Protein AF-A0A370FU50-F1 (afdb_monomer_lite)

pLDDT: mean 83.42, std 17.74, range [23.2, 98.38]

Foldseek 3Di:
DADEPQEDLLLLDALLVVLQVQQVVQVVRQNRYAYHYELDDDQVSCVVSVHGSVCSQVSNVQSVQSNVQQQVDDDGFDDDPVDGDGGDHHPPHHNPPDDHHYHYDPHPDDDPDPDDDDDDDDDDDDDDPADQLDLSNLVSLLVCLLPQWAPQVLQLVLLVVLLVVQVAAEAEDVCQQVLLLVCLVVLAQEEEEEAAADPCVLSVVSNVCNVGSVVSQRRQEEEEDESVLCNDPVSVVVNSNSSYRYQYDDPPDDPVSNVVSLVSSLLSLLSSSLVRGHYYYHQLNDHDPDDLLAGDQGDLSVLSSQLSNVVVVHRHKYKAKAWDADVVGHIHIYIYRIHRDADNGSVSNSVVRNVRNSVNNVVSVDDPPDDDDPDD

Radius of gyration: 26.16 Å; chains: 1; bounding box: 62×49×79 Å

Sequence (376 aa):
MRLGTGIVIAALRGGAVLARTAATLDLISGGRLDLGVGTGWQEREYEAAGLDFADRGPLLDDTLAACRALWAGGPASVSTPGLSFDDAYCSPRPAPGRSIPIMGANLRSRRLCTVGSGGGIRSRGSHMTRPDVTLENYEDVYRFYLDHQQNRLVANAAYAALSARFRPRTRYADGACRQLQELLGSGTRLIVAANHVTDRDQYTLAATAWQSPLRRAIGRTRVLAKDELFVDPKLRRKIDMMGSIPVFRGKDHGMRAVADAGRRMMEISAQRLHRGDVLAIFPEGTCNDVDPSRVQKINSGIGHIAVKARKLGSAPALLSLGIRYRPGGVADVYISSPVLDLPTTPMDITRVVAADMQAAVDGAFDTVDGQRTPSR

Structure (mmCIF, N/CA/C/O backbone):
data_AF-A0A370FU50-F1
#
_entry.id   AF-A0A370FU50-F1
#
loop_
_atom_site.group_PDB
_atom_site.id
_atom_site.type_symbol
_atom_site.label_atom_id
_atom_site.label_alt_id
_atom_site.label_comp_id
_atom_site.label_asym_id
_atom_site.label_entity_id
_atom_site.label_seq_id
_atom_site.pdbx_PDB_ins_code
_atom_site.Cartn_x
_atom_site.Cartn_y
_atom_site.Cartn_z
_atom_site.occupancy
_atom_site.B_iso_or_equiv
_atom_site.auth_seq_id
_atom_site.auth_comp_id
_atom_site.auth_asym_id
_atom_site.auth_atom_id
_atom_site.pdbx_PDB_model_num
ATOM 1 N N . MET A 1 1 ? 27.797 -28.220 -16.320 1.00 72.56 1 MET A N 1
ATOM 2 C CA . MET A 1 1 ? 28.123 -26.795 -16.075 1.00 72.56 1 MET A CA 1
ATOM 3 C C . MET A 1 1 ? 27.723 -25.966 -17.295 1.00 72.56 1 MET A C 1
ATOM 5 O O . MET A 1 1 ? 28.123 -26.344 -18.393 1.00 72.56 1 MET A O 1
ATOM 9 N N . ARG A 1 2 ? 26.912 -24.911 -17.123 1.00 82.62 2 ARG A N 1
ATOM 10 C CA . ARG A 1 2 ? 26.444 -23.994 -18.190 1.00 82.62 2 ARG A CA 1
ATOM 11 C C . ARG A 1 2 ? 27.231 -22.675 -18.145 1.00 82.62 2 ARG A C 1
ATOM 13 O O . ARG A 1 2 ? 27.787 -22.364 -17.096 1.00 82.62 2 ARG A O 1
ATOM 20 N N . LEU A 1 3 ? 27.300 -21.943 -19.259 1.00 85.38 3 LEU A N 1
ATOM 21 C CA . LEU A 1 3 ? 28.017 -20.668 -19.379 1.00 85.38 3 LEU A CA 1
ATOM 22 C C . LEU A 1 3 ? 27.008 -19.517 -19.452 1.00 85.38 3 LEU A C 1
ATOM 24 O O . LEU A 1 3 ? 26.398 -19.305 -20.495 1.00 85.38 3 LEU A O 1
ATOM 28 N N . GLY A 1 4 ? 26.833 -18.784 -18.354 1.00 84.69 4 GLY A N 1
ATOM 29 C CA . GLY A 1 4 ? 25.979 -17.596 -18.309 1.00 84.69 4 GLY A CA 1
ATOM 30 C C . GLY A 1 4 ? 26.787 -16.316 -18.496 1.00 84.69 4 GLY A C 1
ATOM 31 O O . GLY A 1 4 ? 27.841 -16.166 -17.883 1.00 84.69 4 GLY A O 1
ATOM 32 N N . THR A 1 5 ? 26.288 -15.372 -19.297 1.00 78.56 5 THR A N 1
ATOM 33 C CA . THR A 1 5 ? 26.939 -14.057 -19.480 1.00 78.56 5 THR A CA 1
ATOM 34 C C . THR A 1 5 ? 26.685 -13.070 -18.334 1.00 78.56 5 THR A C 1
ATOM 36 O O . THR A 1 5 ? 27.193 -11.952 -18.372 1.00 78.56 5 THR A O 1
ATOM 39 N N . GLY A 1 6 ? 25.881 -13.437 -17.329 1.00 77.62 6 GLY A N 1
ATOM 40 C CA . GLY A 1 6 ? 25.358 -12.489 -16.343 1.00 77.62 6 GLY A CA 1
ATOM 41 C C . GLY A 1 6 ? 24.295 -11.607 -16.994 1.00 77.62 6 GLY A C 1
ATOM 42 O O . GLY A 1 6 ? 23.162 -12.050 -17.143 1.00 77.62 6 GLY A O 1
ATOM 43 N N . ILE A 1 7 ? 24.664 -10.397 -17.424 1.00 81.50 7 ILE A N 1
ATOM 44 C CA . ILE A 1 7 ? 23.837 -9.512 -18.257 1.00 81.50 7 ILE A CA 1
ATOM 45 C C . ILE A 1 7 ? 24.740 -8.749 -19.233 1.00 81.50 7 ILE A C 1
ATOM 47 O O . ILE A 1 7 ? 25.645 -8.027 -18.826 1.00 81.50 7 ILE A O 1
ATOM 51 N N . VAL A 1 8 ? 24.457 -8.865 -20.530 1.00 88.19 8 VAL A N 1
ATOM 52 C CA . VAL A 1 8 ? 25.020 -8.016 -21.585 1.00 88.19 8 VAL A CA 1
ATOM 53 C C . VAL A 1 8 ? 24.048 -6.871 -21.854 1.00 88.19 8 VAL A C 1
ATOM 55 O O . VAL A 1 8 ? 22.857 -7.105 -22.064 1.00 88.19 8 VAL A O 1
ATOM 58 N N . ILE A 1 9 ? 24.535 -5.631 -21.906 1.00 89.88 9 ILE A N 1
ATOM 59 C CA . ILE A 1 9 ? 23.716 -4.475 -22.298 1.00 89.88 9 ILE A CA 1
ATOM 60 C C . ILE A 1 9 ? 23.509 -4.508 -23.819 1.00 89.88 9 ILE A C 1
ATOM 62 O O . ILE A 1 9 ? 24.213 -3.854 -24.582 1.00 89.88 9 ILE A O 1
ATOM 66 N N . ALA A 1 10 ? 22.585 -5.353 -24.272 1.00 91.12 10 ALA A N 1
ATOM 67 C CA . ALA A 1 10 ? 22.378 -5.661 -25.684 1.00 91.12 10 ALA A CA 1
ATOM 68 C C . ALA A 1 10 ? 21.825 -4.465 -26.478 1.00 91.12 10 ALA A C 1
ATOM 70 O O . ALA A 1 10 ? 22.110 -4.342 -27.663 1.00 91.12 10 ALA A O 1
ATOM 71 N N . ALA A 1 11 ? 21.125 -3.542 -25.817 1.00 88.88 11 ALA A N 1
ATOM 72 C CA . ALA A 1 11 ? 20.698 -2.279 -26.420 1.00 88.88 11 ALA A CA 1
ATOM 73 C C . ALA A 1 11 ? 21.869 -1.372 -26.862 1.00 88.88 11 ALA A C 1
ATOM 75 O O . ALA A 1 11 ? 21.698 -0.558 -27.758 1.00 88.88 11 ALA A O 1
ATOM 76 N N . LEU A 1 12 ? 23.068 -1.546 -26.288 1.00 90.94 12 LEU A N 1
ATOM 77 C CA . LEU A 1 12 ? 24.294 -0.831 -26.677 1.00 90.94 12 LEU A CA 1
ATOM 78 C C . LEU A 1 12 ? 25.164 -1.632 -27.666 1.00 90.94 12 LEU A C 1
ATOM 80 O O . LEU A 1 12 ? 26.358 -1.364 -27.827 1.00 90.94 12 LEU A O 1
ATOM 84 N N . ARG A 1 13 ? 24.622 -2.692 -28.275 1.00 89.38 13 ARG A N 1
ATOM 85 C CA . ARG A 1 13 ? 25.353 -3.574 -29.194 1.00 89.38 13 ARG A CA 1
ATOM 86 C C . ARG A 1 13 ? 24.656 -3.611 -30.541 1.00 89.38 13 ARG A C 1
ATOM 88 O O . ARG A 1 13 ? 23.446 -3.770 -30.609 1.00 89.38 13 ARG A O 1
ATOM 95 N N . GLY A 1 14 ? 25.440 -3.578 -31.617 1.00 89.50 14 GLY A N 1
ATOM 96 C CA . GLY A 1 14 ? 24.916 -3.874 -32.946 1.00 89.50 14 GLY A CA 1
ATOM 97 C C . GLY A 1 14 ? 24.388 -5.310 -33.003 1.00 89.50 14 GLY A C 1
ATOM 98 O O . GLY A 1 14 ? 25.126 -6.252 -32.695 1.00 89.50 14 GLY A O 1
ATOM 99 N N . GLY A 1 15 ? 23.132 -5.481 -33.423 1.00 90.56 15 GLY A N 1
ATOM 100 C CA . GLY A 1 15 ? 22.444 -6.776 -33.481 1.00 90.56 15 GLY A CA 1
ATOM 101 C C . GLY A 1 15 ? 23.236 -7.872 -34.193 1.00 90.56 15 GLY A C 1
ATOM 102 O O . GLY A 1 15 ? 23.414 -8.959 -33.650 1.00 90.56 15 GLY A O 1
ATOM 103 N N . ALA A 1 16 ? 23.813 -7.567 -35.358 1.00 90.50 16 ALA A N 1
ATOM 104 C CA . ALA A 1 16 ? 24.632 -8.518 -36.113 1.00 90.50 16 ALA A CA 1
ATOM 105 C C . ALA A 1 16 ? 25.925 -8.929 -35.385 1.00 90.50 16 ALA A C 1
ATOM 107 O O . ALA A 1 16 ? 26.333 -10.094 -35.427 1.00 90.50 16 ALA A O 1
ATOM 108 N N . VAL A 1 17 ? 26.557 -7.984 -34.684 1.00 92.38 17 VAL A N 1
ATOM 109 C CA . VAL A 1 17 ? 27.788 -8.232 -33.922 1.00 92.38 17 VAL A CA 1
ATOM 110 C C . VAL A 1 17 ? 27.483 -9.128 -32.726 1.00 92.38 17 VAL A C 1
ATOM 112 O O . VAL A 1 17 ? 28.170 -10.131 -32.514 1.00 92.38 17 VAL A O 1
ATOM 115 N N . LEU A 1 18 ? 26.420 -8.821 -31.977 1.00 94.38 18 LEU A N 1
ATOM 116 C CA . LEU A 1 18 ? 25.985 -9.647 -30.852 1.00 94.38 18 LEU A CA 1
ATOM 117 C C . LEU A 1 18 ? 25.582 -11.054 -31.311 1.00 94.38 18 LEU A C 1
ATOM 119 O O . LEU A 1 18 ? 25.999 -12.032 -30.689 1.00 94.38 18 LEU A O 1
ATOM 123 N N . ALA A 1 19 ? 24.845 -11.164 -32.420 1.00 93.31 19 ALA A N 1
ATOM 124 C CA . ALA A 1 19 ? 24.422 -12.437 -32.994 1.00 93.31 19 ALA A CA 1
ATOM 125 C C . ALA A 1 19 ? 25.614 -13.357 -33.287 1.00 93.31 19 ALA A C 1
ATOM 127 O O . ALA A 1 19 ? 25.636 -14.503 -32.830 1.00 93.31 19 ALA A O 1
ATOM 128 N N . ARG A 1 20 ? 26.632 -12.843 -33.990 1.00 94.00 20 ARG A N 1
ATOM 129 C CA . ARG A 1 20 ? 27.850 -13.596 -34.327 1.00 94.00 20 ARG A CA 1
ATOM 130 C C . ARG A 1 20 ? 28.663 -13.962 -33.088 1.00 94.00 20 ARG A C 1
ATOM 132 O O . ARG A 1 20 ? 29.181 -15.075 -32.997 1.00 94.00 20 ARG A O 1
ATOM 139 N N . THR A 1 21 ? 28.762 -13.043 -32.132 1.00 95.12 21 THR A N 1
ATOM 140 C CA . THR A 1 21 ? 29.532 -13.249 -30.898 1.00 95.12 21 THR A CA 1
ATOM 141 C C . THR A 1 21 ? 28.904 -14.357 -30.057 1.00 95.12 21 THR A C 1
ATOM 143 O O . THR A 1 21 ? 29.582 -15.302 -29.658 1.00 95.12 21 THR A O 1
ATOM 146 N N . ALA A 1 22 ? 27.588 -14.291 -29.852 1.00 95.06 22 ALA A N 1
ATOM 147 C CA . ALA A 1 22 ? 26.842 -15.299 -29.111 1.00 95.06 22 ALA A CA 1
ATOM 148 C C . ALA A 1 22 ? 26.846 -16.657 -29.826 1.00 95.06 22 ALA A C 1
ATOM 150 O O . ALA A 1 22 ? 27.049 -17.671 -29.169 1.00 95.06 22 ALA A O 1
ATOM 151 N N . ALA A 1 23 ? 26.698 -16.694 -31.155 1.00 93.38 23 ALA A N 1
ATOM 152 C CA . ALA A 1 23 ? 26.781 -17.938 -31.924 1.00 93.38 23 ALA A CA 1
ATOM 153 C C . ALA A 1 23 ? 28.162 -18.601 -31.810 1.00 93.38 23 ALA A C 1
ATOM 155 O O . ALA A 1 23 ? 28.251 -19.807 -31.600 1.00 93.38 23 ALA A O 1
ATOM 156 N N . THR A 1 24 ? 29.235 -17.809 -31.868 1.00 93.69 24 THR A N 1
ATOM 157 C CA . THR A 1 24 ? 30.608 -18.295 -31.661 1.00 93.69 24 THR A CA 1
ATOM 158 C C . THR A 1 24 ? 30.790 -18.883 -30.261 1.00 93.69 24 THR A C 1
ATOM 160 O O . THR A 1 24 ? 31.299 -19.992 -30.117 1.00 93.69 24 THR A O 1
ATOM 163 N N . LEU A 1 25 ? 30.339 -18.169 -29.225 1.00 94.00 25 LEU A N 1
ATOM 164 C CA . LEU A 1 25 ? 30.421 -18.637 -27.839 1.00 94.00 25 LEU A CA 1
ATOM 165 C C . LEU A 1 25 ? 29.564 -19.882 -27.594 1.00 94.00 25 LEU A C 1
ATOM 167 O O . LEU A 1 25 ? 30.001 -20.805 -26.908 1.00 94.00 25 LEU A O 1
ATOM 171 N N . ASP A 1 26 ? 28.360 -19.939 -28.158 1.00 94.12 26 ASP A N 1
ATOM 172 C CA . ASP A 1 26 ? 27.492 -21.109 -28.067 1.00 94.12 26 ASP A CA 1
ATOM 173 C C . ASP A 1 26 ? 28.142 -22.324 -28.735 1.00 94.12 26 ASP A C 1
ATOM 175 O O . ASP A 1 26 ? 28.230 -23.379 -28.109 1.00 94.12 26 ASP A O 1
ATOM 179 N N . LEU A 1 27 ? 28.711 -22.160 -29.932 1.00 92.38 27 LEU A N 1
ATOM 180 C CA . LEU A 1 27 ? 29.402 -23.234 -30.642 1.00 92.38 27 LEU A CA 1
ATOM 181 C C . LEU A 1 27 ? 30.628 -23.746 -29.868 1.00 92.38 27 LEU A C 1
ATOM 183 O O . LEU A 1 27 ? 30.735 -24.947 -29.625 1.00 92.38 27 LEU A O 1
ATOM 187 N N . ILE A 1 28 ? 31.518 -22.854 -29.418 1.00 93.75 28 ILE A N 1
ATOM 188 C CA . ILE A 1 28 ? 32.731 -23.230 -28.666 1.00 93.75 28 ILE A CA 1
ATOM 189 C C . ILE A 1 28 ? 32.372 -23.831 -27.302 1.00 93.75 28 ILE A C 1
ATOM 191 O O . ILE A 1 28 ? 33.044 -24.738 -26.811 1.00 93.75 28 ILE A O 1
ATOM 195 N N . SER A 1 29 ? 31.284 -23.369 -26.682 1.00 91.44 29 SER A N 1
ATOM 196 C CA . SER A 1 29 ? 30.797 -23.945 -25.429 1.00 91.44 29 SER A CA 1
ATOM 197 C C . SER A 1 29 ? 30.077 -25.286 -25.615 1.00 91.44 29 SER A C 1
ATOM 199 O O . SER A 1 29 ? 29.749 -25.919 -24.611 1.00 91.44 29 SER A O 1
ATOM 201 N N . GLY A 1 30 ? 29.844 -25.753 -26.846 1.00 90.44 30 GLY A N 1
ATOM 202 C CA . GLY A 1 30 ? 29.090 -26.978 -27.122 1.00 90.44 30 GLY A CA 1
ATOM 203 C C . GLY A 1 30 ? 27.599 -26.836 -26.806 1.00 90.44 30 GLY A C 1
ATOM 204 O O . GLY A 1 30 ? 26.998 -27.732 -26.216 1.00 90.44 30 GLY A O 1
ATOM 205 N N . GLY A 1 31 ? 27.010 -25.680 -27.114 1.00 90.69 31 GLY A N 1
ATOM 206 C CA . GLY A 1 31 ? 25.600 -25.385 -26.868 1.00 90.69 31 GLY A CA 1
ATOM 207 C C . GLY A 1 31 ? 25.286 -25.078 -25.403 1.00 90.69 31 GLY A C 1
ATOM 208 O O . GLY A 1 31 ? 24.177 -25.340 -24.937 1.00 90.69 31 GLY A O 1
ATOM 209 N N . ARG A 1 32 ? 26.254 -24.616 -24.606 1.00 91.69 32 ARG A N 1
ATOM 210 C CA . ARG A 1 32 ? 26.078 -24.405 -23.154 1.00 91.69 32 ARG A CA 1
ATOM 211 C C . ARG A 1 32 ? 25.873 -22.943 -22.772 1.00 91.69 32 ARG A C 1
ATOM 213 O O . ARG A 1 32 ? 25.794 -22.669 -21.575 1.00 91.69 32 ARG A O 1
ATOM 220 N N . LEU A 1 33 ? 25.761 -22.043 -23.747 1.00 91.75 33 LEU A N 1
ATOM 221 C CA . LEU A 1 33 ? 25.545 -20.622 -23.511 1.00 91.75 33 LEU A CA 1
ATOM 222 C C . LEU A 1 33 ? 24.120 -20.348 -23.006 1.00 91.75 33 LEU A C 1
ATOM 224 O O . LEU A 1 33 ? 23.147 -20.887 -23.537 1.00 91.75 33 LEU A O 1
ATOM 228 N N . ASP A 1 34 ? 24.030 -19.482 -22.001 1.00 89.38 34 ASP A N 1
ATOM 229 C CA . ASP A 1 34 ? 22.841 -18.748 -21.577 1.00 89.38 34 ASP A CA 1
ATOM 230 C C . ASP A 1 34 ? 23.130 -17.251 -21.734 1.00 89.38 34 ASP A C 1
ATOM 232 O O . ASP A 1 34 ? 23.961 -16.682 -21.018 1.00 89.38 34 ASP A O 1
ATOM 236 N N . LEU A 1 35 ? 22.471 -16.613 -22.702 1.00 90.31 35 LEU A N 1
ATOM 237 C CA . LEU A 1 35 ? 22.704 -15.213 -23.033 1.00 90.31 35 LEU A CA 1
ATOM 238 C C . LEU A 1 35 ? 21.803 -14.314 -22.180 1.00 90.31 35 LEU A C 1
ATOM 240 O O . LEU A 1 35 ? 20.643 -14.078 -22.513 1.00 90.31 35 LEU A O 1
ATOM 244 N N . GLY A 1 36 ? 22.348 -13.793 -21.086 1.00 87.94 36 GLY A N 1
ATOM 245 C CA . GLY A 1 36 ? 21.734 -12.717 -20.315 1.00 87.94 36 GLY A CA 1
ATOM 246 C C . GLY A 1 36 ? 21.816 -11.390 -21.068 1.00 87.94 36 GLY A C 1
ATOM 247 O O . GLY A 1 36 ? 22.905 -10.994 -21.487 1.00 87.94 36 GLY A O 1
ATOM 248 N N . VAL A 1 37 ? 20.691 -10.695 -21.231 1.00 87.50 37 VAL A N 1
ATOM 249 C CA . VAL A 1 37 ? 20.564 -9.408 -21.929 1.00 87.50 37 VAL A CA 1
ATOM 250 C C . VAL A 1 37 ? 19.806 -8.388 -21.086 1.00 87.50 37 VAL A C 1
ATOM 252 O O . VAL A 1 37 ? 18.935 -8.740 -20.294 1.00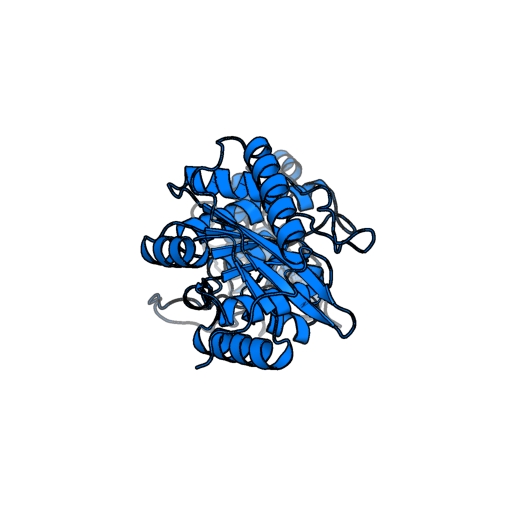 87.50 37 VAL A O 1
ATOM 255 N N . GLY A 1 38 ? 20.096 -7.109 -21.279 1.00 82.19 38 GLY A N 1
ATOM 256 C CA . GLY A 1 38 ? 19.359 -6.021 -20.649 1.00 82.19 38 GLY A CA 1
ATOM 257 C C . GLY A 1 38 ? 19.524 -4.702 -21.389 1.00 82.19 38 GLY A C 1
ATOM 258 O O . GLY A 1 38 ? 20.317 -4.581 -22.323 1.00 82.19 38 GLY A O 1
ATOM 259 N N . THR A 1 39 ? 18.768 -3.704 -20.942 1.00 82.00 39 THR A N 1
ATOM 260 C CA . THR A 1 39 ? 18.830 -2.336 -21.471 1.00 82.00 39 THR A CA 1
ATOM 261 C C . THR A 1 39 ? 19.932 -1.501 -20.822 1.00 82.00 39 THR A C 1
ATOM 263 O O . THR A 1 39 ? 20.213 -0.411 -21.286 1.00 82.00 39 THR A O 1
ATOM 266 N N . GLY A 1 40 ? 20.551 -1.941 -19.724 1.00 75.56 40 GLY A N 1
ATOM 267 C CA . GLY A 1 40 ? 21.417 -1.055 -18.936 1.00 75.56 40 GLY A CA 1
ATOM 268 C C . GLY A 1 40 ? 20.628 0.078 -18.258 1.00 75.56 40 GLY A C 1
ATOM 269 O O . GLY A 1 40 ? 19.430 0.264 -18.502 1.00 75.56 40 GLY A O 1
ATOM 270 N N . TRP A 1 41 ? 21.287 0.794 -17.349 1.00 73.94 41 TRP A N 1
ATOM 271 C CA . TRP A 1 41 ? 20.665 1.822 -16.498 1.00 73.94 41 TRP A CA 1
ATOM 272 C C . TRP A 1 41 ? 21.376 3.178 -16.561 1.00 73.94 41 TRP A C 1
ATOM 274 O O . TRP A 1 41 ? 20.840 4.169 -16.070 1.00 73.94 41 TRP A O 1
ATOM 284 N N . GLN A 1 42 ? 22.577 3.225 -17.136 1.00 76.94 42 GLN A N 1
ATOM 285 C CA . GLN A 1 42 ? 23.448 4.386 -17.087 1.00 76.94 42 GLN A CA 1
ATOM 286 C C . GLN A 1 42 ? 23.330 5.193 -18.384 1.00 76.94 42 GLN A C 1
ATOM 288 O O . GLN A 1 42 ? 23.895 4.832 -19.409 1.00 76.94 42 GLN A O 1
ATOM 293 N N . GLU A 1 43 ? 22.621 6.318 -18.323 1.00 81.88 43 GLU A N 1
ATOM 294 C CA . GLU A 1 43 ? 22.420 7.244 -19.451 1.00 81.88 43 GLU A CA 1
ATOM 295 C C . GLU A 1 43 ? 23.736 7.690 -20.108 1.00 81.88 43 GLU A C 1
ATOM 297 O O . GLU A 1 43 ? 23.842 7.706 -21.328 1.00 81.88 43 GLU A O 1
ATOM 302 N N . ARG A 1 44 ? 24.797 7.899 -19.319 1.00 79.44 44 ARG A N 1
ATOM 303 C CA . ARG A 1 44 ? 26.131 8.243 -19.845 1.00 79.44 44 ARG A CA 1
ATOM 304 C C . ARG A 1 44 ? 26.728 7.191 -20.786 1.00 79.44 44 ARG A C 1
ATOM 306 O O . ARG A 1 44 ? 27.541 7.540 -21.633 1.00 79.44 44 ARG A O 1
ATOM 313 N N . GLU A 1 45 ? 26.371 5.913 -20.637 1.00 80.31 45 GLU A N 1
ATOM 314 C CA . GLU A 1 45 ? 26.824 4.869 -21.569 1.00 80.31 45 GLU A CA 1
ATOM 315 C C . GLU A 1 45 ? 26.130 4.998 -22.930 1.00 80.31 45 GLU A C 1
ATOM 317 O O . GLU A 1 45 ? 26.739 4.706 -23.956 1.00 80.31 45 GLU A O 1
ATOM 322 N N . TYR A 1 46 ? 24.882 5.474 -22.938 1.00 90.31 46 TYR A N 1
ATOM 323 C CA . TYR A 1 46 ? 24.118 5.762 -24.151 1.00 90.31 46 TYR A CA 1
ATOM 324 C C . TYR A 1 46 ? 24.637 7.015 -24.845 1.00 90.31 46 TYR A C 1
ATOM 326 O O . TYR A 1 46 ? 24.934 6.962 -26.035 1.00 90.31 46 TYR A O 1
ATOM 334 N N . GLU A 1 47 ? 24.872 8.089 -24.088 1.00 86.44 47 GLU A N 1
ATOM 335 C CA . GLU A 1 47 ? 25.514 9.306 -24.597 1.00 86.44 47 GLU A CA 1
ATOM 336 C C . GLU A 1 47 ? 26.874 8.991 -25.238 1.00 86.44 47 GLU A C 1
ATOM 338 O O . GLU A 1 47 ? 27.144 9.402 -26.365 1.00 86.44 47 GLU A O 1
ATOM 343 N N . ALA A 1 48 ? 27.712 8.198 -24.559 1.00 89.94 48 ALA A N 1
ATOM 344 C CA . ALA A 1 48 ? 29.013 7.775 -25.080 1.00 89.94 48 ALA A CA 1
ATOM 345 C C . ALA A 1 48 ? 28.905 6.871 -26.322 1.00 89.94 48 ALA A C 1
ATOM 347 O O . ALA A 1 48 ? 29.816 6.856 -27.149 1.00 89.94 48 ALA A O 1
ATOM 348 N N . ALA A 1 49 ? 27.806 6.126 -26.460 1.00 86.88 49 ALA A N 1
ATOM 349 C CA . ALA A 1 49 ? 27.504 5.313 -27.634 1.00 86.88 49 ALA A CA 1
ATOM 350 C C . ALA A 1 49 ? 26.798 6.098 -28.758 1.00 86.88 49 ALA A C 1
ATOM 352 O O . ALA A 1 49 ? 26.541 5.524 -29.815 1.00 86.88 49 ALA A O 1
ATOM 353 N N . GLY A 1 50 ? 26.485 7.384 -28.550 1.00 91.31 50 GLY A N 1
ATOM 354 C CA . GLY A 1 50 ? 25.746 8.212 -29.506 1.00 91.31 50 GLY A CA 1
ATOM 355 C C . GLY A 1 50 ? 24.276 7.808 -29.669 1.00 91.31 50 GLY A C 1
ATOM 356 O O . GLY A 1 50 ? 23.704 8.016 -30.736 1.00 91.31 50 GLY A O 1
ATOM 357 N N . LEU A 1 51 ? 23.679 7.199 -28.644 1.00 91.25 51 LEU A N 1
ATOM 358 C CA . LEU A 1 51 ? 22.303 6.702 -28.635 1.00 91.25 51 LEU A CA 1
ATOM 359 C C . LEU A 1 51 ? 21.466 7.475 -27.611 1.00 91.25 51 LEU A C 1
ATOM 361 O O . LEU A 1 51 ? 21.980 7.891 -26.574 1.00 91.25 51 LEU A O 1
ATOM 365 N N . ASP A 1 52 ? 20.166 7.627 -27.866 1.00 88.88 52 ASP A N 1
ATOM 366 C CA . ASP A 1 52 ? 19.248 8.206 -26.883 1.00 88.88 52 ASP A CA 1
ATOM 367 C C . ASP A 1 52 ? 18.908 7.163 -25.805 1.00 88.88 52 ASP A C 1
ATOM 369 O O . ASP A 1 52 ? 18.492 6.034 -26.090 1.00 88.88 52 ASP A O 1
ATOM 373 N N . PHE A 1 53 ? 19.069 7.538 -24.536 1.00 83.00 53 PHE A N 1
ATOM 374 C CA . PHE A 1 53 ? 18.713 6.683 -23.410 1.00 83.00 53 PHE A CA 1
ATOM 375 C C . PHE A 1 53 ? 17.215 6.349 -23.369 1.00 83.00 53 PHE A C 1
ATOM 377 O O . PHE A 1 53 ? 16.835 5.285 -22.860 1.00 83.00 53 PHE A O 1
ATOM 384 N N . ALA A 1 54 ? 16.347 7.211 -23.905 1.00 83.94 54 ALA A N 1
ATOM 385 C CA . ALA A 1 54 ? 14.913 6.964 -24.027 1.00 83.94 54 ALA A CA 1
ATOM 386 C C . ALA A 1 54 ? 14.600 5.752 -24.926 1.00 83.94 54 ALA A C 1
ATOM 388 O O . ALA A 1 54 ? 13.658 5.006 -24.637 1.00 83.94 54 ALA A O 1
ATOM 389 N N . ASP A 1 55 ? 15.446 5.485 -25.924 1.00 86.44 55 ASP A N 1
ATOM 390 C CA . ASP A 1 55 ? 15.249 4.435 -26.928 1.00 86.44 55 ASP A CA 1
ATOM 391 C C . ASP A 1 55 ? 15.813 3.070 -26.516 1.00 86.44 55 ASP A C 1
ATOM 393 O O . ASP A 1 55 ? 15.684 2.086 -27.243 1.00 86.44 55 ASP A O 1
ATOM 397 N N . ARG A 1 56 ? 16.371 2.943 -25.306 1.00 85.12 56 ARG A N 1
ATOM 398 C CA . ARG A 1 56 ? 16.980 1.697 -24.797 1.00 85.12 56 ARG A CA 1
ATOM 399 C C . ARG A 1 56 ? 16.098 0.445 -24.886 1.00 85.12 56 ARG A C 1
ATOM 401 O O . ARG A 1 56 ? 16.611 -0.667 -24.975 1.00 85.12 56 ARG A O 1
ATOM 408 N N . GLY A 1 57 ? 14.776 0.611 -24.808 1.00 83.06 57 GLY A N 1
ATOM 409 C CA . GLY A 1 57 ? 13.807 -0.476 -24.973 1.00 83.06 57 GLY A CA 1
ATOM 410 C C . GLY A 1 57 ? 13.696 -0.920 -26.435 1.00 83.06 57 GLY A C 1
ATOM 411 O O . GLY A 1 57 ? 14.041 -2.063 -26.725 1.00 83.06 57 GLY A O 1
ATOM 412 N N . PRO A 1 58 ? 13.269 -0.025 -27.347 1.00 86.56 58 PRO A N 1
ATOM 413 C CA . PRO A 1 58 ? 13.283 -0.275 -28.791 1.00 86.56 58 PRO A CA 1
ATOM 414 C C . PRO A 1 58 ? 14.619 -0.818 -29.320 1.00 86.56 58 PRO A C 1
ATOM 416 O O . PRO A 1 58 ? 14.630 -1.826 -30.019 1.00 86.56 58 PRO A O 1
ATOM 419 N N . LEU A 1 59 ? 15.747 -0.239 -28.896 1.00 88.50 59 LEU A N 1
ATOM 420 C CA . LEU A 1 59 ? 17.088 -0.698 -29.274 1.00 88.50 59 LEU A CA 1
ATOM 421 C C . LEU A 1 59 ? 17.351 -2.149 -28.847 1.00 88.50 59 LEU A C 1
ATOM 423 O O . LEU A 1 59 ? 17.934 -2.928 -29.598 1.00 88.50 59 LEU A O 1
ATOM 427 N N . LEU A 1 60 ? 16.903 -2.549 -27.651 1.00 88.88 60 LEU A N 1
ATOM 428 C CA . LEU A 1 60 ? 17.003 -3.942 -27.211 1.00 88.88 60 LEU A CA 1
ATOM 429 C C . LEU A 1 60 ? 16.158 -4.870 -28.091 1.00 88.88 60 LEU A C 1
ATOM 431 O O . LEU A 1 60 ? 16.625 -5.950 -28.460 1.00 88.88 60 LEU A O 1
ATOM 435 N N . ASP A 1 61 ? 14.928 -4.469 -28.408 1.00 86.06 61 ASP A N 1
ATOM 436 C CA . ASP A 1 61 ? 14.018 -5.261 -29.236 1.00 86.06 61 ASP A CA 1
ATOM 437 C C . ASP A 1 61 ? 14.597 -5.473 -30.645 1.00 86.06 61 ASP A C 1
ATOM 439 O O . ASP A 1 61 ? 14.614 -6.610 -31.130 1.00 86.06 61 ASP A O 1
ATOM 443 N N . ASP A 1 62 ? 15.168 -4.426 -31.243 1.00 87.31 62 ASP A N 1
ATOM 444 C CA . ASP A 1 62 ? 15.832 -4.460 -32.550 1.00 87.31 62 ASP A CA 1
ATOM 445 C C . ASP A 1 62 ? 17.060 -5.376 -32.548 1.00 87.31 62 ASP A C 1
ATOM 447 O O . ASP A 1 62 ? 17.194 -6.267 -33.396 1.00 87.31 62 ASP A O 1
ATOM 451 N N . THR A 1 63 ? 17.929 -5.244 -31.542 1.00 92.31 63 THR A N 1
ATOM 452 C CA . THR A 1 63 ? 19.095 -6.121 -31.378 1.00 92.31 63 THR A CA 1
ATOM 453 C C . THR A 1 63 ? 18.672 -7.586 -31.255 1.00 92.31 63 THR A C 1
ATOM 455 O O . THR A 1 63 ? 19.285 -8.470 -31.862 1.00 92.31 63 THR A O 1
ATOM 458 N N . LEU A 1 64 ? 17.611 -7.883 -30.500 1.00 91.19 64 LEU A N 1
ATOM 459 C CA . LEU A 1 64 ? 17.122 -9.254 -30.348 1.00 91.19 64 LEU A CA 1
ATOM 460 C C . LEU A 1 64 ? 16.424 -9.785 -31.602 1.00 91.19 64 LEU A C 1
ATOM 462 O O . LEU A 1 64 ? 16.513 -10.986 -31.869 1.00 91.19 64 LEU A O 1
ATOM 466 N N . ALA A 1 65 ? 15.740 -8.932 -32.365 1.00 88.81 65 ALA A N 1
ATOM 467 C CA . ALA A 1 65 ? 15.175 -9.295 -33.661 1.00 88.81 65 ALA A CA 1
ATOM 468 C C . ALA A 1 65 ? 16.286 -9.721 -34.632 1.00 88.81 65 ALA A C 1
ATOM 470 O O . ALA A 1 65 ? 16.208 -10.810 -35.206 1.00 88.81 65 ALA A O 1
ATOM 471 N N . ALA A 1 66 ? 17.365 -8.937 -34.712 1.00 91.31 66 ALA A N 1
ATOM 472 C CA . ALA A 1 66 ? 18.547 -9.255 -35.508 1.00 91.31 66 ALA A CA 1
ATOM 473 C C . ALA A 1 66 ? 19.172 -10.596 -35.116 1.00 91.31 66 ALA A C 1
ATOM 475 O O . ALA A 1 66 ? 19.377 -11.456 -35.970 1.00 91.31 66 ALA A O 1
ATOM 476 N N . CYS A 1 67 ? 19.427 -10.799 -33.818 1.00 92.75 67 CYS A N 1
ATOM 477 C CA . CYS A 1 67 ? 19.989 -12.043 -33.298 1.00 92.75 67 CYS A CA 1
ATOM 478 C C . CYS A 1 67 ? 19.154 -13.260 -33.699 1.00 92.75 67 CYS A C 1
ATOM 480 O O . CYS A 1 67 ? 19.690 -14.230 -34.229 1.00 92.75 67 CYS A O 1
ATOM 482 N N . ARG A 1 68 ? 17.834 -13.203 -33.495 1.00 89.00 68 ARG A N 1
ATOM 483 C CA . ARG A 1 68 ? 16.941 -14.323 -33.820 1.00 89.00 68 ARG A CA 1
ATOM 484 C C . ARG A 1 68 ? 16.911 -14.622 -35.313 1.00 89.00 68 ARG A C 1
ATOM 486 O O . ARG A 1 68 ? 17.014 -15.790 -35.676 1.00 89.00 68 ARG A O 1
ATOM 493 N N . ALA A 1 69 ? 16.791 -13.597 -36.155 1.00 89.38 69 ALA A N 1
ATOM 494 C CA . ALA A 1 69 ? 16.767 -13.772 -37.604 1.00 89.38 69 ALA A CA 1
ATOM 495 C C . ALA A 1 69 ? 18.075 -14.404 -38.103 1.00 89.38 69 ALA A C 1
ATOM 497 O O . ALA A 1 69 ? 18.061 -15.403 -38.814 1.00 89.38 69 ALA A O 1
ATOM 498 N N . LEU A 1 70 ? 19.211 -13.893 -37.629 1.00 90.50 70 LEU A N 1
ATOM 499 C CA . LEU A 1 70 ? 20.538 -14.382 -37.997 1.00 90.50 70 LEU A CA 1
ATOM 500 C C . LEU A 1 70 ? 20.824 -15.812 -37.510 1.00 90.50 70 LEU A C 1
ATOM 502 O O . LEU A 1 70 ? 21.560 -16.549 -38.167 1.00 90.50 70 LEU A O 1
ATOM 506 N N . TRP A 1 71 ? 20.245 -16.232 -36.383 1.00 91.38 71 TRP A N 1
ATOM 507 C CA . TRP A 1 71 ? 20.379 -17.602 -35.872 1.00 91.38 71 TRP A CA 1
ATOM 508 C C . TRP A 1 71 ? 19.423 -18.608 -36.521 1.00 91.38 71 TRP A C 1
ATOM 510 O O . TRP A 1 71 ? 19.708 -19.804 -36.486 1.00 91.38 71 TRP A O 1
ATOM 520 N N . ALA A 1 72 ? 18.310 -18.154 -37.109 1.00 84.44 72 ALA A N 1
ATOM 521 C CA . ALA A 1 72 ? 17.302 -19.025 -37.720 1.00 84.44 72 ALA A CA 1
ATOM 522 C C . ALA A 1 72 ? 17.783 -19.705 -39.017 1.00 84.44 72 ALA A C 1
ATOM 524 O O . ALA A 1 72 ? 17.223 -20.720 -39.427 1.00 84.44 72 ALA A O 1
ATOM 525 N N . GLY A 1 73 ? 18.837 -19.176 -39.638 1.00 75.44 73 GLY A N 1
ATOM 526 C CA . GLY A 1 73 ? 19.338 -19.617 -40.937 1.00 75.44 73 GLY A CA 1
ATOM 527 C C . GLY A 1 73 ? 19.378 -18.447 -41.914 1.00 75.44 73 GLY A C 1
ATOM 528 O O . GLY A 1 73 ? 18.585 -17.521 -41.806 1.00 75.44 73 GLY A O 1
ATOM 529 N N . GLY A 1 74 ? 20.354 -18.466 -42.822 1.00 73.94 74 GLY A N 1
ATOM 530 C CA . GLY A 1 74 ? 20.577 -17.383 -43.779 1.00 73.94 74 GLY A CA 1
ATOM 531 C C . GLY A 1 74 ? 20.121 -17.736 -45.201 1.00 73.94 74 GLY A C 1
ATOM 532 O O . GLY A 1 74 ? 20.079 -18.930 -45.524 1.00 73.94 74 GLY A O 1
ATOM 533 N N . PRO A 1 75 ? 19.884 -16.722 -46.052 1.00 83.56 75 PRO A N 1
ATOM 534 C CA . PRO A 1 75 ? 19.989 -15.290 -45.737 1.00 83.56 75 PRO A CA 1
ATOM 535 C C . PRO A 1 75 ? 18.861 -14.792 -44.817 1.00 83.56 75 PRO A C 1
ATOM 537 O O . PRO A 1 75 ? 17.743 -15.299 -44.866 1.00 83.56 75 PRO A O 1
ATOM 540 N N . ALA A 1 76 ? 19.178 -13.827 -43.949 1.00 88.38 76 ALA A N 1
ATOM 541 C CA . ALA A 1 76 ? 18.235 -13.213 -43.022 1.00 88.38 76 ALA A CA 1
ATOM 542 C C . ALA A 1 76 ? 18.027 -11.732 -43.359 1.00 88.38 76 ALA A C 1
ATOM 544 O O . ALA A 1 76 ? 18.996 -10.985 -43.506 1.00 88.38 76 ALA A O 1
ATOM 545 N N . SER A 1 77 ? 16.762 -11.322 -43.384 1.00 87.00 77 SER A N 1
ATOM 546 C CA . SER A 1 77 ? 16.335 -9.929 -43.506 1.00 87.00 77 SER A CA 1
ATOM 547 C C . SER A 1 77 ? 15.546 -9.521 -42.268 1.00 87.00 77 SER A C 1
ATOM 549 O O . SER A 1 77 ? 14.724 -10.291 -41.761 1.00 87.00 77 SER A O 1
ATOM 551 N N . VAL A 1 78 ? 15.786 -8.310 -41.777 1.00 87.12 78 VAL A N 1
ATOM 552 C CA . VAL A 1 78 ? 15.051 -7.706 -40.661 1.00 87.12 78 VAL A CA 1
ATOM 553 C C . VAL A 1 78 ? 14.716 -6.276 -41.036 1.00 87.12 78 VAL A C 1
ATOM 555 O O . VAL A 1 78 ? 15.587 -5.540 -41.482 1.00 87.12 78 VAL A O 1
ATOM 558 N N . SER A 1 79 ? 13.465 -5.885 -40.809 1.00 88.12 79 SER A N 1
ATOM 559 C CA . SER A 1 79 ? 13.011 -4.504 -40.932 1.00 88.12 79 SER A CA 1
ATOM 560 C C . SER A 1 79 ? 12.159 -4.157 -39.715 1.00 88.12 79 SER A C 1
ATOM 562 O O . SER A 1 79 ? 11.084 -4.722 -39.497 1.00 88.12 79 SER A O 1
ATOM 564 N N . THR A 1 80 ? 12.681 -3.266 -38.885 1.00 83.69 80 THR A N 1
ATOM 565 C CA . THR A 1 80 ? 12.016 -2.653 -37.736 1.00 83.69 80 THR A CA 1
ATOM 566 C C . THR A 1 80 ? 12.146 -1.129 -37.849 1.00 83.69 80 THR A C 1
ATOM 568 O O . THR A 1 80 ? 12.897 -0.638 -38.695 1.00 83.69 80 THR A O 1
ATOM 571 N N . PRO A 1 81 ? 11.440 -0.341 -37.016 1.00 77.62 81 PRO A N 1
ATOM 572 C CA . PRO A 1 81 ? 11.563 1.116 -37.052 1.00 77.62 81 PRO A CA 1
ATOM 573 C C . PRO A 1 81 ? 12.987 1.647 -36.812 1.00 77.62 81 PRO A C 1
ATOM 575 O O . PRO A 1 81 ? 13.309 2.713 -37.327 1.00 77.62 81 PRO A O 1
ATOM 578 N N . GLY A 1 82 ? 13.821 0.933 -36.042 1.00 78.62 82 GLY A N 1
ATOM 579 C CA . GLY A 1 82 ? 15.186 1.349 -35.693 1.00 78.62 82 GLY A CA 1
ATOM 580 C C . GLY A 1 82 ? 16.305 0.509 -36.319 1.00 78.62 82 GLY A C 1
ATOM 581 O O . GLY A 1 82 ? 17.477 0.862 -36.181 1.00 78.62 82 GLY A O 1
ATOM 582 N N . LEU A 1 83 ? 15.986 -0.576 -37.036 1.00 84.56 83 LEU A N 1
ATOM 583 C CA . LEU A 1 83 ? 16.972 -1.459 -37.656 1.00 84.56 83 LEU A CA 1
ATOM 584 C C . LEU A 1 83 ? 16.455 -2.054 -38.970 1.00 84.56 83 LEU A C 1
ATOM 586 O O . LEU A 1 83 ? 15.420 -2.712 -39.000 1.00 84.56 83 LEU A O 1
ATOM 590 N N . SER A 1 84 ? 17.231 -1.912 -40.047 1.00 87.69 84 SER A N 1
ATOM 591 C CA . SER A 1 84 ? 16.942 -2.569 -41.324 1.00 87.69 84 SER A CA 1
ATOM 592 C C . SER A 1 84 ? 18.206 -3.167 -41.932 1.00 87.69 84 SER A C 1
ATOM 594 O O . SER A 1 84 ? 19.223 -2.484 -42.040 1.00 87.69 84 SER A O 1
ATOM 596 N N . PHE A 1 85 ? 18.145 -4.434 -42.334 1.00 88.31 85 PHE A N 1
ATOM 597 C CA . PHE A 1 85 ? 19.166 -5.081 -43.155 1.00 88.31 85 PHE A CA 1
ATOM 598 C C . PHE A 1 85 ? 18.555 -6.218 -43.972 1.00 88.31 85 PHE A C 1
ATOM 600 O O . PHE A 1 85 ? 17.600 -6.858 -43.530 1.00 88.31 85 PHE A O 1
ATOM 607 N N . ASP A 1 86 ? 19.175 -6.506 -45.114 1.00 90.50 86 ASP A N 1
ATOM 608 C CA . ASP A 1 86 ? 18.764 -7.562 -46.031 1.00 90.50 86 ASP A CA 1
ATOM 609 C C . ASP A 1 86 ? 19.920 -8.501 -46.369 1.00 90.50 86 ASP A C 1
ATOM 611 O O . ASP A 1 86 ? 21.089 -8.114 -46.314 1.00 90.50 86 ASP A O 1
ATOM 615 N N . ASP A 1 87 ? 19.574 -9.749 -46.686 1.00 87.56 87 ASP A N 1
ATOM 616 C CA . ASP A 1 87 ? 20.491 -10.796 -47.146 1.00 87.56 87 ASP A CA 1
ATOM 617 C C . ASP A 1 87 ? 21.741 -11.015 -46.271 1.00 87.56 87 ASP A C 1
ATOM 619 O O . ASP A 1 87 ? 22.830 -11.360 -46.741 1.00 87.56 87 ASP A O 1
ATOM 623 N N . ALA A 1 88 ? 21.589 -10.864 -44.953 1.00 87.25 88 ALA A N 1
ATOM 624 C CA . ALA A 1 88 ? 22.688 -11.016 -44.010 1.00 87.25 88 ALA A CA 1
ATOM 625 C C . ALA A 1 88 ? 22.889 -12.478 -43.576 1.00 87.25 88 ALA A C 1
ATOM 627 O O . ALA A 1 88 ? 21.942 -13.232 -43.339 1.00 87.25 88 ALA A O 1
ATOM 628 N N . TYR A 1 89 ? 24.153 -12.866 -43.388 1.00 87.44 89 TYR A N 1
ATOM 629 C CA . TYR A 1 89 ? 24.542 -14.194 -42.913 1.00 87.44 89 TYR A CA 1
ATOM 630 C C . TYR A 1 89 ? 25.252 -14.133 -41.559 1.00 87.44 89 TYR A C 1
ATOM 632 O O . TYR A 1 89 ? 26.109 -13.281 -41.311 1.00 87.44 89 TYR A O 1
ATOM 640 N N . CYS A 1 90 ? 24.963 -15.115 -40.704 1.00 88.81 90 CYS A N 1
ATOM 641 C CA . CYS A 1 90 ? 25.713 -15.374 -39.479 1.00 88.81 90 CYS A CA 1
ATOM 642 C C . CYS A 1 90 ? 26.516 -16.670 -39.609 1.00 88.81 90 CYS A C 1
ATOM 644 O O . CYS A 1 90 ? 25.945 -17.756 -39.728 1.00 88.81 90 CYS A O 1
ATOM 646 N N . SER A 1 91 ? 27.843 -16.542 -39.573 1.00 85.62 91 SER A N 1
ATOM 647 C CA . SER A 1 91 ? 28.782 -17.660 -39.469 1.00 85.62 91 SER A CA 1
ATOM 648 C C . SER A 1 91 ? 29.819 -17.347 -38.379 1.00 85.62 91 SER A C 1
ATOM 650 O O . SER A 1 91 ? 30.400 -16.255 -38.423 1.00 85.62 91 SER A O 1
ATOM 652 N N . PRO A 1 92 ? 30.043 -18.247 -37.398 1.00 86.25 92 PRO A N 1
ATOM 653 C CA . PRO A 1 92 ? 29.396 -19.555 -37.230 1.00 86.25 92 PRO A CA 1
ATOM 654 C C . PRO A 1 92 ? 27.909 -19.458 -36.847 1.00 86.25 92 PRO A C 1
ATOM 656 O O . PRO A 1 92 ? 27.420 -18.403 -36.435 1.00 86.25 92 PRO A O 1
ATOM 659 N N . ARG A 1 93 ? 27.186 -20.575 -36.988 1.00 86.31 93 ARG A N 1
ATOM 660 C CA . ARG A 1 93 ? 25.823 -20.734 -36.459 1.00 86.31 93 ARG A CA 1
ATOM 661 C C . ARG A 1 93 ? 25.871 -21.252 -35.014 1.00 86.31 93 ARG A C 1
ATOM 663 O O . ARG A 1 93 ? 26.875 -21.864 -34.641 1.00 86.31 93 ARG A O 1
ATOM 670 N N . PRO A 1 94 ? 24.806 -21.039 -34.216 1.00 87.94 94 PRO A N 1
ATOM 671 C CA . PRO A 1 94 ? 24.651 -21.715 -32.930 1.00 87.94 94 PRO A CA 1
ATOM 672 C C . PRO A 1 94 ? 24.771 -23.237 -33.057 1.00 87.94 94 PRO A C 1
ATOM 674 O O . PRO A 1 94 ? 24.623 -23.790 -34.1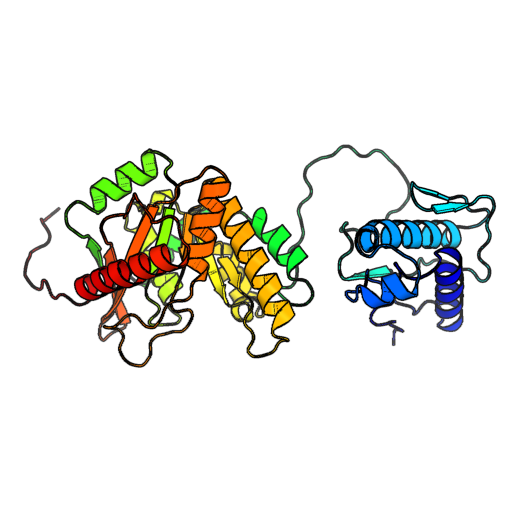52 1.00 87.94 94 PRO A O 1
ATOM 677 N N . ALA A 1 95 ? 25.019 -23.914 -31.935 1.00 87.62 95 ALA A N 1
ATOM 678 C CA . ALA A 1 95 ? 25.169 -25.362 -31.919 1.00 87.62 95 ALA A CA 1
ATOM 679 C C . ALA A 1 95 ? 23.944 -26.059 -32.566 1.00 87.62 95 ALA A C 1
ATOM 681 O O . ALA A 1 95 ? 22.801 -25.668 -32.296 1.00 87.62 95 ALA A O 1
ATOM 682 N N . PRO A 1 96 ? 24.146 -27.085 -33.420 1.00 77.94 96 PRO A N 1
ATOM 683 C CA . PRO A 1 96 ? 23.056 -27.733 -34.148 1.00 77.94 96 PRO A CA 1
ATOM 684 C C . PRO A 1 96 ? 21.919 -28.227 -33.242 1.00 77.94 96 PRO A C 1
ATOM 686 O O . PRO A 1 96 ? 22.155 -28.779 -32.170 1.00 77.94 96 PRO A O 1
ATOM 689 N N . GLY A 1 97 ? 20.674 -28.060 -33.698 1.00 72.00 97 GLY A N 1
ATOM 690 C CA . GLY A 1 97 ? 19.482 -28.578 -33.014 1.00 72.00 97 GLY A CA 1
ATOM 691 C C . GLY A 1 97 ? 19.008 -27.763 -31.807 1.00 72.00 97 GLY A C 1
ATOM 692 O O . GLY A 1 97 ? 18.095 -28.202 -31.108 1.00 72.00 97 GLY A O 1
ATOM 693 N N . ARG A 1 98 ? 19.584 -26.579 -31.549 1.00 70.62 98 ARG A N 1
ATOM 694 C CA . ARG A 1 98 ? 19.192 -25.732 -30.416 1.00 70.62 98 ARG A CA 1
ATOM 695 C C . ARG A 1 98 ? 19.232 -24.234 -30.740 1.00 70.62 98 ARG A C 1
ATOM 697 O O . ARG A 1 98 ? 20.121 -23.749 -31.425 1.00 70.62 98 ARG A O 1
ATOM 704 N N . SER A 1 99 ? 18.287 -23.486 -30.167 1.00 79.62 99 SER A N 1
ATOM 705 C CA . SER A 1 99 ? 18.333 -22.021 -30.081 1.00 79.62 99 SER A CA 1
ATOM 706 C C . SER A 1 99 ? 19.088 -21.564 -28.828 1.00 79.62 99 SER A C 1
ATOM 708 O O . SER A 1 99 ? 18.881 -22.128 -27.747 1.00 79.62 99 SER A O 1
ATOM 710 N N . ILE A 1 100 ? 19.895 -20.505 -28.936 1.00 85.62 100 ILE A N 1
ATOM 711 C CA . ILE A 1 100 ? 20.557 -19.883 -27.778 1.00 85.62 100 ILE A CA 1
ATOM 712 C C . ILE A 1 100 ? 19.481 -19.326 -26.829 1.00 85.62 100 ILE A C 1
ATOM 714 O O . ILE A 1 100 ? 18.688 -18.478 -27.248 1.00 85.62 100 ILE A O 1
ATOM 718 N N . PRO A 1 101 ? 19.415 -19.775 -25.563 1.00 84.50 101 PRO A N 1
ATOM 719 C CA . PRO A 1 101 ? 18.521 -19.193 -24.573 1.00 84.50 101 PRO A CA 1
ATOM 720 C C . PRO A 1 101 ? 18.890 -17.734 -24.315 1.00 84.50 101 PRO A C 1
ATOM 722 O O . PRO A 1 101 ? 20.035 -17.431 -23.983 1.00 84.50 101 PRO A O 1
ATOM 725 N N . ILE A 1 102 ? 17.908 -16.843 -24.444 1.00 82.69 102 ILE A N 1
ATOM 726 C CA . ILE A 1 102 ? 18.041 -15.430 -24.090 1.00 82.69 102 ILE A CA 1
ATOM 727 C C . ILE A 1 102 ? 17.293 -15.199 -22.776 1.00 82.69 102 ILE A C 1
ATOM 729 O O . ILE A 1 102 ? 16.093 -15.466 -22.693 1.00 82.69 102 ILE A O 1
ATOM 733 N N . MET A 1 103 ? 17.987 -14.689 -21.761 1.00 75.50 103 MET A N 1
ATOM 734 C CA . MET A 1 103 ? 17.414 -14.294 -20.472 1.00 75.50 103 MET A CA 1
ATOM 735 C C . MET A 1 103 ? 17.440 -12.771 -20.366 1.00 75.50 103 MET A C 1
ATOM 737 O O . MET A 1 103 ? 18.494 -12.177 -20.531 1.00 75.50 103 MET A O 1
ATOM 741 N N . GLY A 1 104 ? 16.303 -12.120 -20.124 1.00 60.12 104 GLY A N 1
ATOM 742 C CA . GLY A 1 104 ? 16.234 -10.657 -20.068 1.00 60.12 104 GLY A CA 1
ATOM 743 C C . GLY A 1 104 ? 16.120 -10.102 -18.654 1.00 60.12 104 GLY A C 1
ATOM 744 O O . GLY A 1 104 ? 15.258 -10.547 -17.902 1.00 60.12 104 GLY A O 1
ATOM 745 N N . ALA A 1 105 ? 16.890 -9.061 -18.345 1.00 48.09 105 ALA A N 1
ATOM 746 C CA . ALA A 1 105 ? 16.533 -8.071 -17.335 1.00 48.09 105 ALA A CA 1
ATOM 747 C C . ALA A 1 105 ? 15.731 -6.949 -18.028 1.00 48.09 105 ALA A C 1
ATOM 749 O O . ALA A 1 105 ? 16.249 -6.289 -18.929 1.00 48.09 105 ALA A O 1
ATOM 750 N N . ASN A 1 106 ? 14.467 -6.753 -17.633 1.00 43.78 106 ASN A N 1
ATOM 751 C CA . ASN A 1 106 ? 13.554 -5.706 -18.131 1.00 43.78 106 ASN A CA 1
ATOM 752 C C . ASN A 1 106 ? 13.062 -5.821 -19.598 1.00 43.78 106 ASN A C 1
ATOM 754 O O . ASN A 1 106 ? 12.708 -4.811 -20.208 1.00 43.78 106 ASN A O 1
ATOM 758 N N . LEU A 1 107 ? 12.971 -7.026 -20.183 1.00 38.69 107 LEU A N 1
ATOM 759 C CA . LEU A 1 107 ? 12.295 -7.203 -21.481 1.00 38.69 107 LEU A CA 1
ATOM 760 C C . LEU A 1 107 ? 10.785 -6.948 -21.339 1.00 38.69 107 LEU A C 1
ATOM 762 O O . LEU A 1 107 ? 10.102 -7.631 -20.575 1.00 38.69 107 LEU A O 1
ATOM 766 N N . ARG A 1 108 ? 10.233 -6.023 -22.140 1.00 32.88 108 ARG A N 1
ATOM 767 C CA . ARG A 1 108 ? 8.792 -5.689 -22.206 1.00 32.88 108 ARG A CA 1
ATOM 768 C C . ARG A 1 108 ? 7.873 -6.845 -22.632 1.00 32.88 108 ARG A C 1
ATOM 770 O O . ARG A 1 108 ? 6.672 -6.644 -22.795 1.00 32.88 108 ARG A O 1
ATOM 777 N N . SER A 1 109 ? 8.369 -8.068 -22.779 1.00 30.39 109 SER A N 1
ATOM 778 C CA . SER A 1 109 ? 7.544 -9.214 -23.135 1.00 30.39 109 SER A CA 1
ATOM 779 C C . SER A 1 109 ? 8.015 -10.501 -22.463 1.00 30.39 109 SER A C 1
ATOM 781 O O . SER A 1 109 ? 9.131 -10.989 -22.623 1.00 30.39 109 SER A O 1
ATOM 783 N N . ARG A 1 110 ? 7.090 -11.098 -21.715 1.00 32.12 110 ARG A N 1
ATOM 784 C CA . ARG A 1 110 ? 7.167 -12.478 -21.247 1.00 32.12 110 ARG A CA 1
ATOM 785 C C . ARG A 1 110 ? 7.055 -13.400 -22.453 1.00 32.12 110 ARG A C 1
ATOM 787 O O .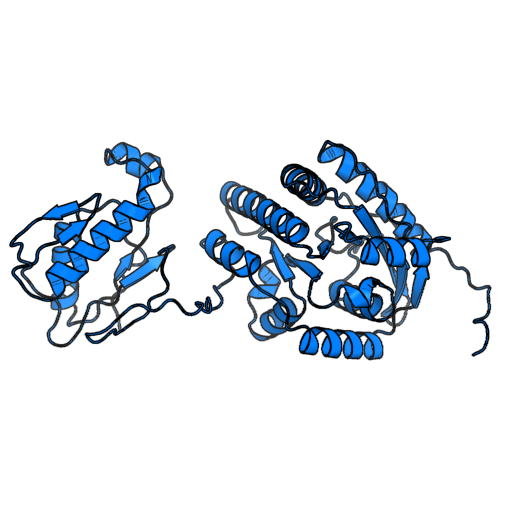 ARG A 1 110 ? 5.948 -13.637 -22.924 1.00 32.12 110 ARG A O 1
ATOM 794 N N . ARG A 1 111 ? 8.176 -13.949 -22.914 1.00 31.08 111 ARG A N 1
ATOM 795 C CA . ARG A 1 111 ? 8.218 -15.182 -23.711 1.00 31.08 111 ARG A CA 1
ATOM 796 C C . ARG A 1 111 ? 9.476 -15.975 -23.365 1.00 31.08 111 ARG A C 1
ATOM 798 O O . ARG A 1 111 ? 10.457 -15.963 -24.097 1.00 31.08 111 ARG A O 1
ATOM 805 N N . LEU A 1 112 ? 9.403 -16.723 -22.262 1.00 33.50 112 LEU A N 1
ATOM 806 C CA . LEU A 1 112 ? 10.042 -18.035 -22.234 1.00 33.50 112 LEU A CA 1
ATOM 807 C C . LEU A 1 112 ? 9.207 -18.893 -23.191 1.00 33.50 112 LEU A C 1
ATOM 809 O O . LEU A 1 112 ? 8.073 -19.255 -22.888 1.00 33.50 112 LEU A O 1
ATOM 813 N N . CYS A 1 113 ? 9.695 -19.063 -24.408 1.00 26.16 113 CYS A N 1
ATOM 814 C CA . CYS A 1 113 ? 8.980 -19.741 -25.472 1.00 26.16 113 CYS A CA 1
ATOM 815 C C . CYS A 1 113 ? 10.012 -20.383 -26.391 1.00 26.16 113 CYS A C 1
ATOM 817 O O . CYS A 1 113 ? 10.564 -19.728 -27.271 1.00 26.16 113 CYS A O 1
ATOM 819 N N . THR A 1 114 ? 10.220 -21.685 -26.227 1.00 33.50 114 THR A N 1
ATOM 820 C CA . THR A 1 114 ? 10.338 -22.573 -27.384 1.00 33.50 114 THR A CA 1
ATOM 821 C C . THR A 1 114 ? 9.017 -22.440 -28.150 1.00 33.50 114 THR A C 1
ATOM 823 O O . THR A 1 114 ? 8.047 -23.128 -27.855 1.00 33.50 114 THR A O 1
ATOM 826 N N . VAL A 1 115 ? 8.917 -21.461 -29.051 1.00 33.22 115 VAL A N 1
ATOM 827 C CA . VAL A 1 115 ? 7.766 -21.325 -29.955 1.00 33.22 115 VAL A CA 1
ATOM 828 C C . VAL A 1 115 ? 8.170 -21.941 -31.277 1.00 33.22 115 VAL A C 1
ATOM 830 O O . VAL A 1 115 ? 8.956 -21.374 -32.032 1.00 33.22 115 VAL A O 1
ATOM 833 N N . GLY A 1 116 ? 7.638 -23.141 -31.501 1.00 25.64 116 GLY A N 1
ATOM 834 C CA . GLY A 1 116 ? 7.497 -23.715 -32.826 1.00 25.64 116 GLY A CA 1
ATOM 835 C C . GLY A 1 116 ? 6.549 -22.867 -33.675 1.00 25.64 116 GLY A C 1
ATOM 836 O O . GLY A 1 116 ? 5.647 -22.197 -33.175 1.00 25.64 116 GLY A O 1
ATOM 837 N N . SER A 1 117 ? 6.828 -22.883 -34.965 1.00 30.92 117 SER A N 1
ATOM 838 C CA . SER A 1 117 ? 6.219 -22.135 -36.057 1.00 30.92 117 SER A CA 1
ATOM 839 C C . SER A 1 117 ? 4.679 -22.171 -36.084 1.00 30.92 117 SER A C 1
ATOM 841 O O . SER A 1 117 ? 4.089 -23.243 -36.000 1.00 30.92 117 SER A O 1
ATOM 843 N N . GLY A 1 118 ? 4.046 -21.015 -36.336 1.00 25.86 118 GLY A N 1
ATOM 844 C CA . GLY A 1 118 ? 2.726 -20.926 -36.985 1.00 25.86 118 GLY A CA 1
ATOM 845 C C . GLY A 1 118 ? 1.552 -20.358 -36.166 1.00 25.86 118 GLY A C 1
ATOM 846 O O . GLY A 1 118 ? 1.139 -20.937 -35.170 1.00 25.86 118 GLY A O 1
ATOM 847 N N . GLY A 1 119 ? 0.939 -19.279 -36.679 1.00 24.67 119 GLY A N 1
ATOM 848 C CA . GLY A 1 119 ? -0.511 -19.034 -36.566 1.00 24.67 119 GLY A CA 1
ATOM 849 C C . GLY A 1 119 ? -1.014 -17.953 -35.591 1.00 24.67 119 GLY A C 1
ATOM 850 O O . GLY A 1 119 ? -1.159 -18.198 -34.402 1.00 24.67 119 GLY A O 1
ATOM 851 N N . GLY A 1 120 ? -1.398 -16.792 -36.144 1.00 24.06 120 GLY A N 1
ATOM 852 C CA . GLY A 1 120 ? -2.565 -15.977 -35.748 1.00 24.06 120 GLY A CA 1
ATOM 853 C C . GLY A 1 120 ? -2.681 -15.459 -34.305 1.00 24.06 120 GLY A C 1
ATOM 854 O O . GLY A 1 120 ? -3.235 -16.119 -33.431 1.00 24.06 120 GLY A O 1
ATOM 855 N N . ILE A 1 121 ? -2.309 -14.193 -34.078 1.00 26.94 121 ILE A N 1
ATOM 856 C CA . ILE A 1 121 ? -2.577 -13.477 -32.821 1.00 26.94 121 ILE A CA 1
ATOM 857 C C . ILE A 1 121 ? -4.051 -13.042 -32.784 1.00 26.94 121 ILE A C 1
ATOM 859 O O . ILE A 1 121 ? -4.430 -12.013 -33.338 1.00 26.94 121 ILE A O 1
ATOM 863 N N . ARG A 1 122 ? -4.890 -13.802 -32.071 1.00 23.20 122 ARG A N 1
ATOM 864 C CA . ARG A 1 122 ? -6.093 -13.264 -31.415 1.00 23.20 122 ARG A CA 1
ATOM 865 C C . ARG A 1 122 ? -5.746 -12.963 -29.959 1.00 23.20 122 ARG A C 1
ATOM 867 O O . ARG A 1 122 ? -5.450 -13.867 -29.184 1.00 23.20 122 ARG A O 1
ATOM 874 N N . SER A 1 123 ? -5.783 -11.683 -29.601 1.00 27.02 123 SER A N 1
ATOM 875 C CA . SER A 1 123 ? -5.612 -11.190 -28.233 1.00 27.02 123 SER A CA 1
ATOM 876 C C . SER A 1 123 ? -6.766 -11.671 -27.340 1.00 27.02 123 SER A C 1
ATOM 878 O O . SER A 1 123 ? -7.888 -11.173 -27.423 1.00 27.02 123 SER A O 1
ATOM 880 N N . ARG A 1 124 ? -6.494 -12.668 -26.492 1.00 23.72 124 ARG A N 1
ATOM 881 C CA . ARG A 1 124 ? -7.246 -12.964 -25.263 1.00 23.72 124 ARG A CA 1
ATOM 882 C C . ARG A 1 124 ? -6.280 -12.793 -24.086 1.00 23.72 124 ARG A C 1
ATOM 884 O O . ARG A 1 124 ? -5.117 -13.168 -24.193 1.00 23.72 124 ARG A O 1
ATOM 891 N N . GLY A 1 125 ? -6.770 -12.159 -23.018 1.00 28.50 125 GLY A N 1
ATOM 892 C CA . GLY A 1 125 ? -5.995 -11.518 -21.949 1.00 28.50 125 GLY A CA 1
ATOM 893 C C . GLY A 1 125 ? -4.798 -12.311 -21.416 1.00 28.50 125 GLY A C 1
ATOM 894 O O . GLY A 1 125 ? -4.908 -13.482 -21.058 1.00 28.50 125 GLY A O 1
ATOM 895 N N . SER A 1 126 ? -3.644 -11.647 -21.346 1.00 32.84 126 SER A N 1
ATOM 896 C CA . SER A 1 126 ? -2.399 -12.229 -20.855 1.00 32.84 126 SER A CA 1
ATOM 897 C C . SER A 1 126 ? -2.375 -12.267 -19.327 1.00 32.84 126 SER A C 1
ATOM 899 O O . SER A 1 126 ? -2.300 -11.227 -18.672 1.00 32.84 126 SER A O 1
ATOM 901 N N . HIS A 1 127 ? -2.349 -13.463 -18.747 1.00 34.06 127 HIS A N 1
ATOM 902 C CA . HIS A 1 127 ? -1.925 -13.641 -17.362 1.00 34.06 127 HIS A CA 1
ATOM 903 C C . HIS A 1 127 ? -0.439 -13.263 -17.227 1.00 34.06 127 HIS A C 1
ATOM 905 O O . HIS A 1 127 ? 0.445 -13.953 -17.738 1.00 34.06 127 HIS A O 1
ATOM 911 N N . MET A 1 128 ? -0.144 -12.161 -16.533 1.00 48.75 128 MET A N 1
ATOM 912 C CA . MET A 1 128 ? 1.216 -11.834 -16.101 1.00 48.75 128 MET A CA 1
ATOM 913 C C . MET A 1 128 ? 1.642 -12.849 -15.028 1.00 48.75 128 MET A C 1
ATOM 915 O O . MET A 1 128 ? 1.062 -12.868 -13.945 1.00 48.75 128 MET A O 1
ATOM 919 N N . THR A 1 129 ? 2.636 -13.711 -15.281 1.00 59.59 129 THR A N 1
ATOM 920 C CA . THR A 1 129 ? 3.234 -14.499 -14.183 1.00 59.59 129 THR A CA 1
ATOM 921 C C . THR A 1 129 ? 3.924 -13.547 -13.192 1.00 59.59 129 THR A C 1
ATOM 923 O O . THR A 1 129 ? 4.443 -12.480 -13.538 1.00 59.59 129 THR A O 1
ATOM 926 N N . ARG A 1 130 ? 3.870 -13.934 -11.928 1.00 72.62 130 ARG A N 1
ATOM 927 C CA . ARG A 1 130 ? 4.295 -13.155 -10.769 1.00 72.62 130 ARG A CA 1
ATOM 928 C C . ARG A 1 130 ? 5.822 -12.923 -10.784 1.00 72.62 130 ARG A C 1
ATOM 930 O O . ARG A 1 130 ? 6.538 -13.918 -10.864 1.00 72.62 130 ARG A O 1
ATOM 937 N N . PRO A 1 131 ? 6.321 -11.670 -10.749 1.00 80.50 131 PRO A N 1
ATOM 938 C CA . PRO A 1 131 ? 7.761 -11.376 -10.739 1.00 80.50 131 PRO A CA 1
ATOM 939 C C . PRO A 1 131 ? 8.368 -11.660 -9.363 1.00 80.50 131 PRO A C 1
ATOM 941 O O . PRO A 1 131 ? 7.641 -11.645 -8.376 1.00 80.50 131 PRO A O 1
ATOM 944 N N . ASP A 1 132 ? 9.672 -11.874 -9.246 1.00 80.81 132 ASP A N 1
ATOM 945 C CA . ASP A 1 132 ? 10.335 -11.813 -7.936 1.00 80.81 132 ASP A CA 1
ATOM 946 C C . ASP A 1 132 ? 10.346 -10.373 -7.421 1.00 80.81 132 ASP A C 1
ATOM 948 O O . ASP A 1 132 ? 10.393 -9.445 -8.221 1.00 80.81 132 ASP A O 1
ATOM 952 N N . VAL A 1 133 ? 10.203 -10.174 -6.108 1.00 82.50 133 VAL A N 1
ATOM 953 C CA . VAL A 1 133 ? 10.190 -8.827 -5.517 1.00 82.50 133 VAL A CA 1
ATOM 954 C C . VAL A 1 133 ? 11.621 -8.461 -5.174 1.00 82.50 133 VAL A C 1
ATOM 956 O O . VAL A 1 133 ? 12.095 -8.814 -4.100 1.00 82.50 133 VAL A O 1
ATOM 959 N N . THR A 1 134 ? 12.309 -7.791 -6.095 1.00 81.62 134 THR A N 1
ATOM 960 C CA . THR A 1 134 ? 13.652 -7.264 -5.849 1.00 81.62 134 THR A CA 1
ATOM 961 C C . THR A 1 134 ? 13.728 -5.806 -6.273 1.00 81.62 134 THR A C 1
ATOM 963 O O . THR A 1 134 ? 12.898 -5.312 -7.043 1.00 81.62 134 THR A O 1
ATOM 966 N N . LEU A 1 135 ? 14.695 -5.069 -5.731 1.00 78.12 135 LEU A N 1
ATOM 967 C CA . LEU A 1 135 ? 14.822 -3.665 -6.092 1.00 78.12 135 LEU A CA 1
ATOM 968 C C . LEU A 1 135 ? 15.254 -3.515 -7.554 1.00 78.12 135 LEU A C 1
ATOM 970 O O . LEU A 1 135 ? 14.825 -2.587 -8.223 1.00 78.12 135 LEU A O 1
ATOM 974 N N . GLU A 1 136 ? 16.049 -4.434 -8.094 1.00 75.88 136 GLU A N 1
ATOM 975 C CA . GLU A 1 136 ? 16.563 -4.362 -9.466 1.00 75.88 136 GLU A CA 1
ATOM 976 C C . GLU A 1 136 ? 15.449 -4.435 -10.524 1.00 75.88 136 GLU A C 1
ATOM 978 O O . GLU A 1 136 ? 15.616 -3.911 -11.626 1.00 75.88 136 GLU A O 1
ATOM 983 N N . ASN A 1 137 ? 14.308 -5.050 -10.192 1.00 80.88 137 ASN A N 1
ATOM 984 C CA . ASN A 1 137 ? 13.162 -5.217 -11.086 1.00 80.88 137 ASN A CA 1
ATOM 985 C C . ASN A 1 137 ? 11.895 -4.487 -10.596 1.00 80.88 137 ASN A C 1
ATOM 987 O O . ASN A 1 137 ? 10.778 -4.870 -10.966 1.00 80.88 137 ASN A O 1
ATOM 991 N N . TYR A 1 138 ? 12.048 -3.420 -9.794 1.00 83.19 138 TYR A N 1
ATOM 992 C CA . TYR A 1 138 ? 10.919 -2.733 -9.155 1.00 83.19 138 TYR A CA 1
ATOM 993 C C . TYR A 1 138 ? 9.820 -2.316 -10.145 1.00 83.19 138 TYR A C 1
ATOM 995 O O . TYR A 1 138 ? 8.644 -2.361 -9.798 1.00 83.19 138 TYR A O 1
ATOM 1003 N N . GLU A 1 139 ? 10.157 -1.949 -11.387 1.00 84.69 139 GLU A N 1
ATOM 1004 C CA . GLU A 1 139 ? 9.170 -1.588 -12.415 1.00 84.69 139 GLU A CA 1
ATOM 1005 C C . GLU A 1 139 ? 8.245 -2.750 -12.795 1.00 84.69 139 GLU A C 1
ATOM 1007 O O . GLU A 1 139 ? 7.035 -2.561 -12.933 1.00 84.69 139 GLU A O 1
ATOM 1012 N N . ASP A 1 140 ? 8.783 -3.960 -12.942 1.00 83.50 140 ASP A N 1
ATOM 1013 C CA . ASP A 1 140 ? 7.996 -5.145 -13.288 1.00 83.50 140 ASP A CA 1
ATOM 1014 C C . ASP A 1 140 ? 7.132 -5.596 -12.110 1.00 83.50 140 ASP A C 1
ATOM 1016 O O . ASP A 1 140 ? 5.961 -5.950 -12.292 1.00 83.50 140 ASP A O 1
ATOM 1020 N N . VAL A 1 141 ? 7.686 -5.515 -10.896 1.00 86.38 141 VAL A N 1
ATOM 1021 C CA . VAL A 1 141 ? 6.965 -5.727 -9.636 1.00 86.38 141 VAL A CA 1
ATOM 1022 C C . VAL A 1 141 ? 5.752 -4.810 -9.577 1.00 86.38 141 VAL A C 1
ATOM 1024 O O . VAL A 1 141 ? 4.613 -5.255 -9.442 1.00 86.38 141 VAL A O 1
ATOM 1027 N N . TYR A 1 142 ? 5.980 -3.518 -9.743 1.00 89.50 142 TYR A N 1
ATOM 1028 C CA . TYR A 1 142 ? 4.949 -2.504 -9.652 1.00 89.50 142 TYR A CA 1
ATOM 1029 C C . TYR A 1 142 ? 3.940 -2.569 -10.804 1.00 89.50 142 TYR A C 1
ATOM 1031 O O . TYR A 1 142 ? 2.743 -2.399 -10.568 1.00 89.50 142 TYR A O 1
ATOM 1039 N N . ARG A 1 143 ? 4.360 -2.935 -12.020 1.00 86.56 143 ARG A N 1
ATOM 1040 C CA . ARG A 1 143 ? 3.437 -3.231 -13.126 1.00 86.56 143 ARG A CA 1
ATOM 1041 C C . ARG A 1 143 ? 2.520 -4.409 -12.796 1.00 86.56 143 ARG A C 1
ATOM 1043 O O . ARG A 1 143 ? 1.325 -4.324 -13.044 1.00 86.56 143 ARG A O 1
ATOM 1050 N N . PHE A 1 144 ? 3.044 -5.476 -12.193 1.00 87.12 144 PHE A N 1
ATOM 1051 C CA . PHE A 1 144 ? 2.223 -6.597 -11.730 1.00 87.12 144 PHE A CA 1
ATOM 1052 C C . PHE A 1 144 ? 1.221 -6.156 -10.649 1.00 87.12 144 PHE A C 1
ATOM 1054 O O . PHE A 1 144 ? 0.027 -6.439 -10.751 1.00 87.12 144 PHE A O 1
ATOM 1061 N N . TYR A 1 145 ? 1.671 -5.406 -9.638 1.00 88.69 145 TYR A N 1
ATOM 1062 C CA . TYR A 1 145 ? 0.802 -4.947 -8.547 1.00 88.69 145 TYR A CA 1
ATOM 1063 C C . TYR A 1 145 ? -0.176 -3.832 -8.936 1.00 88.69 145 TYR A C 1
ATOM 1065 O O . TYR A 1 145 ? -1.106 -3.563 -8.172 1.00 88.69 145 TYR A O 1
ATOM 1073 N N . LEU A 1 146 ? -0.035 -3.218 -10.112 1.00 88.69 146 LEU A N 1
ATOM 1074 C CA . LEU A 1 146 ? -1.046 -2.316 -10.664 1.00 88.69 146 LEU A CA 1
ATOM 1075 C C . LEU A 1 146 ? -2.339 -3.063 -11.033 1.00 88.69 146 LEU A C 1
ATOM 1077 O O . LEU A 1 146 ? -3.430 -2.528 -10.836 1.00 88.69 146 LEU A O 1
ATOM 1081 N N . ASP A 1 147 ? -2.223 -4.306 -11.499 1.00 83.94 147 ASP A N 1
ATOM 1082 C CA . ASP A 1 147 ? -3.363 -5.098 -11.973 1.00 83.94 147 ASP A CA 1
ATOM 1083 C C . ASP A 1 147 ? -3.693 -6.297 -11.063 1.00 83.94 147 ASP A C 1
ATOM 1085 O O . ASP A 1 147 ? -4.768 -6.882 -11.189 1.00 83.94 147 ASP A O 1
ATOM 1089 N N . HIS A 1 148 ? -2.828 -6.638 -10.099 1.00 83.31 148 HIS A N 1
ATOM 1090 C CA . HIS A 1 148 ? -3.040 -7.739 -9.146 1.00 83.31 148 HIS A CA 1
ATOM 1091 C C . HIS A 1 148 ? -4.352 -7.599 -8.358 1.00 83.31 148 HIS A C 1
ATOM 1093 O O . HIS A 1 148 ? -4.501 -6.718 -7.519 1.00 83.31 148 HIS A O 1
ATOM 1099 N N . GLN A 1 149 ? -5.320 -8.484 -8.552 1.00 77.62 149 GLN A N 1
ATOM 1100 C CA . GLN A 1 149 ? -6.563 -8.456 -7.777 1.00 77.62 149 GLN A CA 1
ATOM 1101 C C . GLN A 1 149 ? -6.560 -9.555 -6.720 1.00 77.62 149 GLN A C 1
ATOM 1103 O O . GLN A 1 149 ? -6.160 -10.690 -6.979 1.00 77.62 149 GLN A O 1
ATOM 1108 N N . GLN A 1 150 ? -7.067 -9.241 -5.527 1.00 80.06 150 GLN A N 1
ATOM 1109 C CA . GLN A 1 150 ? -7.387 -10.288 -4.565 1.00 80.06 150 GLN A CA 1
ATOM 1110 C C . GLN A 1 150 ? -8.529 -11.133 -5.126 1.00 80.06 150 GLN A C 1
ATOM 1112 O O . GLN A 1 150 ? -9.535 -10.605 -5.606 1.00 80.06 150 GLN A O 1
ATOM 1117 N N . ASN A 1 151 ? -8.432 -12.452 -4.983 1.00 83.00 151 ASN A N 1
ATOM 1118 C CA . ASN A 1 151 ? -9.617 -13.278 -5.143 1.00 83.00 151 ASN A CA 1
ATOM 1119 C C . ASN A 1 151 ? -10.578 -12.953 -3.990 1.00 83.00 151 ASN A C 1
ATOM 1121 O O . ASN A 1 151 ? -10.312 -13.288 -2.836 1.00 83.00 151 ASN A O 1
ATOM 1125 N N . ARG A 1 152 ? -11.691 -12.284 -4.310 1.00 86.62 152 ARG A N 1
ATOM 1126 C CA . ARG A 1 152 ? -12.650 -11.779 -3.322 1.00 86.62 152 ARG A CA 1
ATOM 1127 C C . ARG A 1 152 ? -13.195 -12.884 -2.420 1.00 86.62 152 ARG A C 1
ATOM 1129 O O . ARG A 1 152 ? -13.337 -12.647 -1.225 1.00 86.62 152 ARG A O 1
ATOM 1136 N N . LEU A 1 153 ? -13.470 -14.074 -2.955 1.00 85.69 153 LEU A N 1
ATOM 1137 C CA . LEU A 1 153 ? -13.985 -15.199 -2.168 1.00 85.69 153 LEU A CA 1
ATOM 1138 C C . LEU A 1 153 ? -12.946 -15.693 -1.162 1.00 85.69 153 LEU A C 1
ATOM 1140 O O . LEU A 1 153 ? -13.244 -15.816 0.024 1.00 85.69 153 LEU A O 1
ATOM 1144 N N . VAL A 1 154 ? -11.710 -15.891 -1.624 1.00 86.94 154 VAL A N 1
ATOM 1145 C CA . VAL A 1 154 ? -10.596 -16.330 -0.772 1.00 86.94 154 VAL A CA 1
ATOM 1146 C C . VAL A 1 154 ? -10.284 -15.282 0.296 1.00 86.94 154 VAL A C 1
ATOM 1148 O O . VAL A 1 154 ? -10.137 -15.630 1.464 1.00 86.94 154 VAL A O 1
ATOM 1151 N N . ALA A 1 155 ? -10.245 -13.999 -0.074 1.00 87.69 155 ALA A N 1
ATOM 1152 C CA . ALA A 1 155 ? -10.006 -12.906 0.862 1.00 87.69 155 ALA A CA 1
ATOM 1153 C C . ALA A 1 155 ? -11.112 -12.819 1.922 1.00 87.69 155 ALA A C 1
ATOM 1155 O O . ALA A 1 155 ? -10.810 -12.723 3.106 1.00 87.69 155 ALA A O 1
ATOM 1156 N N . ASN A 1 156 ? -12.387 -12.927 1.533 1.00 90.31 156 ASN A N 1
ATOM 1157 C CA . ASN A 1 156 ? -13.494 -12.931 2.493 1.00 90.31 156 ASN A CA 1
ATOM 1158 C C . ASN A 1 156 ? -13.398 -14.115 3.464 1.00 90.31 156 ASN A C 1
ATOM 1160 O O . ASN A 1 156 ? -13.490 -13.911 4.672 1.00 90.31 156 ASN A O 1
ATOM 1164 N N . ALA A 1 157 ? -13.154 -15.330 2.966 1.00 90.06 157 ALA A N 1
ATOM 1165 C CA . ALA A 1 157 ? -12.986 -16.505 3.819 1.00 90.06 157 ALA A CA 1
ATOM 1166 C C . ALA A 1 157 ? -11.792 -16.357 4.782 1.00 90.06 157 ALA A C 1
ATOM 1168 O O . ALA A 1 157 ? -11.911 -16.644 5.973 1.00 90.06 157 ALA A O 1
ATOM 1169 N N . ALA A 1 158 ? -10.658 -15.852 4.290 1.00 89.62 158 ALA A N 1
ATOM 1170 C CA . ALA A 1 158 ? -9.474 -15.612 5.107 1.00 89.62 158 ALA A CA 1
ATOM 1171 C C . ALA A 1 158 ? -9.729 -14.559 6.195 1.00 89.62 158 ALA A C 1
ATOM 1173 O O . ALA A 1 158 ? -9.392 -14.784 7.354 1.00 89.62 158 ALA A O 1
ATOM 1174 N N . TYR A 1 159 ? -10.366 -13.436 5.853 1.00 93.25 159 TYR A N 1
ATOM 1175 C CA . TYR A 1 159 ? -10.678 -12.365 6.803 1.00 93.25 159 TYR A CA 1
ATOM 1176 C C . TYR A 1 159 ? -11.679 -12.843 7.863 1.00 93.25 159 TYR A C 1
ATOM 1178 O O . TYR A 1 159 ? -11.512 -12.524 9.038 1.00 93.25 159 TYR A O 1
ATOM 1186 N N . ALA A 1 160 ? -12.655 -13.678 7.487 1.00 93.44 160 ALA A N 1
ATOM 1187 C CA . ALA A 1 160 ? -13.564 -14.327 8.430 1.00 93.44 160 ALA A CA 1
ATOM 1188 C C . ALA A 1 160 ? -12.818 -15.231 9.425 1.00 93.44 160 ALA A C 1
ATOM 1190 O O . ALA A 1 160 ? -13.037 -15.141 10.634 1.00 93.44 160 ALA A O 1
ATOM 1191 N N . ALA A 1 161 ? -11.898 -16.066 8.932 1.00 93.12 161 ALA A N 1
ATOM 1192 C CA . ALA A 1 161 ? -11.092 -16.951 9.771 1.00 93.12 161 ALA A CA 1
ATOM 1193 C C . ALA A 1 161 ? -10.167 -16.166 10.718 1.00 93.12 161 ALA A C 1
ATOM 1195 O O . ALA A 1 161 ? -10.062 -16.495 11.901 1.00 93.12 161 ALA A O 1
ATOM 1196 N N . LEU A 1 162 ? -9.536 -15.094 10.226 1.00 91.81 162 LEU A N 1
ATOM 1197 C CA . LEU A 1 162 ? -8.741 -14.180 11.050 1.00 91.81 162 LEU A CA 1
ATOM 1198 C C . LEU A 1 162 ? -9.611 -13.498 12.108 1.00 91.81 162 LEU A C 1
ATOM 1200 O O . LEU A 1 162 ? -9.220 -13.433 13.269 1.00 91.81 162 LEU A O 1
ATOM 1204 N N . SER A 1 163 ? -10.819 -13.070 11.746 1.00 93.81 163 SER A N 1
ATOM 1205 C CA . SER A 1 163 ? -11.779 -12.489 12.684 1.00 93.81 163 SER A CA 1
ATOM 1206 C C . SER A 1 163 ? -12.155 -13.459 13.807 1.00 93.81 163 SER A C 1
ATOM 1208 O O . SER A 1 163 ? -12.122 -13.085 14.979 1.00 93.81 163 SER A O 1
ATOM 1210 N N . ALA A 1 164 ? -12.411 -14.728 13.478 1.00 94.06 164 ALA A N 1
ATOM 1211 C CA . ALA A 1 164 ? -12.710 -15.768 14.461 1.00 94.06 164 ALA A CA 1
ATOM 1212 C C . ALA A 1 164 ? -11.522 -16.093 15.385 1.00 94.06 164 ALA A C 1
ATOM 1214 O O . ALA A 1 164 ? -11.743 -16.434 16.551 1.00 94.06 164 ALA A O 1
ATOM 1215 N N . ARG A 1 165 ? -10.287 -15.981 14.872 1.00 92.94 165 ARG A N 1
ATOM 1216 C CA . ARG A 1 165 ? -9.035 -16.258 15.595 1.00 92.94 165 ARG A CA 1
ATOM 1217 C C . ARG A 1 165 ? -8.597 -15.110 16.504 1.00 92.94 165 ARG A C 1
ATOM 1219 O O . ARG A 1 165 ? -8.251 -15.359 17.651 1.00 92.94 165 ARG A O 1
ATOM 1226 N N . PHE A 1 166 ? -8.555 -13.887 15.981 1.00 90.69 166 PHE A N 1
ATOM 1227 C CA . PHE A 1 166 ? -8.002 -12.722 16.681 1.00 90.69 166 PHE A CA 1
ATOM 1228 C C . PHE A 1 166 ? -9.050 -11.975 17.508 1.00 90.69 166 PHE A C 1
ATOM 1230 O O . PHE A 1 166 ? -8.692 -11.383 18.521 1.00 90.69 166 PHE A O 1
ATOM 1237 N N . ARG A 1 167 ? -10.327 -12.017 17.094 1.00 93.38 167 ARG A N 1
ATOM 1238 C CA . ARG A 1 167 ? -11.475 -11.397 17.782 1.00 93.38 167 ARG A CA 1
ATOM 1239 C C . ARG A 1 167 ? -11.167 -9.993 18.341 1.00 93.38 167 ARG A C 1
ATOM 1241 O O . ARG A 1 167 ? -11.334 -9.782 19.544 1.00 93.38 167 ARG A O 1
ATOM 1248 N N . PRO A 1 168 ? -10.696 -9.050 17.500 1.00 94.62 168 PRO A N 1
ATOM 1249 C CA . PRO A 1 168 ? -10.443 -7.690 17.957 1.00 94.62 168 PRO A CA 1
ATOM 1250 C C . PRO A 1 168 ? -11.729 -7.057 18.496 1.00 94.62 168 PRO A C 1
ATOM 1252 O O . PRO A 1 168 ? -12.823 -7.356 18.021 1.00 94.62 168 PRO A O 1
ATOM 1255 N N . ARG A 1 169 ? -11.602 -6.174 19.485 1.00 94.56 169 ARG A N 1
ATOM 1256 C CA . ARG A 1 169 ? -12.708 -5.366 20.002 1.00 94.56 169 ARG A CA 1
ATOM 1257 C C . ARG A 1 169 ? -12.735 -4.049 19.247 1.00 94.56 169 ARG A C 1
ATOM 1259 O O . ARG A 1 169 ? -11.899 -3.183 19.483 1.00 94.56 169 ARG A O 1
ATOM 1266 N N . THR A 1 170 ? -13.671 -3.914 18.316 1.00 94.88 170 THR A N 1
ATOM 1267 C CA . THR A 1 170 ? -13.795 -2.702 17.502 1.00 94.88 170 THR A CA 1
ATOM 1268 C C . THR A 1 170 ? -14.717 -1.683 18.165 1.00 94.88 170 THR A C 1
ATOM 1270 O O . THR A 1 170 ? -15.870 -1.984 18.470 1.00 94.88 170 THR A O 1
ATOM 1273 N N . ARG A 1 171 ? -14.213 -0.465 18.347 1.00 95.88 171 ARG A N 1
ATOM 1274 C CA . ARG A 1 171 ? -14.952 0.720 18.788 1.00 95.88 171 ARG A CA 1
ATOM 1275 C C . ARG A 1 171 ? -14.864 1.808 17.724 1.00 95.88 171 ARG A C 1
ATOM 1277 O O . ARG A 1 171 ? -13.999 1.765 16.852 1.00 95.88 171 ARG A O 1
ATOM 1284 N N . TYR A 1 172 ? -15.775 2.764 17.795 1.00 96.62 172 TYR A N 1
ATOM 1285 C CA . TYR A 1 172 ? -15.903 3.841 16.822 1.00 96.62 172 TYR A CA 1
ATOM 1286 C C . TYR A 1 172 ? -15.977 5.172 17.555 1.00 96.62 172 TYR A C 1
ATOM 1288 O O . TYR A 1 172 ? -16.556 5.233 18.640 1.00 96.62 172 TYR A O 1
ATOM 1296 N N . ALA A 1 173 ? -15.457 6.221 16.928 1.00 96.12 173 ALA A N 1
ATOM 1297 C CA . ALA A 1 173 ? -15.845 7.578 17.273 1.00 96.12 173 ALA A CA 1
ATOM 1298 C C . ALA A 1 173 ? -17.343 7.801 17.015 1.00 96.12 173 ALA A C 1
ATOM 1300 O O . ALA A 1 173 ? -17.978 7.090 16.220 1.00 96.12 173 ALA A O 1
ATOM 1301 N N . ASP A 1 174 ? -17.910 8.799 17.687 1.00 93.69 174 ASP A N 1
ATOM 1302 C CA . ASP A 1 174 ? -19.328 9.118 17.576 1.00 93.69 174 ASP A CA 1
ATOM 1303 C C . ASP A 1 174 ? -19.713 9.407 16.120 1.00 93.69 174 ASP A C 1
ATOM 1305 O O . ASP A 1 174 ? -19.114 10.227 15.428 1.00 93.69 174 ASP A O 1
ATOM 1309 N N . GLY A 1 175 ? -20.709 8.671 15.619 1.00 93.44 175 GLY A N 1
ATOM 1310 C CA . GLY A 1 175 ? -21.173 8.777 14.233 1.00 93.44 175 GLY A CA 1
ATOM 1311 C C . GLY A 1 175 ? -20.251 8.157 13.171 1.00 93.44 175 GLY A C 1
ATOM 1312 O O . GLY A 1 175 ? -20.711 7.948 12.046 1.00 93.44 175 GLY A O 1
ATOM 1313 N N . ALA A 1 176 ? -19.014 7.768 13.504 1.00 95.19 176 ALA A N 1
ATOM 1314 C CA . ALA A 1 176 ? -18.030 7.276 12.534 1.00 95.19 176 ALA A CA 1
ATOM 1315 C C . ALA A 1 176 ? -18.498 6.025 11.779 1.00 95.19 176 ALA A C 1
ATOM 1317 O O . ALA A 1 176 ? -18.286 5.907 10.574 1.00 95.19 176 ALA A O 1
ATOM 1318 N N . CYS A 1 177 ? -19.199 5.102 12.450 1.00 95.62 177 CYS A N 1
ATOM 1319 C CA . CYS A 1 177 ? -19.732 3.901 11.797 1.00 95.62 177 CYS A CA 1
ATOM 1320 C C . CYS A 1 177 ? -20.727 4.248 10.673 1.00 95.62 177 CYS A C 1
ATOM 1322 O O . CYS A 1 177 ? -20.661 3.661 9.592 1.00 95.62 177 CYS A O 1
ATOM 1324 N N . ARG A 1 178 ? -21.616 5.228 10.898 1.00 96.19 178 ARG A N 1
ATOM 1325 C CA . ARG A 1 178 ? -22.592 5.687 9.897 1.00 96.19 178 ARG A CA 1
ATOM 1326 C C . ARG A 1 178 ? -21.895 6.420 8.751 1.00 96.19 178 ARG A C 1
ATOM 1328 O O . ARG A 1 178 ? -22.085 6.044 7.599 1.00 96.19 178 ARG A O 1
ATOM 1335 N N . GLN A 1 179 ? -21.024 7.377 9.074 1.00 96.00 179 GLN A N 1
ATOM 1336 C CA . GLN A 1 179 ? -20.253 8.136 8.082 1.00 96.00 179 GLN A CA 1
ATOM 1337 C C . GLN A 1 179 ? -19.419 7.211 7.188 1.00 96.00 179 GLN A C 1
ATOM 1339 O O . GLN A 1 179 ? -19.385 7.371 5.972 1.00 96.00 179 GLN A O 1
ATOM 1344 N N . LEU A 1 180 ? -18.797 6.180 7.765 1.00 95.31 180 LEU A N 1
ATOM 1345 C CA . LEU A 1 180 ? -18.039 5.193 7.004 1.00 95.31 180 LEU A CA 1
ATOM 1346 C C . LEU A 1 180 ? -18.930 4.365 6.064 1.00 95.31 180 LEU A C 1
ATOM 1348 O O . LEU A 1 180 ? -18.521 4.054 4.946 1.00 95.31 180 LEU A O 1
ATOM 1352 N N . GLN A 1 181 ? -20.141 3.990 6.488 1.00 94.94 181 GLN A N 1
ATOM 1353 C CA . GLN A 1 181 ? -21.088 3.285 5.618 1.00 94.94 181 GLN A CA 1
ATOM 1354 C C . GLN A 1 181 ? -21.521 4.150 4.429 1.00 94.94 181 GLN A C 1
ATOM 1356 O O . GLN A 1 181 ? -21.545 3.642 3.307 1.00 94.94 181 GLN A O 1
ATOM 1361 N N . GLU A 1 182 ? -21.823 5.425 4.673 1.00 94.62 182 GLU A N 1
ATOM 1362 C CA . GLU A 1 182 ? -22.196 6.408 3.649 1.00 94.62 182 GLU A CA 1
ATOM 1363 C C . GLU A 1 182 ? -21.047 6.635 2.658 1.00 94.62 182 GLU A C 1
ATOM 1365 O O . GLU A 1 182 ? -21.237 6.518 1.448 1.00 94.62 182 GLU A O 1
ATOM 1370 N N . LEU A 1 183 ? -19.827 6.832 3.164 1.00 93.56 183 LEU A N 1
ATOM 1371 C CA . LEU A 1 183 ? -18.615 7.033 2.367 1.00 93.56 183 LEU A CA 1
ATOM 1372 C C . LEU A 1 183 ? -18.297 5.833 1.466 1.00 93.56 183 LEU A C 1
ATOM 1374 O O . LEU A 1 183 ? -17.941 5.982 0.298 1.00 93.56 183 LEU A O 1
ATOM 1378 N N . LEU A 1 184 ? -18.461 4.613 1.982 1.00 91.19 184 LEU A N 1
ATOM 1379 C CA . LEU A 1 184 ? -18.277 3.401 1.181 1.00 91.19 184 LEU A CA 1
ATOM 1380 C C . LEU A 1 184 ? -19.362 3.229 0.105 1.00 91.19 184 LEU A C 1
ATOM 1382 O O . LEU A 1 184 ? -19.111 2.523 -0.876 1.00 91.19 184 LEU A O 1
ATOM 1386 N N . GLY A 1 185 ? -20.539 3.835 0.296 1.00 89.00 185 GLY A N 1
ATOM 1387 C CA . GLY A 1 185 ? -21.652 3.849 -0.655 1.00 89.00 185 GLY A CA 1
ATOM 1388 C C . GLY A 1 185 ? -21.542 4.942 -1.723 1.00 89.00 185 GLY A C 1
ATOM 1389 O O . GLY A 1 185 ? -21.915 4.696 -2.866 1.00 89.00 185 GLY A O 1
ATOM 1390 N N . SER A 1 186 ? -20.974 6.106 -1.391 1.00 90.00 186 SER A N 1
ATOM 1391 C CA . SER A 1 186 ? -20.793 7.231 -2.325 1.00 90.00 186 SER A CA 1
ATOM 1392 C C . SER A 1 186 ? -19.728 6.974 -3.397 1.00 90.00 186 SER A C 1
ATOM 1394 O O . SER A 1 186 ? -19.652 7.689 -4.393 1.00 90.00 186 SER A O 1
ATOM 1396 N N . GLY A 1 187 ? -18.872 5.970 -3.191 1.00 84.19 187 GLY A N 1
ATOM 1397 C CA . GLY A 1 187 ? -17.727 5.699 -4.056 1.00 84.19 187 GLY A CA 1
ATOM 1398 C C . GLY A 1 187 ? -16.521 6.603 -3.785 1.00 84.19 187 GLY A C 1
ATOM 1399 O O . GLY A 1 187 ? -15.545 6.535 -4.538 1.00 84.19 187 GLY A O 1
ATOM 1400 N N . THR A 1 188 ? -16.538 7.408 -2.717 1.00 90.12 188 THR A N 1
ATOM 1401 C CA . THR A 1 188 ? -15.374 8.192 -2.283 1.00 90.12 188 THR A CA 1
ATOM 1402 C C . THR A 1 188 ? -14.172 7.271 -2.066 1.00 90.12 188 THR A C 1
ATOM 1404 O O . THR A 1 188 ? -14.287 6.183 -1.494 1.00 90.12 188 THR A O 1
ATOM 1407 N N . ARG A 1 189 ? -13.000 7.675 -2.572 1.00 94.31 189 ARG A N 1
ATOM 1408 C CA . ARG A 1 189 ? -11.776 6.875 -2.421 1.00 94.31 189 ARG A CA 1
ATOM 1409 C C . ARG A 1 189 ? -11.317 6.931 -0.976 1.00 94.31 189 ARG A C 1
ATOM 1411 O O . ARG A 1 189 ? -11.456 7.963 -0.333 1.00 94.31 189 ARG A O 1
ATOM 1418 N N . LEU A 1 190 ? -10.777 5.830 -0.470 1.00 96.56 190 LEU A N 1
ATOM 1419 C CA . LEU A 1 190 ? -10.470 5.714 0.948 1.00 96.56 190 LEU A CA 1
ATOM 1420 C C . LEU A 1 190 ? -9.017 5.305 1.161 1.00 96.56 190 LEU A C 1
ATOM 1422 O O . LEU A 1 190 ? -8.562 4.291 0.625 1.00 96.56 190 LEU A O 1
ATOM 1426 N N . ILE A 1 191 ? -8.319 6.089 1.978 1.00 97.75 191 ILE A N 1
ATOM 1427 C CA . ILE A 1 191 ? -7.025 5.738 2.554 1.00 97.75 191 ILE A CA 1
ATOM 1428 C C . ILE A 1 191 ? -7.251 5.415 4.030 1.00 97.75 191 ILE A C 1
ATOM 1430 O O . ILE A 1 191 ? -7.769 6.231 4.783 1.00 97.75 191 ILE A O 1
ATOM 1434 N N . VAL A 1 192 ? -6.859 4.215 4.435 1.00 97.75 192 VAL A N 1
ATOM 1435 C CA . VAL A 1 192 ? -6.900 3.730 5.810 1.00 97.75 192 VAL A CA 1
ATOM 1436 C C . VAL A 1 192 ? -5.492 3.834 6.388 1.00 97.75 192 VAL A C 1
ATOM 1438 O O . VAL A 1 192 ? -4.569 3.198 5.876 1.00 97.75 192 VAL A O 1
ATOM 1441 N N . ALA A 1 193 ? -5.317 4.631 7.435 1.00 97.62 193 ALA A N 1
ATOM 1442 C CA . ALA A 1 193 ? -4.062 4.749 8.169 1.00 97.62 193 ALA A CA 1
ATOM 1443 C C . ALA A 1 193 ? -4.194 4.048 9.521 1.00 97.62 193 ALA A C 1
ATOM 1445 O O . ALA A 1 193 ? -5.209 4.199 10.192 1.00 97.62 193 ALA A O 1
ATOM 1446 N N . ALA A 1 194 ? -3.190 3.281 9.928 1.00 96.69 194 ALA A N 1
ATOM 1447 C CA . ALA A 1 194 ? -3.161 2.675 11.254 1.00 96.69 194 ALA A CA 1
ATOM 1448 C C . ALA A 1 194 ? -1.779 2.804 11.888 1.00 96.69 194 ALA A C 1
ATOM 1450 O O . ALA A 1 194 ? -0.768 2.786 11.174 1.00 96.69 194 ALA A O 1
ATOM 1451 N N . ASN A 1 195 ? -1.738 2.892 13.217 1.00 95.56 195 ASN A N 1
ATOM 1452 C CA . ASN A 1 195 ? -0.485 2.751 13.949 1.00 95.56 195 ASN A CA 1
ATOM 1453 C C . ASN A 1 195 ? 0.044 1.312 13.823 1.00 95.56 195 ASN A C 1
ATOM 1455 O O . ASN A 1 195 ? -0.712 0.360 13.607 1.00 95.56 195 ASN A O 1
ATOM 1459 N N . HIS A 1 196 ? 1.358 1.158 13.930 1.00 92.12 196 HIS A N 1
ATOM 1460 C CA . HIS A 1 196 ? 2.049 -0.115 13.808 1.00 92.12 196 HIS A CA 1
ATOM 1461 C C . HIS A 1 196 ? 2.693 -0.468 15.144 1.00 92.12 196 HIS A C 1
ATOM 1463 O O . HIS A 1 196 ? 3.710 0.099 15.511 1.00 92.12 196 HIS A O 1
ATOM 1469 N N . VAL A 1 197 ? 2.108 -1.405 15.878 1.00 90.56 197 VAL A N 1
ATOM 1470 C CA . VAL A 1 197 ? 2.569 -1.879 17.187 1.00 90.56 197 VAL A CA 1
ATOM 1471 C C . VAL A 1 197 ? 3.293 -3.220 17.064 1.00 90.56 197 VAL A C 1
ATOM 1473 O O . VAL A 1 197 ? 4.308 -3.442 17.715 1.00 90.56 197 VAL A O 1
ATOM 1476 N N . THR A 1 198 ? 2.795 -4.133 16.225 1.00 88.38 198 THR A N 1
ATOM 1477 C CA . THR A 1 198 ? 3.323 -5.500 16.103 1.00 88.38 198 THR A CA 1
ATOM 1478 C C . THR A 1 198 ? 3.303 -6.010 14.662 1.00 88.38 198 THR A C 1
ATOM 1480 O O . THR A 1 198 ? 2.601 -5.503 13.791 1.00 88.38 198 THR A O 1
ATOM 1483 N N . ASP A 1 199 ? 4.001 -7.111 14.400 1.00 83.00 199 ASP A N 1
ATOM 1484 C CA . ASP A 1 199 ? 3.906 -7.840 13.129 1.00 83.00 199 ASP A CA 1
ATOM 1485 C C . ASP A 1 199 ? 2.500 -8.421 12.855 1.00 83.00 199 ASP A C 1
ATOM 1487 O O . ASP A 1 199 ? 2.170 -8.765 11.717 1.00 83.00 199 ASP A O 1
ATOM 1491 N N . ARG A 1 200 ? 1.639 -8.501 13.881 1.00 86.12 200 ARG A N 1
ATOM 1492 C CA . ARG A 1 200 ? 0.269 -9.024 13.781 1.00 86.12 200 ARG A CA 1
ATOM 1493 C C . ARG A 1 200 ? -0.751 -7.999 13.304 1.00 86.12 200 ARG A C 1
ATOM 1495 O O . ARG A 1 200 ? -1.872 -8.388 12.974 1.00 86.12 200 ARG A O 1
ATOM 1502 N N . ASP A 1 201 ? -0.387 -6.725 13.213 1.00 89.50 201 ASP A N 1
ATOM 1503 C CA . ASP A 1 201 ? -1.339 -5.638 12.958 1.00 89.50 201 ASP A CA 1
ATOM 1504 C C . ASP A 1 201 ? -2.072 -5.788 11.633 1.00 89.50 201 ASP A C 1
ATOM 1506 O O . ASP A 1 201 ? -3.258 -5.494 11.548 1.00 89.50 201 ASP A O 1
ATOM 1510 N N . GLN A 1 202 ? -1.406 -6.320 10.609 1.00 88.50 202 GLN A N 1
ATOM 1511 C CA . GLN A 1 202 ? -2.033 -6.606 9.317 1.00 88.50 202 GLN A CA 1
ATOM 1512 C C . GLN A 1 202 ? -3.190 -7.608 9.452 1.00 88.50 202 GLN A C 1
ATOM 1514 O O . GLN A 1 202 ? -4.243 -7.439 8.835 1.00 88.50 202 GLN A O 1
ATOM 1519 N N . TYR A 1 203 ? -3.024 -8.628 10.297 1.00 89.94 203 TYR A N 1
ATOM 1520 C CA . TYR A 1 203 ? -4.063 -9.619 10.573 1.00 89.94 203 TYR A CA 1
ATOM 1521 C C . TYR A 1 203 ? -5.168 -9.044 11.458 1.00 89.94 203 TYR A C 1
ATOM 1523 O O . TYR A 1 203 ? -6.343 -9.322 11.219 1.00 89.94 203 TYR A O 1
ATOM 1531 N N . THR A 1 204 ? -4.804 -8.213 12.436 1.00 92.75 204 THR A N 1
ATOM 1532 C CA . THR A 1 204 ? -5.751 -7.476 13.279 1.00 92.75 204 THR A CA 1
ATOM 1533 C C . THR A 1 204 ? -6.609 -6.530 12.439 1.00 92.75 204 THR A C 1
ATOM 1535 O O . THR A 1 204 ? -7.831 -6.555 12.554 1.00 92.75 204 THR A O 1
ATOM 1538 N N . LEU A 1 205 ? -6.013 -5.768 11.518 1.00 93.00 205 LEU A N 1
ATOM 1539 C CA . LEU A 1 205 ? -6.734 -4.912 10.575 1.00 93.00 205 LEU A CA 1
ATOM 1540 C C . LEU A 1 205 ? -7.666 -5.715 9.667 1.00 93.00 205 LEU A C 1
ATOM 1542 O O . LEU A 1 205 ? -8.805 -5.306 9.454 1.00 93.00 205 LEU A O 1
ATOM 1546 N N . ALA A 1 206 ? -7.225 -6.866 9.154 1.00 92.25 206 ALA A N 1
ATOM 1547 C CA . ALA A 1 206 ? -8.080 -7.743 8.357 1.00 92.25 206 ALA A CA 1
ATOM 1548 C C . ALA A 1 206 ? -9.275 -8.278 9.171 1.00 92.25 206 ALA A C 1
ATOM 1550 O O . ALA A 1 206 ? -10.416 -8.270 8.700 1.00 92.25 206 ALA A O 1
ATOM 1551 N N . ALA A 1 207 ? -9.034 -8.689 10.418 1.00 94.06 207 ALA A N 1
ATOM 1552 C CA . ALA A 1 207 ? -10.069 -9.132 11.344 1.00 94.06 207 ALA A CA 1
ATOM 1553 C C . ALA A 1 207 ? -11.072 -8.012 11.681 1.00 94.06 207 ALA A C 1
ATOM 1555 O O . ALA A 1 207 ? -12.280 -8.256 11.653 1.00 94.06 207 ALA A O 1
ATOM 1556 N N . THR A 1 208 ? -10.593 -6.789 11.928 1.00 95.94 208 THR A N 1
ATOM 1557 C CA . THR A 1 208 ? -11.419 -5.590 12.144 1.00 95.94 208 THR A CA 1
ATOM 1558 C C . THR A 1 208 ? -12.210 -5.223 10.893 1.00 95.94 208 THR A C 1
ATOM 1560 O O . THR A 1 208 ? -13.389 -4.880 10.977 1.00 95.94 208 THR A O 1
ATOM 1563 N N . ALA A 1 209 ? -11.610 -5.341 9.705 1.00 95.19 209 ALA A N 1
ATOM 1564 C CA . ALA A 1 209 ? -12.303 -5.076 8.452 1.00 95.19 209 ALA A CA 1
ATOM 1565 C C . ALA A 1 209 ? -13.507 -6.010 8.274 1.00 95.19 209 ALA A C 1
ATOM 1567 O O . ALA A 1 209 ? -14.564 -5.563 7.848 1.00 95.19 209 ALA A O 1
ATOM 1568 N N . TRP A 1 210 ? -13.394 -7.283 8.664 1.00 96.06 210 TRP A N 1
ATOM 1569 C CA . TRP A 1 210 ? -14.520 -8.222 8.637 1.00 96.06 210 TRP A CA 1
ATOM 1570 C C . TRP A 1 210 ? -15.677 -7.831 9.572 1.00 96.06 210 TRP A C 1
ATOM 1572 O O . TRP A 1 210 ? -16.836 -8.073 9.240 1.00 96.06 210 TRP A O 1
ATOM 1582 N N . GLN A 1 211 ? -15.377 -7.233 10.727 1.00 94.56 211 GLN A N 1
ATOM 1583 C CA . GLN A 1 211 ? -16.362 -6.876 11.761 1.00 94.56 211 GLN A CA 1
ATOM 1584 C C . GLN A 1 211 ? -16.949 -5.466 11.599 1.00 94.56 211 GLN A C 1
ATOM 1586 O O . GLN A 1 211 ? -17.793 -5.051 12.389 1.00 94.56 211 GLN A O 1
ATOM 1591 N N . SER A 1 212 ? -16.511 -4.718 10.588 1.00 95.25 212 SER A N 1
ATOM 1592 C CA . SER A 1 212 ? -16.856 -3.309 10.390 1.00 95.25 212 SER A CA 1
ATOM 1593 C C . SER A 1 212 ? -17.443 -3.066 8.996 1.00 95.25 212 SER A C 1
ATOM 1595 O O . SER A 1 212 ? -17.423 -3.957 8.138 1.00 95.25 212 SER A O 1
ATOM 1597 N N . PRO A 1 213 ? -17.947 -1.852 8.703 1.00 95.81 213 PRO A N 1
ATOM 1598 C CA . PRO A 1 213 ? -18.378 -1.492 7.352 1.00 95.81 213 PRO A CA 1
ATOM 1599 C C . PRO A 1 213 ? -17.311 -1.721 6.266 1.00 95.81 213 PRO A C 1
ATOM 1601 O O . PRO A 1 213 ? -17.660 -1.989 5.111 1.00 95.81 213 PRO A O 1
ATOM 1604 N N . LEU A 1 214 ? -16.019 -1.711 6.635 1.00 94.69 214 LEU A N 1
ATOM 1605 C CA . LEU A 1 214 ? -14.894 -2.032 5.747 1.00 94.69 214 LEU A CA 1
ATOM 1606 C C . LEU A 1 214 ? -14.983 -3.436 5.136 1.00 94.69 214 LEU A C 1
ATOM 1608 O O . LEU A 1 214 ? -14.320 -3.694 4.131 1.00 94.69 214 LEU A O 1
ATOM 1612 N N . ARG A 1 215 ? -15.847 -4.322 5.647 1.00 94.50 215 ARG A N 1
ATOM 1613 C CA . ARG A 1 215 ? -16.118 -5.636 5.052 1.00 94.50 215 ARG A CA 1
ATOM 1614 C C . ARG A 1 215 ? -16.496 -5.523 3.575 1.00 94.50 215 ARG A C 1
ATOM 1616 O O . ARG A 1 215 ? -16.105 -6.363 2.769 1.00 94.50 215 ARG A O 1
ATOM 1623 N N . ARG A 1 216 ? -17.193 -4.445 3.187 1.00 92.06 216 ARG A N 1
ATOM 1624 C CA . ARG A 1 216 ? -17.560 -4.158 1.786 1.00 92.06 216 ARG A CA 1
ATOM 1625 C C . ARG A 1 216 ? -16.354 -3.864 0.888 1.00 92.06 216 ARG A C 1
ATOM 1627 O O . ARG A 1 216 ? -16.464 -4.003 -0.327 1.00 92.06 216 ARG A O 1
ATOM 1634 N N . ALA A 1 217 ? -15.222 -3.466 1.465 1.00 91.31 217 ALA A N 1
ATOM 1635 C CA . ALA A 1 217 ? -13.978 -3.211 0.749 1.00 91.31 217 ALA A CA 1
ATOM 1636 C C . ALA A 1 217 ? -13.055 -4.437 0.635 1.00 91.31 217 ALA A C 1
ATOM 1638 O O . ALA A 1 217 ? -12.082 -4.391 -0.116 1.00 91.31 217 ALA A O 1
ATOM 1639 N N . ILE A 1 218 ? -13.367 -5.558 1.293 1.00 91.31 218 ILE A N 1
ATOM 1640 C CA . ILE A 1 218 ? -12.563 -6.781 1.177 1.00 91.31 218 ILE A CA 1
ATOM 1641 C C . ILE A 1 218 ? -12.551 -7.265 -0.282 1.00 91.31 218 ILE A C 1
ATOM 1643 O O . ILE A 1 218 ? -13.600 -7.441 -0.908 1.00 91.31 218 ILE A O 1
ATOM 1647 N N . GLY A 1 219 ? -11.349 -7.494 -0.817 1.00 88.19 219 GLY A N 1
ATOM 1648 C CA . GLY A 1 219 ? -11.094 -7.813 -2.226 1.00 88.19 219 GLY A CA 1
ATOM 1649 C C . GLY A 1 219 ? -10.529 -6.629 -3.027 1.00 88.19 219 GLY A C 1
ATOM 1650 O O . GLY A 1 219 ? -9.760 -6.821 -3.972 1.00 88.19 219 GLY A O 1
ATOM 1651 N N . ARG A 1 220 ? -10.848 -5.397 -2.614 1.00 90.88 220 ARG A N 1
ATOM 1652 C CA . ARG A 1 220 ? -10.334 -4.147 -3.205 1.00 90.88 220 ARG A CA 1
ATOM 1653 C C . ARG A 1 220 ? -9.387 -3.384 -2.276 1.00 90.88 220 ARG A C 1
ATOM 1655 O O . ARG A 1 220 ? -8.972 -2.280 -2.603 1.00 90.88 220 ARG A O 1
ATOM 1662 N N . THR A 1 221 ? -9.034 -3.955 -1.127 1.00 91.38 221 THR A N 1
ATOM 1663 C CA . THR A 1 221 ? -8.051 -3.364 -0.213 1.00 91.38 221 THR A CA 1
ATOM 1664 C C . THR A 1 221 ? -6.633 -3.700 -0.677 1.00 91.38 221 THR A C 1
ATOM 1666 O O . THR A 1 221 ? -6.353 -4.836 -1.067 1.00 91.38 221 THR A O 1
ATOM 1669 N N . ARG A 1 222 ? -5.733 -2.714 -0.641 1.00 93.50 222 ARG A N 1
ATOM 1670 C CA . ARG A 1 222 ? -4.297 -2.864 -0.899 1.00 93.50 222 ARG A CA 1
ATOM 1671 C C . ARG A 1 222 ? -3.519 -2.434 0.327 1.00 93.50 222 ARG A C 1
ATOM 1673 O O . ARG A 1 222 ? -3.663 -1.297 0.756 1.00 93.50 222 ARG A O 1
ATOM 1680 N N . VAL A 1 223 ? -2.717 -3.330 0.888 1.00 90.69 223 VAL A N 1
ATOM 1681 C CA . VAL A 1 223 ? -1.908 -3.038 2.079 1.00 90.69 223 VAL A CA 1
ATOM 1682 C C . VAL A 1 223 ? -0.474 -2.742 1.653 1.00 90.69 223 VAL A C 1
ATOM 1684 O O . VAL A 1 223 ? 0.150 -3.563 0.991 1.00 90.69 223 VAL A O 1
ATOM 1687 N N . LEU A 1 224 ? 0.087 -1.597 2.024 1.00 88.81 224 LEU A N 1
ATOM 1688 C CA . LEU A 1 224 ? 1.517 -1.366 1.800 1.00 88.81 224 LEU A CA 1
ATOM 1689 C C . LEU A 1 224 ? 2.334 -2.192 2.804 1.00 88.81 224 LEU A C 1
ATOM 1691 O O . LEU A 1 224 ? 2.168 -2.036 4.014 1.00 88.81 224 LEU A O 1
ATOM 1695 N N . ALA A 1 225 ? 3.200 -3.078 2.311 1.00 82.00 225 ALA A N 1
ATOM 1696 C CA . ALA A 1 225 ? 3.974 -4.013 3.128 1.00 82.00 225 ALA A CA 1
ATOM 1697 C C . ALA A 1 225 ? 5.453 -4.000 2.729 1.00 82.00 225 ALA A C 1
ATOM 1699 O O . ALA A 1 225 ? 5.781 -3.743 1.574 1.00 82.00 225 ALA A O 1
ATOM 1700 N N . LYS A 1 226 ? 6.351 -4.280 3.680 1.00 78.50 226 LYS A N 1
ATOM 1701 C CA . LYS A 1 226 ? 7.791 -4.314 3.398 1.00 78.50 226 LYS A CA 1
ATOM 1702 C C . LYS A 1 226 ? 8.138 -5.436 2.420 1.00 78.50 226 LYS A C 1
ATOM 1704 O O . LYS A 1 226 ? 7.516 -6.499 2.459 1.00 78.50 226 LYS A O 1
ATOM 1709 N N . ASP A 1 227 ? 9.114 -5.187 1.558 1.00 72.88 227 ASP A N 1
ATOM 1710 C CA . ASP A 1 227 ? 9.567 -6.105 0.515 1.00 72.88 227 ASP A CA 1
ATOM 1711 C C . ASP A 1 227 ? 10.167 -7.405 1.067 1.00 72.88 227 ASP A C 1
ATOM 1713 O O . ASP A 1 227 ? 9.932 -8.460 0.480 1.00 72.88 227 ASP A O 1
ATOM 1717 N N . GLU A 1 228 ? 10.812 -7.387 2.240 1.00 70.12 228 GLU A N 1
ATOM 1718 C CA . GLU A 1 228 ? 11.400 -8.604 2.829 1.00 70.12 228 GLU A CA 1
ATOM 1719 C C . GLU A 1 228 ? 10.338 -9.679 3.123 1.00 70.12 228 GLU A C 1
ATOM 1721 O O . GLU A 1 228 ? 10.598 -10.884 3.067 1.00 70.12 228 GLU A O 1
ATOM 1726 N N . LEU A 1 229 ? 9.092 -9.256 3.358 1.00 71.25 229 LEU A N 1
ATOM 1727 C CA . LEU A 1 229 ? 7.971 -10.164 3.579 1.00 71.25 229 LEU A CA 1
ATOM 1728 C C . LEU A 1 229 ? 7.565 -10.937 2.308 1.00 71.25 229 LEU A C 1
ATOM 1730 O O . LEU A 1 229 ? 6.805 -11.906 2.385 1.00 71.25 229 LEU A O 1
ATOM 1734 N N . PHE A 1 230 ? 8.062 -10.531 1.137 1.00 74.31 230 PHE A N 1
ATOM 1735 C CA . PHE A 1 230 ? 7.769 -11.165 -0.144 1.00 74.31 230 PHE A CA 1
ATOM 1736 C C . PHE A 1 230 ? 8.816 -12.200 -0.580 1.00 74.31 230 PHE A C 1
ATOM 1738 O O . PHE A 1 230 ? 8.628 -12.840 -1.616 1.00 74.31 230 PHE A O 1
ATOM 1745 N N . VAL A 1 231 ? 9.881 -12.396 0.202 1.00 71.81 231 VAL A N 1
ATOM 1746 C CA . VAL A 1 231 ? 10.972 -13.319 -0.139 1.00 71.81 231 VAL A CA 1
ATOM 1747 C C . VAL A 1 231 ? 10.576 -14.779 0.119 1.00 71.81 231 VAL A C 1
ATOM 1749 O O . VAL A 1 231 ? 10.739 -15.621 -0.762 1.00 71.81 231 VAL A O 1
ATOM 1752 N N . ASP A 1 232 ? 9.994 -15.098 1.284 1.00 73.44 232 ASP A N 1
ATOM 1753 C CA . ASP A 1 232 ? 9.534 -16.464 1.593 1.00 73.44 232 ASP A CA 1
ATOM 1754 C C . ASP A 1 232 ? 8.263 -16.815 0.791 1.00 73.44 232 ASP A C 1
ATOM 1756 O O . ASP A 1 232 ? 7.217 -16.201 1.019 1.00 73.44 232 ASP A O 1
ATOM 1760 N N . PRO A 1 233 ? 8.269 -17.852 -0.073 1.00 74.31 233 PRO A N 1
ATOM 1761 C CA . PRO A 1 233 ? 7.105 -18.252 -0.865 1.00 74.31 233 PRO A CA 1
ATOM 1762 C C . PRO A 1 233 ? 5.820 -18.504 -0.057 1.00 74.31 233 PRO A C 1
ATOM 1764 O O . PRO A 1 233 ? 4.717 -18.226 -0.549 1.00 74.31 233 PRO A O 1
ATOM 1767 N N . LYS A 1 234 ? 5.928 -19.035 1.173 1.00 72.94 234 LYS A N 1
ATOM 1768 C CA . LYS A 1 234 ? 4.762 -19.304 2.034 1.0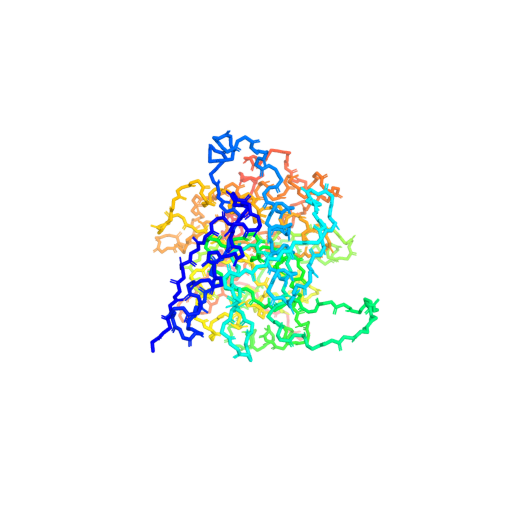0 72.94 234 LYS A CA 1
ATOM 1769 C C . LYS A 1 234 ? 4.168 -18.006 2.569 1.00 72.94 234 LYS A C 1
ATOM 1771 O O . LYS A 1 234 ? 2.947 -17.826 2.504 1.00 72.94 234 LYS A O 1
ATOM 1776 N N . LEU A 1 235 ? 5.013 -17.106 3.065 1.00 74.56 235 LEU A N 1
ATOM 1777 C CA . LEU A 1 235 ? 4.608 -15.784 3.537 1.00 74.56 235 LEU A CA 1
ATOM 1778 C C . LEU A 1 235 ? 4.056 -14.934 2.387 1.00 74.56 235 LEU A C 1
ATOM 1780 O O . LEU A 1 235 ? 2.960 -14.379 2.483 1.00 74.56 235 LEU A O 1
ATOM 1784 N N . ARG A 1 236 ? 4.734 -14.964 1.241 1.00 78.19 236 ARG A N 1
ATOM 1785 C CA . ARG A 1 236 ? 4.351 -14.259 0.022 1.00 78.19 236 ARG A CA 1
ATOM 1786 C C . ARG A 1 236 ? 2.957 -14.649 -0.460 1.00 78.19 236 ARG A C 1
ATOM 1788 O O . ARG A 1 236 ? 2.182 -13.802 -0.890 1.00 78.19 236 ARG A O 1
ATOM 1795 N N . ARG A 1 237 ? 2.583 -15.935 -0.403 1.00 77.25 237 ARG A N 1
ATOM 1796 C CA . ARG A 1 237 ? 1.216 -16.373 -0.759 1.00 77.25 237 ARG A CA 1
ATOM 1797 C C . ARG A 1 237 ? 0.161 -15.746 0.158 1.00 77.25 237 ARG A C 1
ATOM 1799 O O . ARG A 1 237 ? -0.909 -15.377 -0.320 1.00 77.25 237 ARG A O 1
ATOM 1806 N N . LYS A 1 238 ? 0.458 -15.613 1.455 1.00 75.75 238 LYS A N 1
ATOM 1807 C CA . LYS A 1 238 ? -0.460 -14.993 2.420 1.00 75.75 238 LYS A CA 1
ATOM 1808 C C . LYS A 1 238 ? -0.599 -13.490 2.191 1.00 75.75 238 LYS A C 1
ATOM 1810 O O . LYS A 1 238 ? -1.700 -12.960 2.267 1.00 75.75 238 LYS A O 1
ATOM 1815 N N . ILE A 1 239 ? 0.501 -12.822 1.878 1.00 79.75 239 ILE A N 1
ATOM 1816 C CA . ILE A 1 239 ? 0.551 -11.372 1.692 1.00 79.75 239 ILE A CA 1
ATOM 1817 C C . ILE A 1 239 ? -0.131 -10.943 0.387 1.00 79.75 239 ILE A C 1
ATOM 1819 O O . ILE A 1 239 ? -0.944 -10.021 0.398 1.00 79.75 239 ILE A O 1
ATOM 1823 N N . ASP A 1 240 ? 0.050 -11.681 -0.710 1.00 79.31 240 ASP A N 1
ATOM 1824 C CA . ASP A 1 240 ? -0.709 -11.421 -1.943 1.00 79.31 240 ASP A CA 1
ATOM 1825 C C . ASP A 1 240 ? -2.205 -11.696 -1.781 1.00 79.31 240 ASP A C 1
ATOM 1827 O O . ASP A 1 240 ? -3.023 -10.992 -2.377 1.00 79.31 240 ASP A O 1
ATOM 1831 N N . MET A 1 241 ? -2.579 -12.691 -0.964 1.00 78.38 241 MET A N 1
ATOM 1832 C CA . MET A 1 241 ? -3.976 -12.924 -0.584 1.00 78.38 241 MET A CA 1
ATOM 1833 C C . MET A 1 241 ? -4.554 -11.711 0.162 1.00 78.38 241 MET A C 1
ATOM 1835 O O . MET A 1 241 ? -5.718 -11.372 -0.049 1.00 78.38 241 MET A O 1
ATOM 1839 N N . MET A 1 242 ? -3.756 -11.017 0.978 1.00 74.19 242 MET A N 1
ATOM 1840 C CA . MET A 1 242 ? -4.133 -9.751 1.629 1.00 74.19 242 MET A CA 1
ATOM 1841 C C . MET A 1 242 ? -4.072 -8.534 0.687 1.00 74.19 242 MET A C 1
ATOM 1843 O O . MET A 1 242 ? -4.456 -7.436 1.082 1.00 74.19 242 MET A O 1
ATOM 1847 N N . GLY A 1 243 ? -3.684 -8.732 -0.579 1.00 81.81 243 GLY A N 1
ATOM 1848 C CA . GLY A 1 243 ? -3.668 -7.685 -1.599 1.00 81.81 243 GLY A CA 1
ATOM 1849 C C . GLY A 1 243 ? -2.516 -6.703 -1.435 1.00 81.81 243 GLY A C 1
ATOM 1850 O O . GLY A 1 243 ? -2.633 -5.562 -1.879 1.00 81.81 243 GLY A O 1
ATOM 1851 N N . SER A 1 244 ? -1.439 -7.106 -0.762 1.00 85.94 244 SER A N 1
ATOM 1852 C CA . SER A 1 244 ? -0.379 -6.175 -0.408 1.00 85.94 244 SER A CA 1
ATOM 1853 C C . SER A 1 244 ? 0.468 -5.737 -1.603 1.00 85.94 244 SER A C 1
ATOM 1855 O O . SER A 1 244 ? 0.666 -6.498 -2.547 1.00 85.94 244 SER A O 1
ATOM 1857 N N . ILE A 1 245 ? 0.994 -4.517 -1.533 1.00 90.00 245 ILE A N 1
ATOM 1858 C CA . ILE A 1 245 ? 1.943 -3.936 -2.487 1.00 90.00 245 ILE A CA 1
ATOM 1859 C C . ILE A 1 245 ? 3.294 -3.799 -1.764 1.00 90.00 245 ILE A C 1
ATOM 1861 O O . ILE A 1 245 ? 3.313 -3.274 -0.644 1.00 90.00 245 ILE A O 1
ATOM 1865 N N . PRO A 1 246 ? 4.407 -4.266 -2.357 1.00 88.94 246 PRO A N 1
ATOM 1866 C CA . PRO A 1 246 ? 5.723 -4.192 -1.736 1.00 88.94 246 PRO A CA 1
ATOM 1867 C C . PRO A 1 246 ? 6.226 -2.750 -1.648 1.00 88.94 246 PRO A C 1
ATOM 1869 O O . PRO A 1 246 ? 5.948 -1.923 -2.514 1.00 88.94 246 PRO A O 1
ATOM 1872 N N . VAL A 1 247 ? 6.989 -2.464 -0.598 1.00 86.31 247 VAL A N 1
ATOM 1873 C CA . VAL A 1 247 ? 7.648 -1.183 -0.352 1.00 86.31 247 VAL A CA 1
ATOM 1874 C C . VAL A 1 247 ? 9.117 -1.457 -0.075 1.00 86.31 247 VAL A C 1
ATOM 1876 O O . VAL A 1 247 ? 9.450 -1.917 1.014 1.00 86.31 247 VAL A O 1
ATOM 1879 N N . PHE A 1 248 ? 9.974 -1.135 -1.042 1.00 84.06 248 PHE A N 1
ATOM 1880 C CA . PHE A 1 248 ? 11.425 -1.273 -0.913 1.00 84.06 248 PHE A CA 1
ATOM 1881 C C . PHE A 1 248 ? 12.010 -0.248 0.061 1.00 84.06 248 PHE A C 1
ATOM 1883 O O . PHE A 1 248 ? 11.643 0.933 0.024 1.00 84.06 248 PHE A O 1
ATOM 1890 N N . ARG A 1 249 ? 12.945 -0.678 0.915 1.00 71.25 249 ARG A N 1
ATOM 1891 C CA . ARG A 1 249 ? 13.632 0.194 1.882 1.00 71.25 249 ARG A CA 1
ATOM 1892 C C . ARG A 1 249 ? 15.147 0.146 1.753 1.00 71.25 249 ARG A C 1
ATOM 1894 O O . ARG A 1 249 ? 15.740 -0.869 1.426 1.00 71.25 249 ARG A O 1
ATOM 1901 N N . GLY A 1 250 ? 15.784 1.276 2.055 1.00 56.06 250 GLY A N 1
ATOM 1902 C CA . GLY A 1 250 ? 17.218 1.492 1.845 1.00 56.06 250 GLY A CA 1
ATOM 1903 C C . GLY A 1 250 ? 18.143 0.962 2.932 1.00 56.06 250 GLY A C 1
ATOM 1904 O O . GLY A 1 250 ? 19.161 1.597 3.175 1.00 56.06 250 GLY A O 1
ATOM 1905 N N . LYS A 1 251 ? 17.807 -0.145 3.606 1.00 51.59 251 LYS A N 1
ATOM 1906 C CA . LYS A 1 251 ? 18.760 -0.767 4.542 1.00 51.59 251 LYS A CA 1
ATOM 1907 C C . LYS A 1 251 ? 19.862 -1.541 3.809 1.00 51.59 251 LYS A C 1
ATOM 1909 O O . LYS A 1 251 ? 21.003 -1.472 4.243 1.00 51.59 251 LYS A O 1
ATOM 1914 N N . ASP A 1 252 ? 19.543 -2.128 2.654 1.00 46.56 252 ASP A N 1
ATOM 1915 C CA . ASP A 1 252 ? 20.454 -3.017 1.912 1.00 46.56 252 ASP A CA 1
ATOM 1916 C C . ASP A 1 252 ? 20.725 -2.556 0.463 1.00 46.56 252 ASP A C 1
ATOM 1918 O O . ASP A 1 252 ? 21.285 -3.291 -0.349 1.00 46.56 252 ASP A O 1
ATOM 1922 N N . HIS A 1 253 ? 20.331 -1.324 0.111 1.00 54.47 253 HIS A N 1
ATOM 1923 C CA . HIS A 1 253 ? 20.293 -0.859 -1.278 1.00 54.47 253 HIS A CA 1
ATOM 1924 C C . HIS A 1 253 ? 20.714 0.605 -1.472 1.00 54.47 253 HIS A C 1
ATOM 1926 O O . HIS A 1 253 ? 20.566 1.447 -0.587 1.00 54.47 253 HIS A O 1
ATOM 1932 N N . GLY A 1 254 ? 21.182 0.942 -2.682 1.00 62.62 254 GLY A N 1
ATOM 1933 C CA . GLY A 1 254 ? 21.573 2.306 -3.048 1.00 62.62 254 GLY A CA 1
ATOM 1934 C C . GLY A 1 254 ? 20.425 3.320 -2.921 1.00 62.62 254 GLY A C 1
ATOM 1935 O O . GLY A 1 254 ? 19.337 3.119 -3.462 1.00 62.62 254 GLY A O 1
ATOM 1936 N N . MET A 1 255 ? 20.688 4.456 -2.259 1.00 64.25 255 MET A N 1
ATOM 1937 C CA . MET A 1 255 ? 19.677 5.472 -1.906 1.00 64.25 255 MET A CA 1
ATOM 1938 C C . MET A 1 255 ? 18.831 5.982 -3.087 1.00 64.25 255 MET A C 1
ATOM 1940 O O . MET A 1 255 ? 17.652 6.285 -2.910 1.00 64.25 255 MET A O 1
ATOM 1944 N N . ARG A 1 256 ? 19.402 6.072 -4.298 1.00 68.50 256 ARG A N 1
ATOM 1945 C CA . ARG A 1 256 ? 18.684 6.564 -5.490 1.00 68.50 256 ARG A CA 1
ATOM 1946 C C . ARG A 1 256 ? 17.650 5.564 -6.011 1.00 68.50 256 ARG A C 1
ATOM 1948 O O . ARG A 1 256 ? 16.504 5.943 -6.216 1.00 68.50 256 ARG A O 1
ATOM 1955 N N . ALA A 1 257 ? 18.015 4.288 -6.140 1.00 71.69 257 ALA A N 1
ATOM 1956 C CA . ALA A 1 257 ? 17.100 3.251 -6.622 1.00 71.69 257 ALA A CA 1
ATOM 1957 C C . ALA A 1 257 ? 15.892 3.075 -5.684 1.00 71.69 257 ALA A C 1
ATOM 1959 O O . ALA A 1 257 ? 14.758 2.941 -6.138 1.00 71.69 257 ALA A O 1
ATOM 1960 N N . VAL A 1 258 ? 16.117 3.174 -4.370 1.00 77.25 258 VAL A N 1
ATOM 1961 C CA . VAL A 1 258 ? 15.051 3.155 -3.355 1.00 77.25 258 VAL A CA 1
ATOM 1962 C C . VAL A 1 258 ? 14.112 4.353 -3.510 1.00 77.25 258 VAL A C 1
ATOM 1964 O O . VAL A 1 258 ? 12.894 4.200 -3.423 1.00 77.25 258 VAL A O 1
ATOM 1967 N N . ALA A 1 259 ? 14.655 5.545 -3.771 1.00 79.06 259 ALA A N 1
ATOM 1968 C CA . ALA A 1 259 ? 13.845 6.737 -4.001 1.00 79.06 259 ALA A CA 1
ATOM 1969 C C . ALA A 1 259 ? 12.983 6.604 -5.267 1.00 79.06 259 ALA A C 1
ATOM 1971 O O . ALA A 1 259 ? 11.816 7.000 -5.258 1.00 79.06 259 ALA A O 1
ATOM 1972 N N . ASP A 1 260 ? 13.530 6.039 -6.341 1.00 84.56 260 ASP A N 1
ATOM 1973 C CA . ASP A 1 260 ? 12.825 5.832 -7.610 1.00 84.56 260 ASP A CA 1
ATOM 1974 C C . ASP A 1 260 ? 11.700 4.803 -7.457 1.00 84.56 260 ASP A C 1
ATOM 1976 O O . ASP A 1 260 ? 10.541 5.088 -7.777 1.00 84.56 260 ASP A O 1
ATOM 1980 N N . ALA A 1 261 ? 12.009 3.659 -6.844 1.00 86.75 261 ALA A N 1
ATOM 1981 C CA . ALA A 1 261 ? 11.030 2.637 -6.503 1.00 86.75 261 ALA A CA 1
ATOM 1982 C C . ALA A 1 261 ? 9.931 3.185 -5.575 1.00 86.75 261 ALA A C 1
ATOM 1984 O O . ALA A 1 261 ? 8.750 2.883 -5.754 1.00 86.75 261 ALA A O 1
ATOM 1985 N N . GLY A 1 262 ? 10.290 4.047 -4.619 1.00 88.06 262 GLY A N 1
ATOM 1986 C CA . GLY A 1 262 ? 9.341 4.750 -3.758 1.00 88.06 262 GLY A CA 1
ATOM 1987 C C . GLY A 1 262 ? 8.402 5.675 -4.539 1.00 88.06 262 GLY A C 1
ATOM 1988 O O . GLY A 1 262 ? 7.189 5.639 -4.324 1.00 88.06 262 GLY A O 1
ATOM 1989 N N . ARG A 1 263 ? 8.919 6.464 -5.494 1.00 90.56 263 ARG A N 1
ATOM 1990 C CA . ARG A 1 263 ? 8.079 7.309 -6.367 1.00 90.56 263 ARG A CA 1
ATOM 1991 C C . ARG A 1 263 ? 7.112 6.464 -7.193 1.00 90.56 263 ARG A C 1
ATOM 1993 O O . ARG A 1 263 ? 5.932 6.812 -7.281 1.00 90.56 263 ARG A O 1
ATOM 2000 N N . ARG A 1 264 ? 7.589 5.337 -7.727 1.00 92.94 264 ARG A N 1
ATOM 2001 C CA . ARG A 1 264 ? 6.784 4.409 -8.526 1.00 92.94 264 ARG A CA 1
ATOM 2002 C C . ARG A 1 264 ? 5.665 3.749 -7.717 1.00 92.94 264 ARG A C 1
ATOM 2004 O O . ARG A 1 264 ? 4.517 3.715 -8.160 1.00 92.94 264 ARG A O 1
ATOM 2011 N N . MET A 1 265 ? 5.968 3.313 -6.496 1.00 93.75 265 MET A N 1
ATOM 2012 C CA . MET A 1 265 ? 4.984 2.791 -5.543 1.00 93.75 265 MET A CA 1
ATOM 2013 C C . MET A 1 265 ? 3.857 3.791 -5.276 1.00 93.75 265 MET A C 1
ATOM 2015 O O . MET A 1 265 ? 2.677 3.429 -5.300 1.00 93.75 265 MET A O 1
ATOM 2019 N N . MET A 1 266 ? 4.208 5.062 -5.056 1.00 94.88 266 MET A N 1
ATOM 2020 C CA . MET A 1 266 ? 3.224 6.111 -4.788 1.00 94.88 266 MET A CA 1
ATOM 2021 C C . MET A 1 266 ? 2.323 6.377 -6.001 1.00 94.88 266 MET A C 1
ATOM 2023 O O . MET A 1 266 ? 1.131 6.632 -5.836 1.00 94.88 266 MET A O 1
ATOM 2027 N N . GLU A 1 267 ? 2.865 6.306 -7.220 1.00 95.00 267 GLU A N 1
ATOM 2028 C CA . GLU A 1 267 ? 2.085 6.439 -8.458 1.00 95.00 267 GLU A CA 1
ATOM 2029 C C . GLU A 1 267 ? 1.059 5.332 -8.617 1.00 95.00 267 GLU A C 1
ATOM 2031 O O . GLU A 1 267 ? -0.110 5.614 -8.875 1.00 95.00 267 GLU A O 1
ATOM 2036 N N . ILE A 1 268 ? 1.465 4.081 -8.423 1.00 94.25 268 ILE A N 1
ATOM 2037 C CA . ILE A 1 268 ? 0.542 2.955 -8.554 1.00 94.25 268 ILE A CA 1
ATOM 2038 C C . ILE A 1 268 ? -0.483 2.963 -7.439 1.00 94.25 268 ILE A C 1
ATOM 2040 O O . ILE A 1 268 ? -1.660 2.765 -7.712 1.00 94.25 268 ILE A O 1
ATOM 2044 N N . SER A 1 269 ? -0.089 3.288 -6.211 1.00 96.00 269 SER A N 1
ATOM 2045 C CA . SER A 1 269 ? -1.036 3.456 -5.106 1.00 96.00 269 SER A CA 1
ATOM 2046 C C . SER A 1 269 ? -2.110 4.503 -5.436 1.00 96.00 269 SER A C 1
ATOM 2048 O O . SER A 1 269 ? -3.298 4.260 -5.224 1.00 96.00 269 SER A O 1
ATOM 2050 N N . ALA A 1 270 ? -1.720 5.629 -6.043 1.00 96.50 270 ALA A N 1
ATOM 2051 C CA . ALA A 1 270 ? -2.655 6.651 -6.510 1.00 96.50 270 ALA A CA 1
ATOM 2052 C C . ALA A 1 270 ? -3.549 6.168 -7.667 1.00 96.50 270 ALA A C 1
ATOM 2054 O O . ALA A 1 270 ? -4.754 6.415 -7.650 1.00 96.50 270 ALA A O 1
ATOM 2055 N N . GLN A 1 271 ? -2.999 5.444 -8.647 1.00 95.69 271 GLN A N 1
ATOM 2056 C CA . GLN A 1 271 ? -3.779 4.859 -9.748 1.00 95.69 271 GLN A CA 1
ATOM 2057 C C . GLN A 1 271 ? -4.785 3.817 -9.250 1.00 95.69 271 GLN A C 1
ATOM 2059 O O . GLN A 1 271 ? -5.909 3.750 -9.741 1.00 95.69 271 GLN A O 1
ATOM 2064 N N . ARG A 1 272 ? -4.408 3.019 -8.252 1.00 94.56 272 ARG A N 1
ATOM 2065 C CA . ARG A 1 272 ? -5.270 2.014 -7.624 1.00 94.56 272 ARG A CA 1
ATOM 2066 C C . ARG A 1 272 ? -6.421 2.658 -6.872 1.00 94.56 272 ARG A C 1
ATOM 2068 O O . ARG A 1 272 ? -7.571 2.290 -7.107 1.00 94.56 272 ARG A O 1
ATOM 2075 N N . LEU A 1 273 ? -6.125 3.668 -6.054 1.00 94.88 273 LEU A N 1
ATOM 2076 C CA . LEU A 1 273 ? -7.148 4.506 -5.428 1.00 94.88 273 LEU A CA 1
ATOM 2077 C C . LEU A 1 273 ? -8.093 5.084 -6.484 1.00 94.88 273 LEU A C 1
ATOM 2079 O O . LEU A 1 273 ? -9.306 4.953 -6.359 1.00 94.88 273 LEU A O 1
ATOM 2083 N N . HIS A 1 274 ? -7.560 5.648 -7.570 1.00 94.75 274 HIS A N 1
ATOM 2084 C CA . HIS A 1 274 ? -8.375 6.179 -8.661 1.00 94.75 274 HIS A CA 1
ATOM 2085 C C . HIS A 1 274 ? -9.305 5.117 -9.280 1.00 94.75 274 HIS A C 1
ATOM 2087 O O . HIS A 1 274 ? -10.499 5.371 -9.457 1.00 94.75 274 HIS A O 1
ATOM 2093 N N . ARG A 1 275 ? -8.803 3.890 -9.487 1.00 92.38 275 ARG A N 1
ATOM 2094 C CA . ARG A 1 275 ? -9.564 2.718 -9.968 1.00 92.38 275 ARG A CA 1
ATOM 2095 C C . ARG A 1 275 ? -10.588 2.162 -8.962 1.00 92.38 275 ARG A C 1
ATOM 2097 O O . ARG A 1 275 ? -11.321 1.240 -9.307 1.00 92.38 275 ARG A O 1
ATOM 2104 N N . GLY A 1 276 ? -10.680 2.719 -7.753 1.00 90.88 276 GLY A N 1
ATOM 2105 C CA . GLY A 1 276 ? -11.686 2.347 -6.753 1.00 90.88 276 GLY A CA 1
ATOM 2106 C C . GLY A 1 276 ? -11.205 1.364 -5.688 1.00 90.88 276 GLY A C 1
ATOM 2107 O O . GLY A 1 276 ? -12.031 0.867 -4.918 1.00 90.88 276 GLY A O 1
ATOM 2108 N N . ASP A 1 277 ? -9.900 1.093 -5.622 1.00 93.88 277 ASP A N 1
ATOM 2109 C CA . ASP A 1 277 ? -9.319 0.359 -4.501 1.00 93.88 277 ASP A CA 1
ATOM 2110 C C . ASP A 1 277 ? -9.310 1.212 -3.221 1.00 93.88 277 ASP A C 1
ATOM 2112 O O . ASP A 1 277 ? -9.349 2.443 -3.253 1.00 93.88 277 ASP A O 1
ATOM 2116 N N . VAL A 1 278 ? -9.229 0.529 -2.080 1.00 94.75 278 VAL A N 1
ATOM 2117 C CA . VAL A 1 278 ? -8.960 1.123 -0.767 1.00 94.75 278 VAL A CA 1
ATOM 2118 C C . VAL A 1 278 ? -7.498 0.880 -0.432 1.00 94.75 278 VAL A C 1
ATOM 2120 O O . VAL A 1 278 ? -7.026 -0.251 -0.533 1.00 94.75 278 VAL A O 1
ATOM 2123 N N . LEU A 1 279 ? -6.777 1.912 -0.011 1.00 96.00 279 LEU A N 1
ATOM 2124 C CA . LEU A 1 279 ? -5.367 1.782 0.349 1.00 96.00 279 LEU A CA 1
ATOM 2125 C C . LEU A 1 279 ? -5.215 1.756 1.868 1.00 96.00 279 LEU A C 1
ATOM 2127 O O . LEU A 1 279 ? -5.614 2.705 2.523 1.00 96.00 279 LEU A O 1
ATOM 2131 N N . ALA A 1 280 ? -4.627 0.703 2.423 1.00 94.94 280 ALA A N 1
ATOM 2132 C CA . ALA A 1 280 ? -4.312 0.578 3.841 1.00 94.94 280 ALA A CA 1
ATOM 2133 C C . ALA A 1 280 ? -2.799 0.711 4.064 1.00 94.94 280 ALA A C 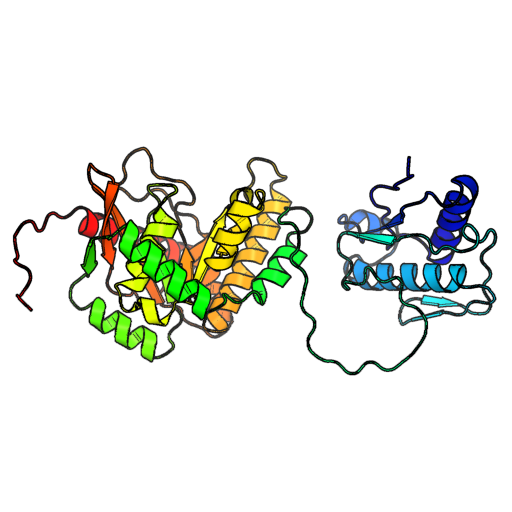1
ATOM 2135 O O . ALA A 1 280 ? -1.999 0.045 3.401 1.00 94.94 280 ALA A O 1
ATOM 2136 N N . ILE A 1 281 ? -2.400 1.589 4.981 1.00 94.44 281 ILE A N 1
ATOM 2137 C CA . ILE A 1 281 ? -1.003 1.970 5.198 1.00 94.44 281 ILE A CA 1
ATOM 2138 C C . ILE A 1 281 ? -0.712 2.031 6.696 1.00 94.44 281 ILE A C 1
ATOM 2140 O O . ILE A 1 281 ? -1.547 2.474 7.478 1.00 94.44 281 ILE A O 1
ATOM 2144 N N . PHE A 1 282 ? 0.511 1.648 7.058 1.00 93.06 282 PHE A N 1
ATOM 2145 C CA . PHE A 1 282 ? 1.121 1.895 8.362 1.00 93.06 282 PHE A CA 1
ATOM 2146 C C . PHE A 1 282 ? 2.152 3.026 8.221 1.00 93.06 282 PHE A C 1
ATOM 2148 O O . PHE A 1 282 ? 3.295 2.754 7.833 1.00 93.06 282 PHE A O 1
ATOM 2155 N N . PRO A 1 283 ? 1.779 4.304 8.434 1.00 90.88 283 PRO A N 1
ATOM 2156 C CA . PRO A 1 283 ? 2.608 5.443 8.026 1.00 90.88 283 PRO A CA 1
ATOM 2157 C C . PRO A 1 283 ? 3.922 5.585 8.810 1.00 90.88 283 PRO A C 1
ATOM 2159 O O . PRO A 1 283 ? 4.889 6.144 8.283 1.00 90.88 283 PRO A O 1
ATOM 2162 N N . GLU A 1 284 ? 3.976 5.052 10.035 1.00 85.25 284 GLU A N 1
ATOM 2163 C CA . GLU A 1 284 ? 5.188 4.965 10.870 1.00 85.25 284 GLU A CA 1
ATOM 2164 C C . GLU A 1 284 ? 6.266 4.106 10.200 1.00 85.25 284 GLU A C 1
ATOM 2166 O O . GLU A 1 284 ? 7.463 4.363 10.290 1.00 85.25 284 GLU A O 1
ATOM 2171 N N . GLY A 1 285 ? 5.842 3.080 9.460 1.00 79.06 285 GLY A N 1
ATOM 2172 C CA . GLY A 1 285 ? 6.718 2.184 8.727 1.00 79.06 285 GLY A CA 1
ATOM 2173 C C . GLY A 1 285 ? 7.498 1.183 9.591 1.00 79.06 285 GLY A C 1
ATOM 2174 O O . GLY A 1 285 ? 7.955 0.171 9.056 1.00 79.06 285 GLY A O 1
ATOM 2175 N N . THR A 1 286 ? 7.654 1.393 10.886 1.00 82.00 286 THR A N 1
ATOM 2176 C CA . THR A 1 286 ? 8.258 0.440 11.826 1.00 82.00 286 THR A CA 1
ATOM 2177 C C . THR A 1 286 ? 7.304 0.176 12.975 1.00 82.00 286 THR A C 1
ATOM 2179 O O . THR A 1 286 ? 6.507 1.047 13.312 1.00 82.00 286 THR A O 1
ATOM 2182 N N . CYS A 1 287 ? 7.374 -1.025 13.554 1.00 84.88 287 CYS A N 1
ATOM 2183 C CA . CYS A 1 287 ? 6.648 -1.315 14.783 1.00 84.88 287 CYS A CA 1
ATOM 2184 C C . CYS A 1 287 ? 7.123 -0.360 15.883 1.00 84.88 287 CYS A C 1
ATOM 2186 O O . CYS A 1 287 ? 8.324 -0.122 16.000 1.00 84.88 287 CYS A O 1
ATOM 2188 N N . ASN A 1 288 ? 6.185 0.172 16.653 1.00 86.06 288 ASN A N 1
ATOM 2189 C CA . ASN A 1 288 ? 6.422 0.979 17.832 1.00 86.06 288 ASN A CA 1
ATOM 2190 C C . ASN A 1 288 ? 6.588 0.058 19.042 1.00 86.06 288 ASN A C 1
ATOM 2192 O O . ASN A 1 288 ? 5.606 -0.399 19.628 1.00 86.06 288 ASN A O 1
ATOM 2196 N N . ASP A 1 289 ? 7.834 -0.241 19.382 1.00 82.94 289 ASP A N 1
ATOM 2197 C CA . ASP A 1 289 ? 8.218 -1.052 20.537 1.00 82.94 289 ASP A CA 1
ATOM 2198 C C . ASP A 1 289 ? 8.543 -0.213 21.785 1.00 82.94 289 ASP A C 1
ATOM 2200 O O . ASP A 1 289 ? 8.795 -0.780 22.847 1.00 82.94 289 ASP A O 1
ATOM 2204 N N . VAL A 1 290 ? 8.500 1.121 21.676 1.00 86.31 290 VAL A N 1
ATOM 2205 C CA . VAL A 1 290 ? 8.849 2.047 22.762 1.00 86.31 290 VAL A CA 1
ATOM 2206 C C . VAL A 1 290 ? 7.611 2.485 23.541 1.00 86.31 290 VAL A C 1
ATOM 2208 O O . VAL A 1 290 ? 7.493 2.187 24.727 1.00 86.31 290 VAL A O 1
ATOM 2211 N N . ASP A 1 291 ? 6.682 3.185 22.886 1.00 90.81 291 ASP A N 1
ATOM 2212 C CA . ASP A 1 291 ? 5.450 3.673 23.511 1.00 90.81 291 ASP A CA 1
ATOM 2213 C C . ASP A 1 291 ? 4.272 3.552 22.534 1.00 90.81 291 ASP A C 1
ATOM 2215 O O . ASP A 1 291 ? 4.036 4.458 21.730 1.00 90.81 291 ASP A O 1
ATOM 2219 N N . PRO A 1 292 ? 3.488 2.463 22.609 1.00 90.38 292 PRO A N 1
ATOM 2220 C CA . PRO A 1 292 ? 2.378 2.226 21.693 1.00 90.38 292 PRO A CA 1
ATOM 2221 C C . PRO A 1 292 ? 1.202 3.201 21.872 1.00 90.38 292 PRO A C 1
ATOM 2223 O O . PRO A 1 292 ? 0.290 3.178 21.047 1.00 90.38 292 PRO A O 1
ATOM 2226 N N . SER A 1 293 ? 1.200 4.039 22.918 1.00 93.06 293 SER A N 1
ATOM 2227 C CA . SER A 1 293 ? 0.197 5.097 23.114 1.00 93.06 293 SER A CA 1
ATOM 2228 C C . SER A 1 293 ? 0.516 6.379 22.340 1.00 93.06 293 SER A C 1
ATOM 2230 O O . SER A 1 293 ? -0.340 7.252 22.192 1.00 93.06 293 SER A O 1
ATOM 2232 N N . ARG A 1 294 ? 1.735 6.503 21.804 1.00 94.94 294 ARG A N 1
ATOM 2233 C CA . ARG A 1 294 ? 2.186 7.670 21.047 1.00 94.94 294 ARG A CA 1
ATOM 2234 C C . ARG A 1 294 ? 2.533 7.276 19.626 1.00 94.94 294 ARG A C 1
ATOM 2236 O O . ARG A 1 294 ? 3.366 6.412 19.392 1.00 94.94 294 ARG A O 1
ATOM 2243 N N . VAL A 1 295 ? 1.922 7.947 18.662 1.00 93.25 295 VAL A N 1
ATOM 2244 C CA . VAL A 1 295 ? 2.253 7.788 17.248 1.00 93.25 295 VAL A CA 1
ATOM 2245 C C . VAL A 1 295 ? 3.694 8.243 17.000 1.00 93.25 295 VAL A C 1
ATOM 2247 O O . VAL A 1 295 ? 4.066 9.370 17.335 1.00 93.25 295 VAL A O 1
ATOM 2250 N N . GLN A 1 296 ? 4.513 7.389 16.380 1.00 90.62 296 GLN A N 1
ATOM 2251 C CA . GLN A 1 296 ? 5.860 7.768 15.957 1.00 90.62 296 GLN A CA 1
ATOM 2252 C C . GLN A 1 296 ? 5.817 8.771 14.802 1.00 90.62 296 GLN A C 1
ATOM 2254 O O . GLN A 1 296 ? 4.801 8.993 14.140 1.00 90.62 296 GLN A O 1
ATOM 2259 N N . LYS A 1 297 ? 6.982 9.341 14.485 1.00 90.00 297 LYS A N 1
ATOM 2260 C CA . LYS A 1 297 ? 7.149 10.153 13.282 1.00 90.00 297 LYS A CA 1
ATOM 2261 C C . LYS A 1 297 ? 6.721 9.359 12.044 1.00 90.00 297 LYS A C 1
ATOM 2263 O O . LYS A 1 297 ? 7.311 8.334 11.710 1.00 90.00 297 LYS A O 1
ATOM 2268 N N . ILE A 1 298 ? 5.737 9.887 11.326 1.00 90.19 298 ILE A N 1
ATOM 2269 C CA . ILE A 1 298 ? 5.233 9.277 10.099 1.00 90.19 298 ILE A CA 1
ATOM 2270 C C . ILE A 1 298 ? 5.927 9.829 8.850 1.00 90.19 298 ILE A C 1
ATOM 2272 O O . ILE A 1 298 ? 6.373 10.979 8.802 1.00 90.19 298 ILE A O 1
ATOM 2276 N N . ASN A 1 299 ? 5.996 8.998 7.812 1.00 87.38 299 ASN A N 1
ATOM 2277 C CA . ASN A 1 299 ? 6.602 9.361 6.533 1.00 87.38 299 ASN A CA 1
ATOM 2278 C C . ASN A 1 299 ? 5.623 10.111 5.616 1.00 87.38 299 ASN A C 1
ATOM 2280 O O . ASN A 1 299 ? 4.417 9.870 5.630 1.00 87.38 299 ASN A O 1
ATOM 2284 N N . SER A 1 300 ? 6.157 10.949 4.722 1.00 89.69 300 SER A N 1
ATOM 2285 C CA . SER A 1 300 ? 5.362 11.765 3.787 1.00 89.69 300 SER A CA 1
ATOM 2286 C C . SER A 1 300 ? 4.653 10.979 2.680 1.00 89.69 300 SER A C 1
ATOM 2288 O O . SER A 1 300 ? 3.860 11.547 1.925 1.00 89.69 300 SER A O 1
ATOM 2290 N N . GLY A 1 301 ? 4.943 9.679 2.544 1.00 91.00 301 GLY A N 1
ATOM 2291 C CA . GLY A 1 301 ? 4.467 8.852 1.435 1.00 91.00 301 GLY A CA 1
ATOM 2292 C C . GLY A 1 301 ? 2.946 8.845 1.292 1.00 91.00 301 GLY A C 1
ATOM 2293 O O . GLY A 1 301 ? 2.443 8.982 0.180 1.00 91.00 301 GLY A O 1
ATOM 2294 N N . ILE A 1 302 ? 2.214 8.791 2.409 1.00 94.44 302 ILE A N 1
ATOM 2295 C CA . ILE A 1 302 ? 0.746 8.869 2.412 1.00 94.44 302 ILE A CA 1
ATOM 2296 C C . ILE A 1 302 ? 0.235 10.196 1.828 1.00 94.44 302 ILE A C 1
ATOM 2298 O O . ILE A 1 302 ? -0.676 10.197 1.000 1.00 94.44 302 ILE A O 1
ATOM 2302 N N . GLY A 1 303 ? 0.881 11.318 2.167 1.00 96.25 303 GLY A N 1
ATOM 2303 C CA . GLY A 1 303 ? 0.554 12.635 1.624 1.00 96.25 303 GLY A CA 1
ATOM 2304 C C . GLY A 1 303 ? 0.832 12.737 0.125 1.00 96.25 303 GLY A C 1
ATOM 2305 O O . GLY A 1 303 ? 0.004 13.247 -0.629 1.00 96.25 303 GLY A O 1
ATOM 2306 N N . HIS A 1 304 ? 1.960 12.195 -0.344 1.00 97.00 304 HIS A N 1
ATOM 2307 C CA . HIS A 1 304 ? 2.270 12.158 -1.777 1.00 97.00 304 HIS A CA 1
ATOM 2308 C C . HIS A 1 304 ? 1.268 11.313 -2.570 1.00 97.00 304 HIS A C 1
ATOM 2310 O O . HIS A 1 304 ? 0.885 11.706 -3.674 1.00 97.00 304 HIS A O 1
ATOM 2316 N N . ILE A 1 305 ? 0.821 10.184 -2.013 1.00 96.75 305 ILE A N 1
ATOM 2317 C CA . ILE A 1 305 ? -0.200 9.331 -2.631 1.00 96.75 305 ILE A CA 1
ATOM 2318 C C . ILE A 1 305 ? -1.527 10.081 -2.746 1.00 96.75 305 ILE A C 1
ATOM 2320 O O . ILE A 1 305 ? -2.108 10.108 -3.830 1.00 96.75 305 ILE A O 1
ATOM 2324 N N . ALA A 1 306 ? -1.978 10.739 -1.675 1.00 97.00 306 ALA A N 1
ATOM 2325 C CA . ALA A 1 306 ? -3.222 11.505 -1.678 1.00 97.00 306 ALA A CA 1
ATOM 2326 C C . ALA A 1 306 ? -3.201 12.648 -2.712 1.00 97.00 306 ALA A C 1
ATOM 2328 O O . ALA A 1 306 ? -4.140 12.794 -3.497 1.00 97.00 306 ALA A O 1
ATOM 2329 N N . VAL A 1 307 ? -2.099 13.406 -2.796 1.00 97.50 307 VAL A N 1
ATOM 2330 C CA . VAL A 1 307 ? -1.934 14.466 -3.809 1.00 97.50 307 VAL A CA 1
ATOM 2331 C C . VAL A 1 307 ? -1.914 13.897 -5.229 1.00 97.50 307 VAL A C 1
ATOM 2333 O O . VAL A 1 307 ? -2.563 14.448 -6.119 1.00 97.50 307 VAL A O 1
ATOM 2336 N N . LYS A 1 308 ? -1.196 12.791 -5.471 1.00 97.31 308 LYS A N 1
ATOM 2337 C CA . LYS A 1 308 ? -1.179 12.126 -6.786 1.00 97.31 308 LYS A CA 1
ATOM 2338 C C . LYS A 1 308 ? -2.571 11.605 -7.167 1.00 97.31 308 LYS A C 1
ATOM 2340 O O . LYS A 1 308 ? -2.974 11.785 -8.310 1.00 97.31 308 LYS A O 1
ATOM 2345 N N . ALA A 1 309 ? -3.325 11.029 -6.229 1.00 96.12 309 ALA A N 1
ATOM 2346 C CA . ALA A 1 309 ? -4.696 10.575 -6.469 1.00 96.12 309 ALA A CA 1
ATOM 2347 C C . ALA A 1 309 ? -5.619 11.745 -6.847 1.00 96.12 309 ALA A C 1
ATOM 2349 O O . ALA A 1 309 ? -6.396 11.631 -7.796 1.00 96.12 309 ALA A O 1
ATOM 2350 N N . ARG A 1 310 ? -5.462 12.906 -6.193 1.00 95.62 310 ARG A N 1
ATOM 2351 C CA . ARG A 1 310 ? -6.207 14.127 -6.536 1.00 95.62 310 ARG A CA 1
ATOM 2352 C C . ARG A 1 310 ? -5.908 14.616 -7.946 1.00 95.62 310 ARG A C 1
ATOM 2354 O O . ARG A 1 310 ? -6.835 14.964 -8.667 1.00 95.62 310 ARG A O 1
ATOM 2361 N N . LYS A 1 311 ? -4.643 14.569 -8.374 1.00 95.75 311 LYS A N 1
ATOM 2362 C CA . LYS A 1 311 ? -4.253 14.891 -9.760 1.00 95.75 311 LYS A CA 1
ATOM 2363 C C . LYS A 1 311 ? -4.873 13.947 -10.796 1.00 95.75 311 LYS A C 1
ATOM 2365 O O . LYS A 1 311 ? -5.060 14.354 -11.933 1.00 95.75 311 LYS A O 1
ATOM 2370 N N . LEU A 1 312 ? -5.214 12.718 -10.405 1.00 94.94 312 LEU A N 1
ATOM 2371 C CA . LEU A 1 312 ? -5.954 11.764 -11.238 1.00 94.94 312 LEU A CA 1
ATOM 2372 C C . LEU A 1 312 ? -7.481 11.969 -11.173 1.00 94.94 312 LEU A C 1
ATOM 2374 O O . LEU A 1 312 ? -8.223 11.169 -11.727 1.00 94.94 312 LEU A O 1
ATOM 2378 N N . GLY A 1 313 ? -7.978 13.004 -10.488 1.00 93.25 313 GLY A N 1
ATOM 2379 C CA . GLY A 1 313 ? -9.414 13.274 -10.356 1.00 93.25 313 GLY A CA 1
ATOM 2380 C C . GLY A 1 313 ? -10.097 12.502 -9.225 1.00 93.25 313 GLY A C 1
ATOM 2381 O O . GLY A 1 313 ? -11.308 12.312 -9.242 1.00 93.25 313 GLY A O 1
ATOM 2382 N N . SER A 1 314 ? -9.346 12.016 -8.235 1.00 91.19 314 SER A N 1
ATOM 2383 C CA . SER A 1 314 ? -9.905 11.345 -7.058 1.00 91.19 314 SER A CA 1
ATOM 2384 C C . SER A 1 314 ? -9.505 12.067 -5.781 1.00 91.19 314 SER A C 1
ATOM 2386 O O . SER A 1 314 ? -8.326 12.131 -5.463 1.00 91.19 314 SER A O 1
ATOM 2388 N N . ALA A 1 315 ? -10.472 12.578 -5.023 1.00 92.19 315 ALA A N 1
ATOM 2389 C CA . ALA A 1 315 ? -10.235 13.127 -3.690 1.00 92.19 315 ALA A CA 1
ATOM 2390 C C . ALA A 1 315 ? -10.424 12.010 -2.646 1.00 92.19 315 ALA A C 1
ATOM 2392 O O . ALA A 1 315 ? -11.567 11.642 -2.368 1.00 92.19 315 ALA A O 1
ATOM 2393 N N . PRO A 1 316 ? -9.342 11.394 -2.129 1.00 95.88 316 PRO A N 1
ATOM 2394 C CA . PRO A 1 316 ? -9.486 10.370 -1.112 1.00 95.88 316 PRO A CA 1
ATOM 2395 C C . PRO A 1 316 ? -9.824 10.993 0.241 1.00 95.88 316 PRO A C 1
ATOM 2397 O O . PRO A 1 316 ? -9.229 11.997 0.626 1.00 95.88 316 PRO A O 1
ATOM 2400 N N . ALA A 1 317 ? -10.715 10.338 0.973 1.00 97.25 317 ALA A N 1
ATOM 2401 C CA . ALA A 1 317 ? -10.891 10.545 2.398 1.00 97.25 317 ALA A CA 1
ATOM 2402 C C . ALA A 1 317 ? -9.880 9.705 3.191 1.00 97.25 317 ALA A C 1
ATOM 2404 O O . ALA A 1 317 ? -9.416 8.655 2.725 1.00 97.25 317 ALA A O 1
ATOM 2405 N N . LEU A 1 318 ? -9.570 10.155 4.401 1.00 98.25 318 LEU A N 1
ATOM 2406 C CA . LEU A 1 318 ? -8.733 9.449 5.366 1.00 98.25 318 LEU A CA 1
ATOM 2407 C C . LEU A 1 318 ? -9.608 8.806 6.446 1.00 98.25 318 LEU A C 1
ATOM 2409 O O . LEU A 1 318 ? -10.527 9.435 6.956 1.00 98.25 318 LEU A O 1
ATOM 2413 N N . LEU A 1 319 ? -9.295 7.568 6.813 1.00 98.19 319 LEU A N 1
ATOM 2414 C CA . LEU A 1 319 ? -9.835 6.890 7.989 1.00 98.19 319 LEU A CA 1
ATOM 2415 C C . LEU A 1 319 ? -8.670 6.392 8.839 1.00 98.19 319 LEU A C 1
ATOM 2417 O O . LEU A 1 319 ? -7.889 5.565 8.360 1.00 98.19 319 LEU A O 1
ATOM 2421 N N . SER A 1 320 ? -8.566 6.854 10.082 1.00 98.38 320 SER A N 1
ATOM 2422 C CA . SER A 1 320 ? -7.501 6.421 10.986 1.00 98.38 320 SER A CA 1
ATOM 2423 C C . SER A 1 320 ? -7.983 5.354 11.960 1.00 98.38 320 SER A C 1
ATOM 2425 O O . SER A 1 320 ? -9.107 5.385 12.465 1.00 98.38 320 SER A O 1
ATOM 2427 N N . LEU A 1 321 ? -7.120 4.373 12.208 1.00 98.25 321 LEU A N 1
ATOM 2428 C CA . LEU A 1 321 ? -7.347 3.282 13.142 1.00 98.25 321 LEU A CA 1
ATOM 2429 C C . LEU A 1 321 ? -6.259 3.292 14.212 1.00 98.25 321 LEU A C 1
ATOM 2431 O O . LEU A 1 321 ? -5.074 3.201 13.899 1.00 98.25 321 LEU A O 1
ATOM 2435 N N . GLY A 1 322 ? -6.677 3.347 15.471 1.00 97.50 322 GLY A N 1
ATOM 2436 C CA . GLY A 1 322 ? -5.810 3.102 16.614 1.00 97.50 322 GLY A CA 1
ATOM 2437 C C . GLY A 1 322 ? -5.888 1.641 17.026 1.00 97.50 322 GLY A C 1
ATOM 2438 O O . GLY A 1 322 ? -6.979 1.100 17.189 1.00 97.50 322 GLY A O 1
ATOM 2439 N N . ILE A 1 323 ? -4.740 0.999 17.194 1.00 96.50 323 ILE A N 1
ATOM 2440 C CA . ILE A 1 323 ? -4.593 -0.387 17.627 1.00 96.50 323 ILE A CA 1
ATOM 2441 C C . ILE A 1 323 ? -3.841 -0.391 18.951 1.00 96.50 323 ILE A C 1
ATOM 2443 O O . ILE A 1 323 ? -2.740 0.149 19.061 1.00 96.50 323 ILE A O 1
ATOM 2447 N N . ARG A 1 324 ? -4.415 -1.074 19.937 1.00 95.31 324 ARG A N 1
ATOM 2448 C CA . ARG A 1 324 ? -3.789 -1.388 21.219 1.00 95.31 324 ARG A CA 1
ATOM 2449 C C . ARG A 1 324 ? -3.894 -2.885 21.464 1.00 95.31 324 ARG A C 1
ATOM 2451 O O . ARG A 1 324 ? -4.964 -3.458 21.301 1.00 95.31 324 ARG A O 1
ATOM 2458 N N . TYR A 1 325 ? -2.824 -3.518 21.932 1.00 93.50 325 TYR A N 1
ATOM 2459 C CA . TYR A 1 325 ? -2.890 -4.903 22.405 1.00 93.50 325 TYR A CA 1
ATOM 2460 C C . TYR A 1 325 ? -2.995 -4.945 23.927 1.00 93.50 325 TYR A C 1
ATOM 2462 O O . TYR A 1 325 ? -2.215 -4.310 24.636 1.00 93.50 325 TYR A O 1
ATOM 2470 N N . ARG A 1 326 ? -3.964 -5.708 24.437 1.00 89.00 326 ARG A N 1
ATOM 2471 C CA . ARG A 1 326 ? -4.099 -6.004 25.867 1.00 89.00 326 ARG A CA 1
ATOM 2472 C C . ARG 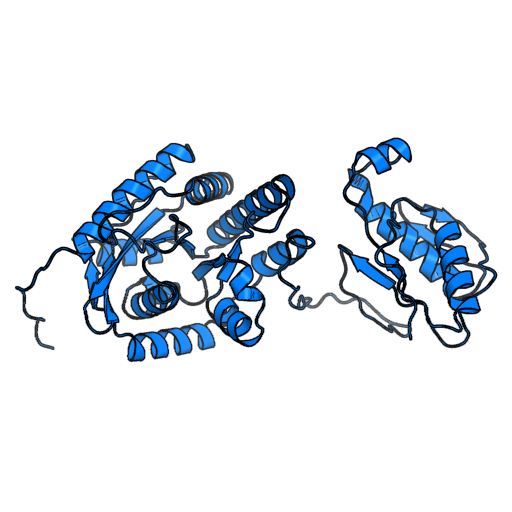A 1 326 ? -3.161 -7.146 26.274 1.00 89.00 326 ARG A C 1
ATOM 2474 O O . ARG A 1 326 ? -2.782 -7.965 25.427 1.00 89.00 326 ARG A O 1
ATOM 2481 N N . PRO A 1 327 ? -2.859 -7.286 27.578 1.00 82.69 327 PRO A N 1
ATOM 2482 C CA . PRO A 1 327 ? -2.305 -8.525 28.114 1.00 82.69 327 PRO A CA 1
ATOM 2483 C C . PRO A 1 327 ? -3.142 -9.730 27.652 1.00 82.69 327 PRO A C 1
ATOM 2485 O O . PRO A 1 327 ? -4.370 -9.701 27.720 1.00 82.69 327 PRO A O 1
ATOM 2488 N N . GLY A 1 328 ? -2.488 -10.763 27.114 1.00 80.50 328 GLY A N 1
ATOM 2489 C CA . GLY A 1 328 ? -3.156 -11.909 26.475 1.00 80.50 328 GLY A CA 1
ATOM 2490 C C . GLY A 1 328 ? -3.331 -11.796 24.953 1.00 80.50 328 GLY A C 1
ATOM 2491 O O . GLY A 1 328 ? -3.773 -12.750 24.319 1.00 80.50 328 GLY A O 1
ATOM 2492 N N . GLY A 1 329 ? -2.941 -10.671 24.343 1.00 83.56 329 GLY A N 1
ATOM 2493 C CA . GLY A 1 329 ? -2.809 -10.531 22.888 1.00 83.56 329 GLY A CA 1
ATOM 2494 C C . GLY A 1 329 ? -4.096 -10.194 22.131 1.00 83.56 329 GLY A C 1
ATOM 2495 O O . GLY A 1 329 ? -4.080 -10.182 20.901 1.00 83.56 329 GLY A O 1
ATOM 2496 N N . VAL A 1 330 ? -5.194 -9.905 22.836 1.00 90.31 330 VAL A N 1
ATOM 2497 C CA . VAL A 1 330 ? -6.429 -9.378 22.230 1.00 90.31 330 VAL A CA 1
ATOM 2498 C C . VAL A 1 330 ? -6.224 -7.907 21.876 1.00 90.31 330 VAL A C 1
ATOM 2500 O O . VAL A 1 330 ? -5.722 -7.143 22.700 1.00 90.31 330 VAL A O 1
ATOM 2503 N N . ALA A 1 331 ? -6.619 -7.512 20.667 1.00 94.69 331 ALA A N 1
ATOM 2504 C CA . ALA A 1 331 ? -6.508 -6.133 20.208 1.00 94.69 331 ALA A CA 1
ATOM 2505 C C . ALA A 1 331 ? -7.790 -5.334 20.485 1.00 94.69 331 ALA A C 1
ATOM 2507 O O . ALA A 1 331 ? -8.879 -5.770 20.110 1.00 94.69 331 ALA A O 1
ATOM 2508 N N . ASP A 1 332 ? -7.653 -4.152 21.077 1.00 95.75 332 ASP A N 1
ATOM 2509 C CA . ASP A 1 332 ? -8.658 -3.094 21.046 1.00 95.75 332 ASP A CA 1
ATOM 2510 C C . ASP A 1 332 ? -8.358 -2.204 19.833 1.00 95.75 332 ASP A C 1
ATOM 2512 O O . ASP A 1 332 ? -7.237 -1.716 19.672 1.00 95.75 332 ASP A O 1
ATOM 2516 N N . VAL A 1 333 ? -9.345 -2.027 18.955 1.00 97.38 333 VAL A N 1
ATOM 2517 C CA . VAL A 1 333 ? -9.213 -1.210 17.745 1.00 97.38 333 VAL A CA 1
ATOM 2518 C C . VAL A 1 333 ? -10.253 -0.106 17.767 1.00 97.38 333 VAL A C 1
ATOM 2520 O O . VAL A 1 333 ? -11.443 -0.383 17.898 1.00 97.38 333 VAL A O 1
ATOM 2523 N N . TYR A 1 334 ? -9.815 1.135 17.614 1.00 97.81 334 TYR A N 1
ATOM 2524 C CA . TYR A 1 334 ? -10.680 2.304 17.555 1.00 97.81 334 TYR A CA 1
ATOM 2525 C C . TYR A 1 334 ? -10.645 2.912 16.155 1.00 97.81 334 TYR A C 1
ATOM 2527 O O . TYR A 1 334 ? -9.572 3.118 15.593 1.00 97.81 334 TYR A O 1
ATOM 2535 N N . ILE A 1 335 ? -11.819 3.161 15.579 1.00 97.88 335 ILE A N 1
ATOM 2536 C CA . ILE A 1 335 ? -11.992 3.712 14.232 1.00 97.88 335 ILE A CA 1
ATOM 2537 C C . ILE A 1 335 ? -12.423 5.179 14.356 1.00 97.88 335 ILE A C 1
ATOM 2539 O O . ILE A 1 335 ? -13.494 5.449 14.910 1.00 97.88 335 ILE A O 1
ATOM 2543 N N . SER A 1 336 ? -11.611 6.108 13.837 1.00 97.25 336 SER A N 1
ATOM 2544 C CA . SER A 1 336 ? -11.916 7.546 13.838 1.00 97.25 336 SER A CA 1
ATOM 2545 C C . SER A 1 336 ? -13.054 7.904 12.875 1.00 97.25 336 SER A C 1
ATOM 2547 O O . SER A 1 336 ? -13.456 7.111 12.016 1.00 97.25 336 SER A O 1
ATOM 2549 N N . SER A 1 337 ? -13.591 9.116 13.021 1.00 96.88 337 SER A N 1
ATOM 2550 C CA . SER A 1 337 ? -14.485 9.703 12.020 1.00 96.88 337 SER A CA 1
ATOM 2551 C C . SER A 1 337 ? -13.695 10.014 10.740 1.00 96.88 337 SER A C 1
ATOM 2553 O O . SER A 1 337 ? -12.614 10.593 10.838 1.00 96.88 337 SER A O 1
ATOM 2555 N N . PRO A 1 338 ? -14.189 9.653 9.539 1.00 97.06 338 PRO A N 1
ATOM 2556 C CA . PRO A 1 338 ? -13.459 9.912 8.304 1.00 97.06 338 PRO A CA 1
ATOM 2557 C C . PRO A 1 338 ? -13.191 11.406 8.068 1.00 97.06 338 PRO A C 1
ATOM 2559 O O . PRO A 1 338 ? -14.111 12.223 8.098 1.00 97.06 338 PRO A O 1
ATOM 2562 N N . VAL A 1 339 ? -11.951 11.755 7.727 1.00 97.75 339 VAL A N 1
ATOM 2563 C CA . VAL A 1 339 ? -11.579 13.106 7.288 1.00 97.75 339 VAL A CA 1
ATOM 2564 C C . VAL A 1 339 ? -11.777 13.201 5.776 1.00 97.75 339 VAL A C 1
ATOM 2566 O O . VAL A 1 339 ? -11.061 12.559 5.005 1.00 97.75 339 VAL A O 1
ATOM 2569 N N . LEU A 1 340 ? -12.765 13.988 5.346 1.00 95.19 340 LEU A N 1
ATOM 2570 C CA . LEU A 1 340 ? -13.147 14.115 3.933 1.00 95.19 340 LEU A CA 1
ATOM 2571 C C . LEU A 1 340 ? -12.263 15.114 3.174 1.00 95.19 340 LEU A C 1
ATOM 2573 O O . LEU A 1 340 ? -11.829 14.842 2.054 1.00 95.19 340 LEU A O 1
ATOM 2577 N N . ASP A 1 341 ? -11.950 16.239 3.815 1.00 93.50 341 ASP A N 1
ATOM 2578 C CA . ASP A 1 341 ? -11.257 17.364 3.192 1.00 93.50 341 ASP A CA 1
ATOM 2579 C C . ASP A 1 341 ? -9.782 17.390 3.583 1.00 93.50 341 ASP A C 1
ATOM 2581 O O . ASP A 1 341 ? -9.343 18.082 4.501 1.00 93.50 341 ASP A O 1
ATOM 2585 N N . LEU A 1 342 ? -8.985 16.599 2.865 1.00 95.94 342 LEU A N 1
ATOM 2586 C CA . LEU A 1 342 ? -7.537 16.606 3.041 1.00 95.94 342 LEU A CA 1
ATOM 2587 C C . LEU A 1 342 ? -6.899 17.877 2.441 1.00 95.94 342 LEU A C 1
ATOM 2589 O O . LEU A 1 342 ? -7.288 18.288 1.341 1.00 95.94 342 LEU A O 1
ATOM 2593 N N . PRO A 1 343 ? -5.846 18.443 3.066 1.00 96.50 343 PRO A N 1
ATOM 2594 C CA . PRO A 1 343 ? -5.073 19.559 2.513 1.00 96.50 343 PRO A CA 1
ATOM 2595 C C . PRO A 1 343 ? -4.491 19.297 1.114 1.00 96.50 343 PRO A C 1
ATOM 2597 O O . PRO A 1 343 ? -4.558 18.193 0.570 1.00 96.50 343 PRO A O 1
ATOM 2600 N N . THR A 1 344 ? -3.904 20.318 0.488 1.00 94.69 344 THR A N 1
ATOM 2601 C CA . THR A 1 344 ? -3.367 20.231 -0.886 1.00 94.69 344 THR A CA 1
ATOM 2602 C C . THR A 1 344 ? -1.895 19.854 -0.966 1.00 94.69 344 THR A C 1
ATOM 2604 O O . THR A 1 344 ? -1.465 19.353 -2.007 1.00 94.69 344 THR A O 1
ATOM 2607 N N . THR A 1 345 ? -1.128 20.041 0.110 1.00 96.62 345 THR A N 1
ATOM 2608 C CA . THR A 1 345 ? 0.301 19.715 0.131 1.00 96.62 345 THR A CA 1
ATOM 2609 C C . THR A 1 345 ? 0.554 18.363 0.808 1.00 96.62 345 THR A C 1
ATOM 2611 O O . THR A 1 345 ? -0.123 18.023 1.782 1.00 96.62 345 THR A O 1
ATOM 2614 N N . PRO A 1 346 ? 1.554 17.578 0.359 1.00 96.50 346 PRO A N 1
ATOM 2615 C CA . PRO A 1 346 ? 1.884 16.305 1.002 1.00 96.50 346 PRO A CA 1
ATOM 2616 C C . PRO A 1 346 ? 2.212 16.446 2.493 1.00 96.50 346 PRO A C 1
ATOM 2618 O O . PRO A 1 346 ? 1.872 15.567 3.283 1.00 96.50 346 PRO A O 1
ATOM 2621 N N . MET A 1 347 ? 2.862 17.545 2.885 1.00 96.69 347 MET A N 1
ATOM 2622 C CA . MET A 1 347 ? 3.268 17.778 4.270 1.00 96.69 347 MET A CA 1
ATOM 2623 C C . MET A 1 347 ? 2.091 18.102 5.177 1.00 96.69 347 MET A C 1
ATOM 2625 O O . MET A 1 347 ? 2.006 17.533 6.262 1.00 96.69 347 MET A O 1
ATOM 2629 N N . ASP A 1 348 ? 1.153 18.929 4.724 1.00 97.44 348 ASP A N 1
ATOM 2630 C CA . ASP A 1 348 ? -0.039 19.246 5.511 1.00 97.44 348 ASP A CA 1
ATOM 2631 C C . ASP A 1 348 ? -0.941 18.022 5.670 1.00 97.44 348 ASP A C 1
ATOM 2633 O O . ASP A 1 348 ? -1.403 17.743 6.773 1.00 97.44 348 ASP A O 1
ATOM 2637 N N . ILE A 1 349 ? -1.106 17.222 4.608 1.00 97.19 349 ILE A N 1
ATOM 2638 C CA . ILE A 1 349 ? -1.813 15.935 4.698 1.00 97.19 349 ILE A CA 1
ATOM 2639 C C . ILE A 1 349 ? -1.129 15.024 5.716 1.00 97.19 349 ILE A C 1
ATOM 2641 O O . ILE A 1 349 ? -1.800 14.401 6.530 1.00 97.19 349 ILE A O 1
ATOM 2645 N N . THR A 1 350 ? 0.204 14.963 5.703 1.00 96.94 350 THR A N 1
ATOM 2646 C CA . THR A 1 350 ? 0.957 14.165 6.677 1.00 96.94 350 THR A CA 1
ATOM 2647 C C . THR A 1 350 ? 0.682 14.658 8.103 1.00 96.94 350 THR A C 1
ATOM 2649 O O . THR A 1 350 ? 0.386 13.850 8.970 1.00 96.94 350 THR A O 1
ATOM 2652 N N . ARG A 1 351 ? 0.671 15.969 8.369 1.00 97.00 351 ARG A N 1
ATOM 2653 C CA . ARG A 1 351 ? 0.327 16.489 9.708 1.00 97.00 351 ARG A CA 1
ATOM 2654 C C . ARG A 1 351 ? -1.090 16.106 10.143 1.00 97.00 351 ARG A C 1
ATOM 2656 O O . ARG A 1 351 ? -1.265 15.690 11.283 1.00 97.00 351 ARG A O 1
ATOM 2663 N N . VAL A 1 352 ? -2.067 16.188 9.236 1.00 97.62 352 VAL A N 1
ATOM 2664 C CA . VAL A 1 352 ? -3.450 15.751 9.500 1.00 97.62 352 VAL A CA 1
ATOM 2665 C C . VAL A 1 352 ? -3.502 14.258 9.825 1.00 97.62 352 VAL A C 1
ATOM 2667 O O . VAL A 1 352 ? -4.113 13.883 10.819 1.00 97.62 352 VAL A O 1
ATOM 2670 N N . VAL A 1 353 ? -2.806 13.414 9.053 1.00 97.56 353 VAL A N 1
ATOM 2671 C CA . VAL A 1 353 ? -2.716 11.968 9.324 1.00 97.56 353 VAL A CA 1
ATOM 2672 C C . VAL A 1 353 ? -2.120 11.700 10.702 1.00 97.56 353 VAL A C 1
ATOM 2674 O O . VAL A 1 353 ? -2.650 10.873 11.432 1.00 97.56 353 VAL A O 1
ATOM 2677 N N . ALA A 1 354 ? -1.033 12.382 11.074 1.00 97.06 354 ALA A N 1
ATOM 2678 C CA . ALA A 1 354 ? -0.403 12.186 12.378 1.00 97.06 354 ALA A CA 1
ATOM 2679 C C . ALA A 1 354 ? -1.356 12.542 13.530 1.00 97.06 354 ALA A C 1
ATOM 2681 O O . ALA A 1 354 ? -1.471 11.774 14.482 1.00 97.06 354 ALA A O 1
ATOM 2682 N N . ALA A 1 355 ? -2.048 13.681 13.426 1.00 97.50 355 ALA A N 1
ATOM 2683 C CA . ALA A 1 355 ? -2.982 14.144 14.448 1.00 97.50 355 ALA A CA 1
ATOM 2684 C C . ALA A 1 355 ? -4.214 13.231 14.570 1.00 97.50 355 ALA A C 1
ATOM 2686 O O . ALA A 1 355 ? -4.553 12.814 15.675 1.00 97.50 355 ALA A O 1
ATOM 2687 N N . ASP A 1 356 ? -4.847 12.874 13.448 1.00 97.81 356 ASP A N 1
ATOM 2688 C CA . ASP A 1 356 ? -6.031 12.002 13.441 1.00 97.81 356 ASP A CA 1
ATOM 2689 C C . ASP A 1 356 ? -5.691 10.574 13.896 1.00 97.81 356 ASP A C 1
ATOM 2691 O O . ASP A 1 356 ? -6.442 9.950 14.644 1.00 97.81 356 ASP A O 1
ATOM 2695 N N . MET A 1 357 ? -4.514 10.065 13.516 1.00 97.25 357 MET A N 1
ATOM 2696 C CA . MET A 1 357 ? -4.038 8.765 13.983 1.00 97.25 357 MET A CA 1
ATOM 2697 C C . MET A 1 357 ? -3.719 8.778 15.480 1.00 97.25 357 MET A C 1
ATOM 2699 O O . MET A 1 357 ? -4.034 7.799 16.150 1.00 97.25 357 MET A O 1
ATOM 2703 N N . GLN A 1 358 ? -3.161 9.867 16.025 1.00 97.50 358 GLN A N 1
ATOM 2704 C CA . GLN A 1 358 ? -2.970 9.997 17.473 1.00 97.50 358 GLN A CA 1
ATOM 2705 C C . GLN A 1 358 ? -4.314 9.987 18.206 1.00 97.50 358 GLN A C 1
ATOM 2707 O O . GLN A 1 358 ? -4.464 9.217 19.145 1.00 97.50 358 GLN A O 1
ATOM 2712 N N . ALA A 1 359 ? -5.313 10.739 17.732 1.00 97.00 359 ALA A N 1
ATOM 2713 C CA . ALA A 1 359 ? -6.655 10.718 18.317 1.00 97.00 359 ALA A CA 1
ATOM 2714 C C . ALA A 1 359 ? -7.294 9.316 18.260 1.00 97.00 359 ALA A C 1
ATOM 2716 O O . ALA A 1 359 ? -7.945 8.879 19.209 1.00 97.00 359 ALA A O 1
ATOM 2717 N N . ALA A 1 360 ? -7.081 8.576 17.166 1.00 97.25 360 ALA A N 1
ATOM 2718 C CA . ALA A 1 360 ? -7.551 7.200 17.054 1.00 97.25 360 ALA A CA 1
ATOM 2719 C C . ALA A 1 360 ? -6.836 6.260 18.042 1.00 97.25 360 ALA A C 1
ATOM 2721 O O . ALA A 1 360 ? -7.473 5.380 18.622 1.00 97.25 360 ALA A O 1
ATOM 2722 N N . VAL A 1 361 ? -5.525 6.438 18.246 1.00 97.06 361 VAL A N 1
ATOM 2723 C CA . VAL A 1 361 ? -4.750 5.707 19.260 1.00 97.06 361 VAL A CA 1
ATOM 2724 C C . VAL A 1 361 ? -5.254 6.044 20.660 1.00 97.06 361 VAL A C 1
ATOM 2726 O O . VAL A 1 361 ? -5.559 5.118 21.406 1.00 97.06 361 VAL A O 1
ATOM 2729 N N . ASP A 1 362 ? -5.446 7.319 20.990 1.00 96.56 362 ASP A N 1
ATOM 2730 C CA . ASP A 1 362 ? -5.993 7.749 22.281 1.00 96.56 362 ASP A CA 1
ATOM 2731 C C . ASP A 1 362 ? -7.347 7.066 22.547 1.00 96.56 362 ASP A C 1
ATOM 2733 O O . ASP A 1 362 ? -7.514 6.402 23.569 1.00 96.56 362 ASP A O 1
ATOM 2737 N N . GLY A 1 363 ? -8.254 7.050 21.562 1.00 95.50 363 GLY A N 1
ATOM 2738 C CA . GLY A 1 363 ? -9.533 6.335 21.662 1.00 95.50 363 GLY A CA 1
ATOM 2739 C C . GLY A 1 363 ? -9.407 4.809 21.822 1.00 95.50 363 GLY A C 1
ATOM 2740 O O . GLY A 1 363 ? -10.267 4.165 22.431 1.00 95.50 363 GLY A O 1
ATOM 2741 N N . ALA A 1 364 ? -8.332 4.192 21.318 1.00 94.62 364 ALA A N 1
ATOM 2742 C CA . ALA A 1 364 ? -8.033 2.778 21.565 1.00 94.62 364 ALA A CA 1
ATOM 2743 C C . ALA A 1 364 ? -7.524 2.536 22.998 1.00 94.62 364 ALA A C 1
ATOM 2745 O O . ALA A 1 364 ? -7.782 1.471 23.571 1.00 94.62 364 ALA A O 1
ATOM 2746 N N . PHE A 1 365 ? -6.835 3.515 23.588 1.00 93.00 365 PHE A N 1
ATOM 2747 C CA . PHE A 1 365 ? -6.343 3.474 24.964 1.00 93.00 365 PHE A CA 1
ATOM 2748 C C . PHE A 1 365 ? -7.395 3.869 26.002 1.00 93.00 365 PHE A C 1
ATOM 2750 O O . PHE A 1 365 ? -7.354 3.324 27.110 1.00 93.00 365 PHE A O 1
ATOM 2757 N N . ASP A 1 366 ? -8.374 4.689 25.627 1.00 88.12 366 ASP A N 1
ATOM 2758 C CA . ASP A 1 366 ? -9.478 5.093 26.489 1.00 88.12 366 ASP A CA 1
ATOM 2759 C C . ASP A 1 366 ? -10.260 3.875 26.972 1.00 88.12 366 ASP A C 1
ATOM 2761 O O . ASP A 1 366 ? -10.862 3.126 26.196 1.00 88.12 366 ASP A O 1
ATOM 2765 N N . THR A 1 367 ? -10.257 3.650 28.280 1.00 61.25 367 THR A N 1
ATOM 2766 C CA . THR A 1 367 ? -11.017 2.585 28.929 1.00 61.25 367 THR A CA 1
ATOM 2767 C C . THR A 1 367 ? -12.428 3.080 29.211 1.00 61.25 367 THR A C 1
ATOM 2769 O O . THR A 1 367 ? -12.706 3.588 30.292 1.00 61.25 367 THR A O 1
ATOM 2772 N N . VAL A 1 368 ? -13.358 2.882 28.275 1.00 55.59 368 VAL A N 1
ATOM 2773 C CA . VAL A 1 368 ? -14.780 2.845 28.651 1.00 55.59 368 VAL A CA 1
ATOM 2774 C C . VAL A 1 368 ? -15.078 1.437 29.176 1.00 55.59 368 VAL A C 1
ATOM 2776 O O . VAL A 1 368 ? -15.775 0.644 28.546 1.00 55.59 368 VAL A O 1
ATOM 2779 N N . ASP A 1 369 ? -14.500 1.100 30.330 1.00 42.94 369 ASP A N 1
ATOM 2780 C CA . ASP A 1 369 ? -15.001 0.018 31.179 1.00 42.94 369 ASP A CA 1
ATOM 2781 C C . ASP A 1 369 ? -16.282 0.550 31.843 1.00 42.94 369 ASP A C 1
ATOM 2783 O O . ASP A 1 369 ? -16.246 1.084 32.948 1.00 42.94 369 ASP A O 1
ATOM 2787 N N . GLY A 1 370 ? -17.421 0.519 31.138 1.00 37.06 370 GLY A N 1
ATOM 2788 C CA . GLY A 1 370 ? -18.628 1.131 31.707 1.00 37.06 370 GLY A CA 1
ATOM 2789 C C . GLY A 1 370 ? -19.961 1.039 30.973 1.00 37.06 370 GLY A C 1
ATOM 2790 O O . GLY A 1 370 ? -20.953 1.450 31.566 1.00 37.06 370 GLY A O 1
ATOM 2791 N N . GLN A 1 371 ? -20.069 0.506 29.750 1.00 32.84 371 GLN A N 1
ATOM 2792 C CA . GLN A 1 371 ? -21.393 0.338 29.131 1.00 32.84 371 GLN A CA 1
ATOM 2793 C C . GLN A 1 371 ? -21.589 -1.044 28.516 1.00 32.84 371 GLN A C 1
ATOM 2795 O O . GLN A 1 371 ? -20.916 -1.465 27.577 1.00 32.84 371 GLN A O 1
ATOM 2800 N N . ARG A 1 372 ? -22.544 -1.744 29.133 1.00 35.00 372 ARG A N 1
ATOM 2801 C CA . ARG A 1 372 ? -23.155 -3.000 28.720 1.00 35.00 372 ARG A CA 1
ATOM 2802 C C . ARG A 1 372 ? -23.435 -2.996 27.219 1.00 35.00 372 ARG A C 1
ATOM 2804 O O . ARG A 1 372 ? -24.056 -2.077 26.694 1.00 35.00 372 ARG A O 1
ATOM 2811 N N . THR A 1 373 ? -23.060 -4.090 26.573 1.00 30.12 373 THR A N 1
ATOM 2812 C CA . THR A 1 373 ? -23.701 -4.581 25.354 1.00 30.12 373 THR A CA 1
ATOM 2813 C C . THR A 1 373 ? -25.224 -4.446 25.498 1.00 30.12 373 THR A C 1
ATOM 2815 O O . THR A 1 373 ? -25.768 -5.002 26.459 1.00 30.12 373 THR A O 1
ATOM 2818 N N . PRO A 1 374 ? -25.946 -3.762 24.589 1.00 32.62 374 PRO A N 1
ATOM 2819 C CA . PRO A 1 374 ? -27.376 -3.980 24.485 1.00 32.62 374 PRO A CA 1
ATOM 2820 C C . PRO A 1 374 ? -27.554 -5.441 24.083 1.00 32.62 374 PRO A C 1
ATOM 2822 O O . PRO A 1 374 ? -26.969 -5.923 23.112 1.00 32.62 374 PRO A O 1
ATOM 2825 N N . SER A 1 375 ? -28.281 -6.170 24.913 1.00 33.31 375 SER A N 1
ATOM 2826 C CA . SER A 1 375 ? -28.645 -7.553 24.683 1.00 33.31 375 SER A CA 1
ATOM 2827 C C . SER A 1 375 ? -29.474 -7.697 23.405 1.00 33.31 375 SER A C 1
ATOM 2829 O O . SER A 1 375 ? -30.564 -7.139 23.347 1.00 33.31 375 SER A O 1
ATOM 2831 N N . ARG A 1 376 ? -28.963 -8.564 22.522 1.00 35.81 376 ARG A N 1
ATOM 2832 C CA . ARG A 1 376 ? -29.614 -9.313 21.429 1.00 35.81 376 ARG A CA 1
ATOM 2833 C C . ARG A 1 376 ? -30.069 -8.555 20.189 1.00 35.81 376 ARG A C 1
ATOM 2835 O O . ARG A 1 376 ? -30.927 -7.660 20.293 1.00 35.81 376 ARG A O 1
#

Secondary structure (DSSP, 8-state):
--EE-S-EEGGGS-HHHHHHHHHHHHHHTTS-EEEEEE--S-HHHHHHTT--GGGHHHHHHHHHHHHHHHHH-SSEEEE-SS-EEEEE--SSPPSTT-PPPEEEES-SS-------S-----------PPPP--GGGHHHHHHHHHH----HHHHHHHHHHHHHHH--EEEE-TTHHHHHHHHHHHT-EEEEEE---STTHHHHHHHHHHHSGGGGGTTTEEEEEEGGGGTSHHHHHHHHHTT-EEE--TTSS-HHHHHHHHHHHHHHHHHHHHTTPEEEE-TT-S---S-TTSPPPPPTHHHHHHHHHHHTT--EEEEEEEEEEPTTSPEEEEEPPPB----SSHHHHHHHHHHHHHHHHHHHH---TT------